Protein AF-0000000085179587 (afdb_homodimer)

InterPro domains:
  IPR004839 Aminotransferase, class I/classII, large domain [PF00155] (25-328)
  IPR015421 Pyridoxal phosphate-dependent transferase, major domain [G3DSA:3.40.640.10] (35-241)
  IPR015422 Pyridoxal phosphate-dependent transferase, small domain [G3DSA:3.90.1150.10] (23-328)
  IPR015424 Pyridoxal phosphate-dependent transferase [SSF53383] (17-332)
  IPR050106 Histidinol-phosphate aminotransferase [PTHR43643] (21-332)

Structure (mmCIF, N/CA/C/O backbone):
data_AF-0000000085179587-model_v1
#
loop_
_entity.id
_entity.type
_entity.pdbx_description
1 polymer 'histidinol-phosphate transaminase'
#
loop_
_atom_site.group_PDB
_atom_site.id
_atom_site.type_symbol
_atom_site.label_atom_id
_atom_site.label_alt_id
_atom_site.label_comp_id
_atom_site.label_asym_id
_atom_site.label_entity_id
_atom_site.label_seq_id
_atom_site.pdbx_PDB_ins_code
_atom_site.Cartn_x
_atom_site.Cartn_y
_atom_site.Cartn_z
_atom_site.occupancy
_atom_site.B_iso_or_equiv
_atom_site.auth_seq_id
_atom_site.auth_comp_id
_atom_site.auth_asym_id
_atom_site.auth_atom_id
_atom_site.pdbx_PDB_model_num
ATOM 1 N N . MET A 1 1 ? -24.844 3.986 -28.547 1 20.31 1 MET A N 1
ATOM 2 C CA . MET A 1 1 ? -24.438 2.592 -28.688 1 20.31 1 MET A CA 1
ATOM 3 C C . MET A 1 1 ? -23.094 2.357 -28.016 1 20.31 1 MET A C 1
ATOM 5 O O . MET A 1 1 ? -22.047 2.453 -28.656 1 20.31 1 MET A O 1
ATOM 9 N N . GLY A 1 2 ? -22.672 3.111 -27 1 25.48 2 GLY A N 1
ATOM 10 C CA 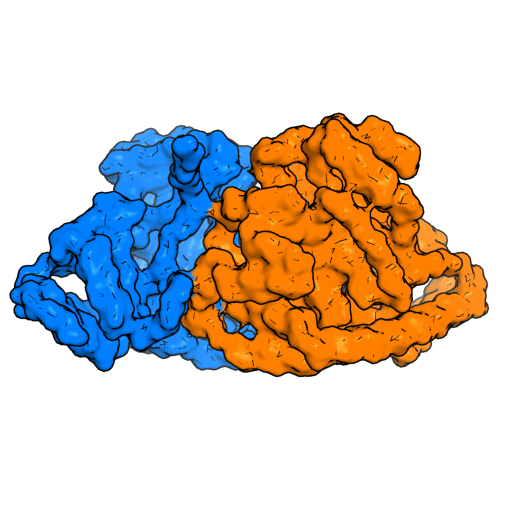. GLY A 1 2 ? -21.438 3.623 -26.391 1 25.48 2 GLY A CA 1
ATOM 11 C C . GLY A 1 2 ? -20.547 2.529 -25.844 1 25.48 2 GLY A C 1
ATOM 12 O O . GLY A 1 2 ? -20.969 1.75 -24.984 1 25.48 2 GLY A O 1
ATOM 13 N N . GLY A 1 3 ? -19.609 1.972 -26.578 1 28.06 3 GLY A N 1
ATOM 14 C CA . GLY A 1 3 ? -18.797 0.761 -26.562 1 28.06 3 GLY A CA 1
ATOM 15 C C . GLY A 1 3 ? -18.062 0.571 -25.25 1 28.06 3 GLY A C 1
ATOM 16 O O . GLY A 1 3 ? -17.609 1.544 -24.641 1 28.06 3 GLY A O 1
ATOM 17 N N . VAL A 1 4 ? -18.453 -0.295 -24.359 1 29.67 4 VAL A N 1
ATOM 18 C CA . VAL A 1 4 ? -17.797 -0.724 -23.125 1 29.67 4 VAL A CA 1
ATOM 19 C C . VAL A 1 4 ? -16.297 -0.863 -23.375 1 29.67 4 VAL A C 1
ATOM 21 O O . VAL A 1 4 ? -15.852 -1.727 -24.125 1 29.67 4 VAL A O 1
ATOM 24 N N . ILE A 1 5 ? -15.586 0.185 -23.547 1 33.19 5 ILE A N 1
ATOM 25 C CA . ILE A 1 5 ? -14.141 0.068 -23.672 1 33.19 5 ILE A CA 1
ATOM 26 C C . ILE A 1 5 ? -13.609 -0.96 -22.688 1 33.19 5 ILE A C 1
ATOM 28 O O . ILE A 1 5 ? -13.836 -0.837 -21.469 1 33.19 5 ILE A O 1
ATOM 32 N N . ASP A 1 6 ? -13.453 -2.27 -22.938 1 39.38 6 ASP A N 1
ATOM 33 C CA . ASP A 1 6 ? -12.797 -3.35 -22.219 1 39.38 6 ASP A CA 1
ATOM 34 C C . ASP A 1 6 ? -11.578 -2.838 -21.453 1 39.38 6 ASP A C 1
ATOM 36 O O . ASP A 1 6 ? -10.617 -2.352 -22.062 1 39.38 6 ASP A O 1
ATOM 40 N N . ASP A 1 7 ? -11.672 -2.322 -20.312 1 51.69 7 ASP A N 1
ATOM 41 C CA . ASP A 1 7 ? -10.586 -1.781 -19.484 1 51.69 7 ASP A CA 1
ATOM 42 C C . ASP A 1 7 ? -9.469 -2.807 -19.312 1 51.69 7 ASP A C 1
ATOM 44 O O . ASP A 1 7 ? -9.609 -3.748 -18.516 1 51.69 7 ASP A O 1
ATOM 48 N N . VAL A 1 8 ? -8.43 -2.75 -20.141 1 52.66 8 VAL A N 1
ATOM 49 C CA . VAL A 1 8 ? -7.27 -3.631 -20.219 1 52.66 8 VAL A CA 1
ATOM 50 C C . VAL A 1 8 ? -6.555 -3.672 -18.875 1 52.66 8 VAL A C 1
ATOM 52 O O . VAL A 1 8 ? -5.766 -4.582 -18.609 1 52.66 8 VAL A O 1
ATOM 55 N N . LEU A 1 9 ? -7.051 -2.828 -17.984 1 63.12 9 LEU A N 1
ATOM 56 C CA . LEU A 1 9 ? -6.34 -2.77 -16.703 1 63.12 9 LEU A CA 1
ATOM 57 C C . LEU A 1 9 ? -7.168 -3.402 -15.594 1 63.12 9 LEU A C 1
ATOM 59 O O . LEU A 1 9 ? -6.699 -3.518 -14.461 1 63.12 9 LEU A O 1
ATOM 63 N N . LYS A 1 10 ? -8.375 -3.889 -15.984 1 66.06 10 LYS A N 1
ATOM 64 C CA . LYS A 1 10 ? -9.156 -4.559 -14.953 1 66.06 10 LYS A CA 1
ATOM 65 C C . LYS A 1 10 ? -8.438 -5.793 -14.422 1 66.06 10 LYS A C 1
ATOM 67 O O . LYS A 1 10 ? -8.062 -6.68 -15.195 1 66.06 10 LYS A O 1
ATOM 72 N N . PRO A 1 11 ? -8.219 -5.789 -13.117 1 61.53 11 PRO A N 1
ATOM 73 C CA . PRO A 1 11 ? -7.547 -6.977 -12.586 1 61.53 11 PRO A CA 1
ATOM 74 C C . PRO A 1 11 ? -8.398 -8.242 -12.711 1 61.53 11 PRO A C 1
ATOM 76 O O . PRO A 1 11 ? -9.617 -8.188 -12.547 1 61.53 11 PRO A O 1
ATOM 79 N N . ILE A 1 12 ? -7.82 -9.273 -13.289 1 56.62 12 ILE A N 1
ATOM 80 C CA . ILE A 1 12 ? -8.43 -10.602 -13.32 1 56.62 12 ILE A CA 1
ATOM 81 C C . ILE A 1 12 ? -7.672 -11.539 -12.383 1 56.62 12 ILE A C 1
ATOM 83 O O . ILE A 1 12 ? -6.504 -11.852 -12.625 1 56.62 12 ILE A O 1
ATOM 87 N N . HIS A 1 13 ? -8.211 -11.75 -11.195 1 67.81 13 HIS A N 1
ATOM 88 C CA . HIS A 1 13 ? -7.527 -12.562 -10.195 1 67.81 13 HIS A CA 1
ATOM 89 C C . HIS A 1 13 ? -8.438 -13.664 -9.672 1 67.81 13 HIS A C 1
ATOM 91 O O . HIS A 1 13 ? -9.633 -13.68 -9.969 1 67.81 13 HIS A O 1
ATOM 97 N N . GLY A 1 14 ? -7.781 -14.648 -9.211 1 57.94 14 GLY A N 1
ATOM 98 C CA . GLY A 1 14 ? -8.523 -15.492 -8.289 1 57.94 14 GLY A CA 1
ATOM 99 C C . GLY A 1 14 ? -8.883 -14.789 -6.992 1 57.94 14 GLY A C 1
ATOM 100 O O . GLY A 1 14 ? -8.609 -13.594 -6.836 1 57.94 14 GLY A O 1
ATOM 101 N N . GLY A 1 15 ? -9.641 -15.344 -6.176 1 54 15 GLY A N 1
ATOM 102 C CA . GLY A 1 15 ? -9.992 -14.773 -4.887 1 54 15 GLY A CA 1
ATOM 103 C C . GLY A 1 15 ? -11.453 -14.383 -4.785 1 54 15 GLY A C 1
ATOM 104 O O . GLY A 1 15 ? -12.328 -15.078 -5.305 1 54 15 GLY A O 1
ATOM 105 N N . THR A 1 16 ? -11.68 -13.273 -4.051 1 53.78 16 THR A N 1
ATOM 106 C CA . THR A 1 16 ? -13.039 -12.867 -3.697 1 53.78 16 THR A CA 1
ATOM 107 C C . THR A 1 16 ? -13.703 -12.141 -4.859 1 53.78 16 THR A C 1
ATOM 109 O O . THR A 1 16 ? -13.023 -11.531 -5.691 1 53.78 16 THR A O 1
ATOM 112 N N . ASP A 1 17 ? -14.844 -12.57 -5.117 1 60.44 17 ASP A N 1
ATOM 113 C CA . ASP A 1 17 ? -15.68 -11.875 -6.094 1 60.44 17 ASP A CA 1
ATOM 114 C C . ASP A 1 17 ? -16.938 -11.305 -5.441 1 60.44 17 ASP A C 1
ATOM 116 O O . ASP A 1 17 ? -17 -11.164 -4.219 1 60.44 17 ASP A O 1
ATOM 120 N N . ASP A 1 18 ? -17.781 -10.836 -6.242 1 62.25 18 ASP A N 1
ATOM 121 C CA . ASP A 1 18 ? -18.969 -10.164 -5.734 1 62.25 18 ASP A CA 1
ATOM 122 C C . ASP A 1 18 ? -20 -11.164 -5.227 1 62.25 18 ASP A C 1
ATOM 124 O O . ASP A 1 18 ? -21.078 -10.781 -4.75 1 62.25 18 ASP A O 1
ATOM 128 N N . GLY A 1 19 ? -19.594 -12.398 -5.27 1 68.31 19 GLY A N 1
ATOM 129 C CA . GLY A 1 19 ? -20.531 -13.398 -4.793 1 68.31 19 GLY A CA 1
ATOM 130 C C . GLY A 1 19 ? -20.297 -13.797 -3.346 1 68.31 19 GLY A C 1
ATOM 131 O O . GLY A 1 19 ? -19.484 -13.172 -2.648 1 68.31 19 GLY A O 1
ATOM 132 N N . PRO A 1 20 ? -21.109 -14.664 -2.865 1 75.44 20 PRO A N 1
ATOM 133 C CA . PRO A 1 20 ? -20.922 -15.148 -1.498 1 75.44 20 PRO A CA 1
ATOM 134 C C . PRO A 1 20 ? -19.562 -15.805 -1.291 1 75.44 20 PRO A C 1
ATOM 136 O O . PRO A 1 20 ? -18.906 -16.203 -2.26 1 75.44 20 PRO A O 1
ATOM 139 N N . GLU A 1 21 ? -19.141 -15.789 -0.129 1 81.44 21 GLU A N 1
ATOM 140 C CA . GLU A 1 21 ? -17.891 -16.453 0.205 1 81.44 21 GLU A CA 1
ATOM 141 C C . GLU A 1 21 ? -17.922 -17.922 -0.225 1 81.44 21 GLU A C 1
ATOM 143 O O . GLU A 1 21 ? -18.891 -18.641 0.048 1 81.44 21 GLU A O 1
ATOM 148 N N . PRO A 1 22 ? -16.938 -18.344 -0.92 1 87 22 PRO A N 1
ATOM 149 C CA . PRO A 1 22 ? -16.906 -19.75 -1.326 1 87 22 PRO A CA 1
ATOM 150 C C . PRO A 1 22 ? -16.688 -20.703 -0.149 1 87 22 PRO A C 1
ATOM 152 O O . PRO A 1 22 ? -16.047 -20.328 0.836 1 87 22 PRO A O 1
ATOM 155 N N . LEU A 1 23 ? -17.25 -21.859 -0.286 1 90.06 23 LEU A N 1
ATOM 156 C CA . LEU A 1 23 ? -17 -22.922 0.694 1 90.06 23 LEU A CA 1
ATOM 157 C C . LEU A 1 23 ? -15.539 -23.359 0.642 1 90.06 23 LEU A C 1
ATOM 159 O O . LEU A 1 23 ? -14.914 -23.578 1.683 1 90.06 23 LEU A O 1
ATOM 163 N N . TYR A 1 24 ? -15.047 -23.562 -0.605 1 94.38 24 TYR A N 1
ATOM 164 C CA . TYR A 1 24 ? -13.664 -23.938 -0.861 1 94.38 24 TYR A CA 1
ATOM 165 C C . TYR A 1 24 ? -13.055 -23.094 -1.97 1 94.38 24 TYR A C 1
ATOM 167 O O . TYR A 1 24 ? -13.727 -22.781 -2.959 1 94.38 24 TYR A O 1
ATOM 175 N N . ASP A 1 25 ? -11.797 -22.672 -1.764 1 94.38 25 ASP A N 1
ATOM 176 C CA . ASP A 1 25 ? -11.133 -21.812 -2.74 1 94.38 25 ASP A CA 1
ATOM 177 C C . ASP A 1 25 ? -9.82 -22.438 -3.221 1 94.38 25 ASP A C 1
ATOM 179 O O . ASP A 1 25 ? -8.812 -22.406 -2.514 1 94.38 25 ASP A O 1
ATOM 183 N N . PHE A 1 26 ? -9.852 -22.938 -4.453 1 96.75 26 PHE A N 1
ATOM 184 C CA . PHE A 1 26 ? -8.688 -23.547 -5.078 1 96.75 26 PHE A CA 1
ATOM 185 C C . PHE A 1 26 ? -7.941 -22.531 -5.938 1 96.75 26 PHE A C 1
ATOM 187 O O . PHE A 1 26 ? -6.965 -22.875 -6.605 1 96.75 26 PHE A O 1
ATOM 194 N N . SER A 1 27 ? -8.328 -21.219 -5.883 1 93.94 27 SER A N 1
ATOM 195 C CA . SER A 1 27 ? -7.914 -20.297 -6.926 1 93.94 27 SER A CA 1
ATOM 196 C C . SER A 1 27 ? -6.676 -19.5 -6.508 1 93.94 27 SER A C 1
ATOM 198 O O . SER A 1 27 ? -6.016 -18.875 -7.344 1 93.94 27 SER A O 1
ATOM 200 N N . THR A 1 28 ? -6.125 -19.281 -5.262 1 89.5 28 THR A N 1
ATOM 201 C CA . THR A 1 28 ? -5.09 -18.359 -4.809 1 89.5 28 THR A CA 1
ATOM 202 C C . THR A 1 28 ? -3.736 -19.062 -4.742 1 89.5 28 THR A C 1
ATOM 204 O O . THR A 1 28 ? -2.691 -18.406 -4.762 1 89.5 28 THR A O 1
ATOM 207 N N . ASN A 1 29 ? -3.541 -20.234 -4.828 1 94.19 29 ASN A N 1
ATOM 208 C CA . ASN A 1 29 ? -2.334 -21.047 -4.707 1 94.19 29 ASN A CA 1
ATOM 209 C C . ASN A 1 29 ? -1.651 -20.828 -3.357 1 94.19 29 ASN A C 1
ATOM 211 O O . ASN A 1 29 ? -0.546 -21.328 -3.133 1 94.19 29 ASN A O 1
ATOM 215 N N . ALA A 1 30 ? -2.207 -20.047 -2.451 1 95.69 30 ALA A N 1
ATOM 216 C CA . ALA A 1 30 ? -1.634 -19.812 -1.127 1 95.69 30 ALA A CA 1
ATOM 217 C C . ALA A 1 30 ? -1.691 -21.078 -0.276 1 95.69 30 ALA A C 1
ATOM 219 O O . ALA A 1 30 ? -2.4 -22.031 -0.615 1 95.69 30 ALA A O 1
ATOM 220 N N . ASN A 1 31 ? -0.899 -21.109 0.731 1 97.88 31 ASN A N 1
ATOM 221 C CA . ASN A 1 31 ? -0.875 -22.234 1.651 1 97.88 31 ASN A CA 1
ATOM 222 C C . ASN A 1 31 ? -2.232 -22.453 2.312 1 97.88 31 ASN A C 1
ATOM 224 O O . ASN A 1 31 ? -2.615 -21.703 3.215 1 97.88 31 ASN A O 1
ATOM 228 N N . ALA A 1 32 ? -2.91 -23.469 1.922 1 96.25 32 ALA A N 1
ATOM 229 C CA . ALA A 1 32 ? -4.281 -23.719 2.359 1 96.25 32 ALA A CA 1
ATOM 230 C C . ALA A 1 32 ? -4.312 -24.25 3.791 1 96.25 32 ALA A C 1
ATOM 232 O O . ALA A 1 32 ? -5.375 -24.312 4.418 1 96.25 32 ALA A O 1
ATOM 233 N N . LEU A 1 33 ? -3.186 -24.547 4.312 1 97.38 33 LEU A N 1
ATOM 234 C CA . LEU A 1 33 ? -3.107 -25.062 5.676 1 97.38 33 LEU A CA 1
ATOM 235 C C . LEU A 1 33 ? -2.848 -23.938 6.668 1 97.38 33 LEU A C 1
ATOM 237 O O . LEU A 1 33 ? -2.783 -24.156 7.875 1 97.38 33 LEU A O 1
ATOM 241 N N . GLY A 1 34 ? -2.672 -22.781 6.141 1 96.19 34 GLY A N 1
ATOM 242 C CA . GLY A 1 34 ? -2.518 -21.609 6.988 1 96.19 34 GLY A CA 1
ATOM 243 C C . GLY A 1 34 ? -3.812 -21.172 7.648 1 96.19 34 GLY A C 1
ATOM 244 O O . GLY A 1 34 ? -4.848 -21.812 7.484 1 96.19 34 GLY A O 1
ATOM 245 N N . PRO A 1 35 ? -3.754 -20.078 8.391 1 98.06 35 PRO A N 1
ATOM 246 C CA . PRO A 1 35 ? -2.611 -19.172 8.484 1 98.06 35 PRO A CA 1
ATOM 247 C C . PRO A 1 35 ? -1.555 -19.656 9.477 1 98.06 35 PRO A C 1
ATOM 249 O O . PRO A 1 35 ? -1.878 -20.359 10.43 1 98.06 35 PRO A O 1
ATOM 252 N N . ASN A 1 36 ? -0.275 -19.297 9.219 1 98.88 36 ASN A N 1
ATOM 253 C CA . ASN A 1 36 ? 0.835 -19.578 10.117 1 98.88 36 ASN A CA 1
ATOM 254 C C . ASN A 1 36 ? 0.603 -18.984 11.5 1 98.88 36 ASN A C 1
ATOM 256 O O . ASN A 1 36 ? 0.517 -17.766 11.648 1 98.88 36 ASN A O 1
ATOM 260 N N . PRO A 1 37 ? 0.472 -19.797 12.539 1 98.69 37 PRO A N 1
ATOM 261 C CA . PRO A 1 37 ? 0.116 -19.281 13.867 1 98.69 37 PRO A CA 1
ATOM 262 C C . PRO A 1 37 ? 1.208 -18.406 14.469 1 98.69 37 PRO A C 1
ATOM 264 O O . PRO A 1 37 ? 0.913 -17.5 15.258 1 98.69 37 PRO A O 1
ATOM 267 N N . VAL A 1 38 ? 2.477 -18.6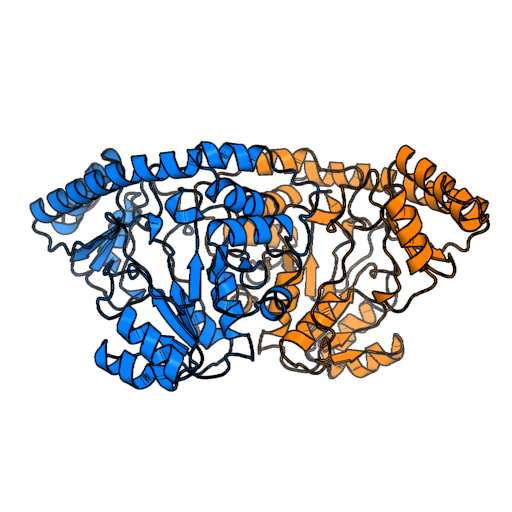25 14.148 1 98.81 38 VAL A N 1
ATOM 268 C CA . VAL A 1 38 ? 3.584 -17.844 14.672 1 98.81 38 VAL A CA 1
ATOM 269 C C . VAL A 1 38 ? 3.477 -16.406 14.148 1 98.81 38 VAL A C 1
ATOM 271 O O . VAL A 1 38 ? 3.629 -15.445 14.914 1 98.81 38 VAL A O 1
ATOM 274 N N . ILE A 1 39 ? 3.168 -16.234 12.922 1 98.88 39 ILE A N 1
ATOM 275 C CA . ILE A 1 39 ? 3.07 -14.914 12.32 1 98.88 39 ILE A CA 1
ATOM 276 C C . ILE A 1 39 ? 1.8 -14.219 12.812 1 98.88 39 ILE A C 1
ATOM 278 O O . ILE A 1 39 ? 1.785 -13 13.008 1 98.88 39 ILE A O 1
ATOM 282 N N . LEU A 1 40 ? 0.731 -15 13.031 1 98.56 40 LEU A N 1
ATOM 283 C CA . LEU A 1 40 ? -0.471 -14.422 13.625 1 98.56 40 LEU A CA 1
ATOM 284 C C . LEU A 1 40 ? -0.152 -13.742 14.953 1 98.56 40 LEU A C 1
ATOM 286 O O . LEU A 1 40 ? -0.705 -12.68 15.258 1 98.56 40 LEU A O 1
ATOM 290 N N . GLU A 1 41 ? 0.682 -14.344 15.734 1 98.44 41 GLU A N 1
ATOM 291 C CA . GLU A 1 41 ? 1.078 -13.742 17 1 98.44 41 GLU A CA 1
ATOM 292 C C . GLU A 1 41 ? 1.842 -12.438 16.781 1 98.44 41 GLU A C 1
ATOM 294 O O . GLU A 1 41 ? 1.655 -11.477 17.531 1 98.44 41 GLU A O 1
ATOM 299 N N . HIS A 1 42 ? 2.73 -12.414 15.75 1 98.56 42 HIS A N 1
ATOM 300 C CA . HIS A 1 42 ? 3.406 -11.172 15.391 1 98.56 42 HIS A CA 1
ATOM 301 C C . HIS A 1 42 ? 2.402 -10.078 15.039 1 98.56 42 HIS A C 1
ATOM 303 O O . HIS A 1 42 ? 2.566 -8.922 15.445 1 98.56 42 HIS A O 1
ATOM 309 N N . LEU A 1 43 ? 1.354 -10.445 14.305 1 98.5 43 LEU A N 1
ATOM 310 C CA . LEU A 1 43 ? 0.327 -9.492 13.891 1 98.5 43 LEU A CA 1
ATOM 311 C C . LEU A 1 43 ? -0.438 -8.961 15.102 1 98.5 43 LEU A C 1
ATOM 313 O O . LEU A 1 43 ? -0.735 -7.766 15.18 1 98.5 43 LEU A O 1
ATOM 317 N N . ARG A 1 44 ? -0.724 -9.797 16.016 1 96.94 44 ARG A N 1
ATOM 318 C CA . ARG A 1 44 ? -1.486 -9.43 17.203 1 96.94 44 ARG A CA 1
ATOM 319 C C . ARG A 1 44 ? -0.704 -8.453 18.078 1 96.94 44 ARG A C 1
ATOM 321 O O . ARG A 1 44 ? -1.293 -7.625 18.766 1 96.94 44 ARG A O 1
ATOM 328 N N . ARG A 1 45 ? 0.58 -8.5 17.984 1 96.62 45 ARG A N 1
ATOM 329 C CA . ARG A 1 45 ? 1.438 -7.672 18.828 1 96.62 45 ARG A CA 1
ATOM 330 C C . ARG A 1 45 ? 1.69 -6.312 18.188 1 96.62 45 ARG A C 1
ATOM 332 O O . ARG A 1 45 ? 2.176 -5.391 18.844 1 96.62 45 ARG A O 1
ATOM 339 N N . ALA A 1 46 ? 1.374 -6.188 16.922 1 97.19 46 ALA A N 1
ATOM 340 C CA . ALA A 1 46 ? 1.598 -4.922 16.234 1 97.19 46 ALA A CA 1
ATOM 341 C C . ALA A 1 46 ? 0.746 -3.807 16.828 1 97.19 46 ALA A C 1
ATOM 343 O O . ALA A 1 46 ? -0.405 -4.031 17.219 1 97.19 46 ALA A O 1
ATOM 344 N N . ASP A 1 47 ? 1.272 -2.582 16.922 1 95.88 47 ASP A N 1
ATOM 345 C CA . ASP A 1 47 ? 0.562 -1.417 17.438 1 95.88 47 ASP A CA 1
ATOM 346 C C . ASP A 1 47 ? 0.024 -0.554 16.297 1 95.88 47 ASP A C 1
ATOM 348 O O . ASP A 1 47 ? 0.772 0.21 15.688 1 95.88 47 ASP A O 1
ATOM 352 N N . PRO A 1 48 ? -1.268 -0.613 16.078 1 97.44 48 PRO A N 1
ATOM 353 C CA . PRO A 1 48 ? -1.818 0.118 14.938 1 97.44 48 PRO A CA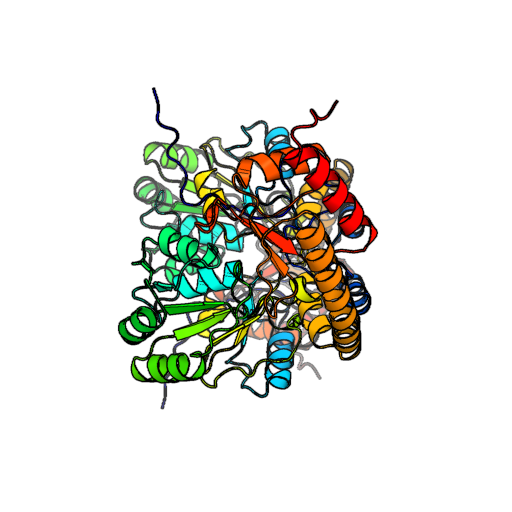 1
ATOM 354 C C . PRO A 1 48 ? -1.915 1.621 15.188 1 97.44 48 PRO A C 1
ATOM 356 O O . PRO A 1 48 ? -2.277 2.379 14.281 1 97.44 48 PRO A O 1
ATOM 359 N N . SER A 1 49 ? -1.562 2.127 16.359 1 94.88 49 SER A N 1
ATOM 360 C CA . SER A 1 49 ? -1.723 3.535 16.703 1 94.88 49 SER A CA 1
ATOM 361 C C . SER A 1 49 ? -0.508 4.352 16.266 1 94.88 49 SER A C 1
ATOM 363 O O . SER A 1 49 ? -0.53 5.582 16.312 1 94.88 49 SER A O 1
ATOM 365 N N . ARG A 1 50 ? 0.497 3.697 15.758 1 91.19 50 ARG A N 1
ATOM 366 C CA . ARG A 1 50 ? 1.725 4.418 15.438 1 91.19 50 ARG A CA 1
ATOM 367 C C . ARG A 1 50 ? 2.219 4.062 14.039 1 91.19 50 ARG A C 1
ATOM 369 O O . ARG A 1 50 ? 2.119 2.908 13.617 1 91.19 50 ARG A O 1
ATOM 376 N N . TYR A 1 51 ? 2.836 5.039 13.438 1 90.81 51 TYR A N 1
ATOM 377 C CA . TYR A 1 51 ? 3.521 4.789 12.18 1 90.81 51 TYR A CA 1
ATOM 378 C C . TYR A 1 51 ? 4.711 3.857 12.375 1 90.81 51 TYR A C 1
ATOM 380 O O . TYR A 1 51 ? 5.41 3.943 13.391 1 90.81 51 TYR A O 1
ATOM 388 N N . PRO A 1 52 ? 4.961 3.029 11.328 1 91.69 52 PRO A N 1
ATOM 389 C CA . PRO A 1 52 ? 6.305 2.441 11.289 1 91.69 52 PRO A CA 1
ATOM 390 C C . PRO A 1 52 ? 7.395 3.477 11.016 1 91.69 52 PRO A C 1
ATOM 392 O O . PRO A 1 52 ? 7.09 4.641 10.734 1 91.69 52 PRO A O 1
ATOM 395 N N . ASP A 1 53 ? 8.648 3.01 11.227 1 89.88 53 ASP A N 1
ATOM 396 C CA . ASP A 1 53 ? 9.742 3.805 10.688 1 89.88 53 ASP A CA 1
ATOM 397 C C . ASP A 1 53 ? 9.539 4.094 9.203 1 89.88 53 ASP A C 1
ATOM 399 O O . ASP A 1 53 ? 9.297 3.178 8.414 1 89.88 53 ASP A O 1
ATOM 403 N N . PRO A 1 54 ? 9.562 5.375 8.812 1 88.06 54 PRO A N 1
ATOM 404 C CA . PRO A 1 54 ? 9.273 5.715 7.418 1 88.06 54 PRO A CA 1
ATOM 405 C C . PRO A 1 54 ? 10.258 5.07 6.441 1 88.06 54 PRO A C 1
ATOM 407 O O . PRO A 1 54 ? 9.93 4.895 5.262 1 88.06 54 PRO A O 1
ATOM 410 N N . LEU A 1 55 ? 11.391 4.723 6.887 1 89.94 55 LEU A N 1
ATOM 411 C CA . LEU A 1 55 ? 12.398 4.121 6.012 1 89.94 55 LEU A CA 1
ATOM 412 C C . LEU A 1 55 ? 12.531 2.629 6.285 1 89.94 55 LEU A C 1
ATOM 414 O O . LEU A 1 55 ? 13.328 1.945 5.641 1 89.94 55 LEU A O 1
ATOM 418 N N . TYR A 1 56 ? 11.844 2.182 7.273 1 95 56 TYR A N 1
ATOM 419 C CA . TYR A 1 56 ? 11.812 0.771 7.641 1 95 56 TYR A CA 1
ATOM 420 C C . TYR A 1 56 ? 13.219 0.24 7.898 1 95 56 TYR A C 1
ATOM 422 O O . TYR A 1 56 ? 13.57 -0.843 7.43 1 95 56 TYR A O 1
ATOM 430 N N . ARG A 1 57 ? 14.039 1.003 8.602 1 93.81 57 ARG A N 1
ATOM 431 C CA . ARG A 1 57 ? 15.469 0.722 8.758 1 93.81 57 ARG A CA 1
ATOM 432 C C . ARG A 1 57 ? 15.688 -0.626 9.43 1 93.81 57 ARG A C 1
ATOM 434 O O . ARG A 1 57 ? 16.469 -1.452 8.945 1 93.81 57 ARG A O 1
ATOM 441 N N . ARG A 1 58 ? 14.992 -0.873 10.547 1 95.25 58 ARG A N 1
ATOM 442 C CA . ARG A 1 58 ? 15.164 -2.119 11.289 1 95.25 58 ARG A CA 1
ATOM 443 C C . ARG A 1 58 ? 14.742 -3.318 10.445 1 95.25 58 ARG A C 1
ATOM 445 O O . ARG A 1 58 ? 15.414 -4.352 10.445 1 95.25 58 ARG A O 1
ATOM 452 N N . LEU A 1 59 ? 13.672 -3.195 9.734 1 97.38 59 LEU A N 1
ATOM 453 C CA . LEU A 1 59 ? 13.164 -4.281 8.898 1 97.38 59 LEU A CA 1
ATOM 454 C C . LEU A 1 59 ? 14.125 -4.582 7.758 1 97.38 59 LEU A C 1
ATOM 456 O O . LEU A 1 59 ? 14.469 -5.742 7.512 1 97.38 59 LEU A O 1
ATOM 460 N N . ARG A 1 60 ? 14.539 -3.516 7.031 1 97.88 60 ARG A N 1
ATOM 461 C CA . ARG A 1 60 ? 15.453 -3.701 5.91 1 97.88 60 ARG A CA 1
ATOM 462 C C . ARG A 1 60 ? 16.766 -4.305 6.375 1 97.88 60 ARG A C 1
ATOM 464 O O . ARG A 1 60 ? 17.359 -5.145 5.684 1 97.88 60 ARG A O 1
ATOM 471 N N . ARG A 1 61 ? 17.219 -3.934 7.559 1 97.62 61 ARG A N 1
ATOM 472 C CA . ARG A 1 61 ? 18.422 -4.52 8.133 1 97.62 61 ARG A CA 1
ATOM 473 C C . ARG A 1 61 ? 18.219 -6.004 8.414 1 97.62 61 ARG A C 1
ATOM 475 O O . ARG A 1 61 ? 19.094 -6.82 8.109 1 97.62 61 ARG A O 1
ATOM 482 N N . ALA A 1 62 ? 17.125 -6.336 9.031 1 98.44 62 ALA A N 1
ATOM 483 C CA . ALA A 1 62 ? 16.844 -7.734 9.359 1 98.44 62 ALA A CA 1
ATOM 484 C C . ALA A 1 62 ? 16.812 -8.586 8.094 1 98.44 62 ALA A C 1
ATOM 486 O O . ALA A 1 62 ? 17.375 -9.68 8.055 1 98.44 62 ALA A O 1
ATOM 487 N N . LEU A 1 63 ? 16.172 -8.102 7.047 1 98.75 63 LEU A N 1
ATOM 488 C CA . LEU A 1 63 ? 16.125 -8.812 5.773 1 98.75 63 LEU A CA 1
ATOM 489 C C . LEU A 1 63 ? 17.516 -8.93 5.152 1 98.75 63 LEU A C 1
ATOM 491 O O . LEU A 1 63 ? 17.891 -10 4.684 1 98.75 63 LEU A O 1
ATOM 495 N N . ALA A 1 64 ? 18.203 -7.828 5.152 1 98.62 64 ALA A N 1
ATOM 496 C CA . ALA A 1 64 ? 19.562 -7.809 4.602 1 98.62 64 ALA A CA 1
ATOM 497 C C . ALA A 1 64 ? 20.453 -8.844 5.289 1 98.62 64 ALA A C 1
ATOM 499 O O . ALA A 1 64 ? 21.172 -9.586 4.625 1 98.62 64 ALA A O 1
ATOM 500 N N . GLU A 1 65 ? 20.391 -8.875 6.594 1 98.56 65 GLU A N 1
ATOM 501 C CA . GLU A 1 65 ? 21.172 -9.836 7.371 1 98.56 65 GLU A CA 1
ATOM 502 C C . GLU A 1 65 ? 20.797 -11.273 7.027 1 98.56 65 GLU A C 1
ATOM 504 O O . GLU A 1 65 ? 21.656 -12.133 6.883 1 98.56 65 GLU A O 1
ATOM 509 N N . HIS A 1 66 ? 19.594 -11.492 6.879 1 98.12 66 HIS A N 1
ATOM 510 C CA . HIS A 1 66 ? 19.094 -12.828 6.559 1 98.12 66 HIS A CA 1
ATOM 511 C C . HIS A 1 66 ? 19.672 -13.336 5.246 1 98.12 66 HIS A C 1
ATOM 513 O O . HIS A 1 66 ? 20 -14.516 5.121 1 98.12 66 HIS A O 1
ATOM 519 N N . TYR A 1 67 ? 19.812 -12.453 4.281 1 97.56 67 TYR A N 1
ATOM 520 C CA . TYR A 1 67 ? 20.234 -12.867 2.949 1 97.56 67 TYR A CA 1
ATOM 521 C C . TYR A 1 67 ? 21.719 -12.602 2.748 1 97.56 67 TYR A C 1
ATOM 523 O O . TYR A 1 67 ? 22.281 -12.938 1.704 1 97.56 67 TYR A O 1
ATOM 531 N N . GLY A 1 68 ? 22.344 -11.992 3.701 1 97.88 68 GLY A N 1
ATOM 532 C CA . GLY A 1 68 ? 23.766 -11.703 3.609 1 97.88 68 GLY A CA 1
ATOM 533 C C . GLY A 1 68 ? 24.094 -10.648 2.57 1 97.88 68 GLY A C 1
ATOM 534 O O . GLY A 1 68 ? 25.047 -10.805 1.802 1 97.88 68 GLY A O 1
ATOM 535 N N . VAL A 1 69 ? 23.281 -9.617 2.455 1 98 69 VAL A N 1
ATOM 536 C CA . VAL A 1 69 ? 23.5 -8.523 1.511 1 98 69 VAL A CA 1
ATOM 537 C C . VAL A 1 69 ? 23.516 -7.191 2.256 1 98 69 VAL A C 1
ATOM 539 O O . VAL A 1 69 ? 23.094 -7.113 3.414 1 98 69 VAL A O 1
ATOM 542 N N . PRO A 1 70 ? 24.031 -6.141 1.621 1 97.94 70 PRO A N 1
ATOM 543 C CA . PRO A 1 70 ? 23.938 -4.816 2.234 1 97.94 70 PRO A CA 1
ATOM 544 C C . PRO A 1 70 ? 22.484 -4.355 2.406 1 97.94 70 PRO A C 1
ATOM 546 O O . PRO A 1 70 ? 21.625 -4.688 1.587 1 97.94 70 PRO A O 1
ATOM 549 N N . GLU A 1 71 ? 22.25 -3.59 3.451 1 97.19 71 GLU A N 1
ATOM 550 C CA . GLU A 1 71 ? 20.906 -3.055 3.721 1 97.19 71 GLU A CA 1
ATOM 551 C C . GLU A 1 71 ? 20.375 -2.285 2.52 1 97.19 71 GLU A C 1
ATOM 553 O O . GLU A 1 71 ? 19.172 -2.314 2.244 1 97.19 71 GLU A O 1
ATOM 558 N N . THR A 1 72 ? 21.234 -1.634 1.789 1 97.56 72 THR A N 1
ATOM 559 C CA . THR A 1 72 ? 20.844 -0.808 0.654 1 97.56 72 THR A CA 1
ATOM 560 C C . THR A 1 72 ? 20.359 -1.675 -0.504 1 97.56 72 THR A C 1
ATOM 562 O O . THR A 1 72 ? 19.797 -1.167 -1.472 1 97.56 72 THR A O 1
ATOM 565 N N . HIS A 1 73 ? 20.531 -2.992 -0.418 1 98.5 73 HIS A N 1
ATOM 566 C CA . HIS A 1 73 ? 20.125 -3.895 -1.489 1 98.5 73 HIS A CA 1
ATOM 567 C C . HIS A 1 73 ? 18.719 -4.434 -1.254 1 98.5 73 HIS A C 1
ATOM 569 O O . HIS A 1 73 ? 18.266 -5.344 -1.955 1 98.5 73 HIS A O 1
ATOM 575 N N . VAL A 1 74 ? 18.031 -3.867 -0.223 1 98.75 74 VAL A N 1
ATOM 576 C CA . VAL A 1 74 ? 16.703 -4.34 0.154 1 98.75 74 VAL A CA 1
ATOM 577 C C . VAL A 1 74 ? 15.703 -3.197 0.035 1 98.75 74 VAL A C 1
ATOM 579 O O . VAL A 1 74 ? 15.945 -2.094 0.53 1 98.75 74 VAL A O 1
ATOM 582 N N . ALA A 1 75 ? 14.648 -3.424 -0.647 1 98.56 75 ALA A N 1
ATOM 583 C CA . ALA A 1 75 ? 13.5 -2.523 -0.662 1 98.56 75 ALA A CA 1
ATOM 584 C C . ALA A 1 75 ? 12.219 -3.258 -0.254 1 98.56 75 ALA A C 1
ATOM 586 O O . ALA A 1 75 ? 12.086 -4.461 -0.496 1 98.56 75 ALA A O 1
ATOM 587 N N . VAL A 1 76 ? 11.305 -2.541 0.408 1 98.56 76 VAL A N 1
ATOM 588 C CA . VAL A 1 76 ? 10.047 -3.127 0.855 1 98.56 76 VAL A CA 1
ATOM 589 C C . VAL A 1 76 ? 8.875 -2.377 0.227 1 98.56 76 VAL A C 1
ATOM 591 O O . VAL A 1 76 ? 9.031 -1.245 -0.237 1 98.56 76 VAL A O 1
ATOM 594 N N . GLY A 1 77 ? 7.73 -3.043 0.12 1 97.94 77 GLY A N 1
ATOM 595 C CA . GLY A 1 77 ? 6.543 -2.445 -0.466 1 97.94 77 GLY A CA 1
ATOM 596 C C . GLY A 1 77 ? 5.258 -3.143 -0.056 1 97.94 77 GLY A C 1
ATOM 597 O O . GLY A 1 77 ? 5.293 -4.16 0.64 1 97.94 77 GLY A O 1
ATOM 598 N N . THR A 1 78 ? 4.105 -2.518 -0.493 1 96.44 78 THR A N 1
ATOM 599 C CA . THR A 1 78 ? 2.77 -3.027 -0.195 1 96.44 78 THR A CA 1
ATOM 600 C C . THR A 1 78 ? 2.455 -4.25 -1.055 1 96.44 78 THR A C 1
ATOM 602 O O . THR A 1 78 ? 1.574 -4.195 -1.917 1 96.44 78 THR A O 1
ATOM 605 N N . GLY A 1 79 ? 3.168 -5.273 -0.907 1 96.12 79 GLY A N 1
ATOM 606 C CA . GLY A 1 79 ? 3.068 -6.461 -1.743 1 96.12 79 GLY A CA 1
ATOM 607 C C . GLY A 1 79 ? 3.936 -6.387 -2.984 1 96.12 79 GLY A C 1
ATOM 608 O O . GLY A 1 79 ? 4.43 -5.316 -3.344 1 96.12 79 GLY A O 1
ATOM 609 N N . THR A 1 80 ? 4.047 -7.504 -3.662 1 97.25 80 THR A N 1
ATOM 610 C CA . THR A 1 80 ? 4.918 -7.547 -4.832 1 97.25 80 THR A CA 1
ATOM 611 C C . THR A 1 80 ? 4.254 -6.875 -6.027 1 97.25 80 THR A C 1
ATOM 613 O O . THR A 1 80 ? 4.938 -6.352 -6.914 1 97.25 80 THR A O 1
ATOM 616 N N . SER A 1 81 ? 2.914 -6.828 -6.047 1 96.56 81 SER A N 1
ATOM 617 C CA . SER A 1 81 ? 2.248 -6.09 -7.117 1 96.56 81 SER A CA 1
ATOM 618 C C . SER A 1 81 ? 2.691 -4.633 -7.141 1 96.56 81 SER A C 1
ATOM 620 O O . SER A 1 81 ? 3.006 -4.09 -8.203 1 96.56 81 SER A O 1
ATOM 622 N N . GLU A 1 82 ? 2.703 -4.02 -5.961 1 97.56 82 GLU A N 1
ATOM 623 C CA . GLU A 1 82 ? 3.164 -2.639 -5.879 1 97.56 82 GLU A CA 1
ATOM 624 C C . GLU A 1 82 ? 4.625 -2.52 -6.301 1 97.56 82 GLU A C 1
ATOM 626 O O . GLU A 1 82 ? 5 -1.575 -7 1 97.56 82 GLU A O 1
ATOM 631 N N . LEU A 1 83 ? 5.461 -3.422 -5.914 1 98.56 83 LEU A N 1
ATOM 632 C CA . LEU A 1 83 ? 6.879 -3.398 -6.262 1 98.56 83 LEU A CA 1
ATOM 633 C C . LEU A 1 83 ? 7.074 -3.562 -7.766 1 98.56 83 LEU A C 1
ATOM 635 O O . LEU A 1 83 ? 7.957 -2.932 -8.352 1 98.56 83 LEU A O 1
ATOM 639 N N . ILE A 1 84 ? 6.277 -4.391 -8.391 1 98.25 84 ILE A N 1
ATOM 640 C CA . ILE A 1 84 ? 6.32 -4.582 -9.836 1 98.25 84 ILE A CA 1
ATOM 641 C C . ILE A 1 84 ? 5.996 -3.268 -10.539 1 98.25 84 ILE A C 1
ATOM 643 O O . ILE A 1 84 ? 6.719 -2.85 -11.445 1 98.25 84 ILE A O 1
ATOM 647 N N . HIS A 1 85 ? 4.965 -2.635 -10.094 1 96.62 85 HIS A N 1
ATOM 648 C CA . HIS A 1 85 ? 4.59 -1.354 -10.68 1 96.62 85 HIS A CA 1
ATOM 649 C C . HIS A 1 85 ? 5.664 -0.3 -10.445 1 96.62 85 HIS A C 1
ATOM 651 O O . HIS A 1 85 ? 5.938 0.523 -11.32 1 96.62 85 HIS A O 1
ATOM 657 N N . ARG A 1 86 ? 6.234 -0.301 -9.242 1 96.69 86 ARG A N 1
ATOM 658 C CA . ARG A 1 86 ? 7.285 0.657 -8.922 1 96.69 86 ARG A CA 1
ATOM 659 C C . ARG A 1 86 ? 8.523 0.418 -9.781 1 96.69 86 ARG A C 1
ATOM 661 O O . ARG A 1 86 ? 9.148 1.369 -10.258 1 96.69 86 ARG A O 1
ATOM 668 N N . LEU A 1 87 ? 8.883 -0.846 -10.016 1 97.75 87 LEU A N 1
ATOM 669 C CA . LEU A 1 87 ? 9.992 -1.182 -10.906 1 97.75 87 LEU A CA 1
ATOM 670 C C . LEU A 1 87 ? 9.75 -0.63 -12.305 1 97.75 87 LEU A C 1
ATOM 672 O O . LEU A 1 87 ? 10.656 -0.065 -12.922 1 97.75 87 LEU A O 1
ATOM 676 N N . ALA A 1 88 ? 8.555 -0.779 -12.766 1 95.31 88 ALA A N 1
ATOM 677 C CA . ALA A 1 88 ? 8.211 -0.309 -14.109 1 95.31 88 ALA A CA 1
ATOM 678 C C . ALA A 1 88 ? 8.375 1.204 -14.219 1 95.31 88 ALA A C 1
ATOM 680 O O . ALA A 1 88 ? 8.711 1.724 -15.281 1 95.31 88 ALA A O 1
ATOM 681 N N . ARG A 1 89 ? 8.164 1.894 -13.156 1 92.44 89 ARG A N 1
ATOM 682 C CA . ARG A 1 89 ? 8.188 3.354 -13.156 1 92.44 89 ARG A CA 1
ATOM 683 C C . ARG A 1 89 ? 9.609 3.881 -12.969 1 92.44 89 ARG A C 1
ATOM 685 O O . ARG A 1 89 ? 9.867 5.066 -13.188 1 92.44 89 ARG A O 1
ATOM 692 N N . TRP A 1 90 ? 10.469 3.062 -12.469 1 94.56 90 TRP A N 1
ATOM 693 C CA . TRP A 1 90 ? 11.828 3.482 -12.156 1 94.56 90 TRP A CA 1
ATOM 694 C C . TRP A 1 90 ? 12.594 3.828 -13.43 1 94.56 90 TRP A C 1
ATOM 696 O O . TRP A 1 90 ? 12.93 2.941 -14.219 1 94.56 90 TRP A O 1
ATOM 706 N N . THR A 1 91 ? 12.922 5.043 -13.664 1 89.94 91 THR A N 1
ATOM 707 C CA . THR A 1 91 ? 13.523 5.539 -14.898 1 89.94 91 THR A CA 1
ATOM 708 C C . THR A 1 91 ? 14.867 4.863 -15.156 1 89.94 91 THR A C 1
ATOM 710 O O . THR A 1 91 ? 15.312 4.777 -16.297 1 89.94 91 THR A O 1
ATOM 713 N N . TYR A 1 92 ? 15.477 4.398 -14.086 1 88.81 92 TYR A N 1
ATOM 714 C CA . TYR A 1 92 ? 16.734 3.676 -14.195 1 88.81 92 TYR A CA 1
ATOM 715 C C . TYR A 1 92 ? 16.594 2.455 -15.094 1 88.81 92 TYR A C 1
ATOM 717 O O . TYR A 1 92 ? 17.547 2.053 -15.766 1 88.81 92 TYR A O 1
ATOM 725 N N . LEU A 1 93 ? 15.406 1.916 -15.148 1 91.81 93 LEU A N 1
ATOM 726 C CA . LEU A 1 93 ? 15.148 0.69 -15.898 1 91.81 93 LEU A CA 1
ATOM 727 C C . LEU A 1 93 ? 14.375 0.988 -17.172 1 91.81 93 LEU A C 1
ATOM 729 O O . LEU A 1 93 ? 13.703 0.109 -17.719 1 91.81 93 LEU A O 1
ATOM 733 N N . ARG A 1 94 ? 14.406 2.141 -17.609 1 86.88 94 ARG A N 1
ATOM 734 C CA . ARG A 1 94 ? 13.617 2.529 -18.781 1 86.88 94 ARG A CA 1
ATOM 735 C C . ARG A 1 94 ? 13.938 1.645 -19.969 1 86.88 94 ARG A C 1
ATOM 737 O O . ARG A 1 94 ? 15.094 1.291 -20.203 1 86.88 94 ARG A O 1
ATOM 744 N N . GLY A 1 95 ? 12.953 1.212 -20.734 1 92.94 95 GLY A N 1
ATOM 745 C CA . GLY A 1 95 ? 13.023 0.292 -21.859 1 92.94 95 GLY A CA 1
ATOM 746 C C . GLY A 1 95 ? 11.867 -0.693 -21.891 1 92.94 95 GLY A C 1
ATOM 747 O O . GLY A 1 95 ? 10.914 -0.57 -21.125 1 92.94 95 GLY A O 1
ATOM 748 N N . PRO A 1 96 ? 12.023 -1.646 -22.859 1 97.12 96 PRO A N 1
ATOM 749 C CA . PRO A 1 96 ? 10.961 -2.646 -22.953 1 97.12 96 PRO A CA 1
ATOM 750 C C . PRO A 1 96 ? 10.906 -3.578 -21.75 1 97.12 96 PRO A C 1
ATOM 752 O O . PRO A 1 96 ? 11.945 -3.889 -21.156 1 97.12 96 PRO A O 1
ATOM 755 N N . ILE A 1 97 ? 9.742 -3.904 -21.391 1 98.44 97 ILE A N 1
ATOM 756 C CA . ILE A 1 97 ? 9.516 -4.965 -20.422 1 98.44 97 ILE A CA 1
ATOM 757 C C . ILE A 1 97 ? 9.328 -6.297 -21.141 1 98.44 97 ILE A C 1
ATOM 759 O O . ILE A 1 97 ? 8.508 -6.402 -22.047 1 98.44 97 ILE A O 1
ATOM 763 N N . LEU A 1 98 ? 10.125 -7.305 -20.734 1 98.81 98 LEU A N 1
ATOM 764 C CA . LEU A 1 98 ? 10.141 -8.594 -21.422 1 98.81 98 LEU A CA 1
ATOM 765 C C . LEU A 1 98 ? 9.484 -9.672 -20.547 1 98.81 98 LEU A C 1
ATOM 767 O O . LEU A 1 98 ? 9.805 -9.805 -19.375 1 98.81 98 LEU A O 1
ATOM 771 N N . LEU A 1 99 ? 8.594 -10.391 -21.172 1 98.69 99 LEU A N 1
ATOM 772 C CA . LEU A 1 99 ? 7.887 -11.477 -20.5 1 98.69 99 LEU A CA 1
ATOM 773 C C . LEU A 1 99 ? 7.977 -12.766 -21.312 1 98.69 99 LEU A C 1
ATOM 775 O O . LEU A 1 99 ? 8.305 -12.734 -22.5 1 98.69 99 LEU A O 1
ATOM 779 N N . LEU A 1 100 ? 7.723 -13.867 -20.656 1 98.62 100 LEU A N 1
ATOM 780 C CA . LEU A 1 100 ? 7.562 -15.18 -21.281 1 98.62 100 LEU A CA 1
ATOM 781 C C . LEU A 1 100 ? 6.195 -15.773 -20.953 1 98.62 100 LEU A C 1
ATOM 783 O O . LEU A 1 100 ? 6.055 -16.516 -19.969 1 98.62 100 LEU A O 1
ATOM 787 N N . PRO A 1 101 ? 5.137 -15.445 -21.734 1 97 101 PRO A N 1
ATOM 788 C CA . PRO A 1 101 ? 3.799 -15.984 -21.469 1 97 101 PRO A CA 1
ATOM 789 C C . PRO A 1 101 ? 3.703 -17.484 -21.734 1 97 101 PRO A C 1
ATOM 791 O O . PRO A 1 101 ? 4.508 -18.031 -22.5 1 97 101 PRO A O 1
ATOM 794 N N . PRO A 1 102 ? 2.676 -18.172 -21.188 1 97.12 102 PRO A N 1
ATOM 795 C CA . PRO A 1 102 ? 1.753 -17.625 -20.188 1 97.12 102 PRO A CA 1
ATOM 796 C C . PRO A 1 102 ? 2.422 -17.375 -18.844 1 97.12 102 PRO A C 1
ATOM 798 O O . PRO A 1 102 ? 3.26 -18.172 -18.406 1 97.12 102 PRO A O 1
ATOM 801 N N . THR A 1 103 ? 2.18 -16.281 -18.234 1 97.38 103 THR A N 1
ATOM 802 C CA . THR A 1 103 ? 2.729 -15.945 -16.938 1 97.38 103 THR A CA 1
ATOM 803 C C . THR A 1 103 ? 1.823 -14.953 -16.203 1 97.38 103 THR A C 1
ATOM 805 O O . THR A 1 103 ? 0.716 -14.664 -16.656 1 97.38 103 THR A O 1
ATOM 808 N N . PHE A 1 104 ? 2.219 -14.594 -15.055 1 95.06 104 PHE A N 1
ATOM 809 C CA . PHE A 1 104 ? 1.441 -13.703 -14.203 1 95.06 104 PHE A CA 1
ATOM 810 C C . PHE A 1 104 ? 1.135 -12.398 -14.93 1 95.06 104 PHE A C 1
ATOM 812 O O . PHE A 1 104 ? 2.037 -11.75 -15.469 1 95.06 104 PHE A O 1
ATOM 819 N N . SER A 1 105 ? -0.047 -11.914 -14.914 1 93.5 105 SER A N 1
ATOM 820 C CA . SER A 1 105 ? -0.554 -10.836 -15.758 1 93.5 105 SER A CA 1
ATOM 821 C C . SER A 1 105 ? -0.137 -9.469 -15.234 1 93.5 105 SER A C 1
ATOM 823 O O . SER A 1 105 ? -0.164 -8.484 -15.969 1 93.5 105 SER A O 1
ATOM 825 N N . GLU A 1 106 ? 0.217 -9.391 -13.953 1 94.69 106 GLU A N 1
ATOM 826 C CA . GLU A 1 106 ? 0.517 -8.109 -13.32 1 94.69 106 GLU A CA 1
ATOM 827 C C . GLU A 1 106 ? 1.694 -7.418 -14.008 1 94.69 106 GLU A C 1
ATOM 829 O O . GLU A 1 106 ? 1.765 -6.188 -14.039 1 94.69 106 GLU A O 1
ATOM 834 N N . TYR A 1 107 ? 2.615 -8.18 -14.602 1 96.88 107 TYR A N 1
ATOM 835 C CA . TYR A 1 107 ? 3.764 -7.605 -15.289 1 96.88 107 TYR A CA 1
ATOM 836 C C . TYR A 1 107 ? 3.32 -6.777 -16.484 1 96.88 107 TYR A C 1
ATOM 838 O O . TYR A 1 107 ? 3.75 -5.633 -16.656 1 96.88 107 TYR A O 1
ATOM 846 N N . ALA A 1 108 ? 2.471 -7.402 -17.266 1 95.38 108 ALA A N 1
ATOM 847 C CA . ALA A 1 108 ? 1.936 -6.715 -18.438 1 95.38 108 ALA A CA 1
ATOM 848 C C . ALA A 1 108 ? 1.095 -5.508 -18.031 1 95.38 108 ALA A C 1
ATOM 850 O O . ALA A 1 108 ? 1.138 -4.465 -18.688 1 95.38 108 ALA A O 1
ATOM 851 N N . ARG A 1 109 ? 0.329 -5.664 -16.984 1 93.94 109 ARG A N 1
ATOM 852 C CA . ARG A 1 109 ? -0.491 -4.562 -16.5 1 93.94 109 ARG A CA 1
ATOM 853 C C . ARG A 1 109 ? 0.373 -3.365 -16.109 1 93.94 109 ARG A C 1
ATOM 855 O O . ARG A 1 109 ? 0.009 -2.219 -16.391 1 93.94 109 ARG A O 1
ATOM 862 N N . ALA A 1 110 ? 1.49 -3.639 -15.453 1 94.56 110 ALA A N 1
ATOM 863 C CA . ALA A 1 110 ? 2.4 -2.568 -15.055 1 94.56 110 ALA A CA 1
ATOM 864 C C . ALA A 1 110 ? 2.945 -1.827 -16.266 1 94.56 110 ALA A C 1
ATOM 866 O O . ALA A 1 110 ? 3.041 -0.598 -16.266 1 94.56 110 ALA A O 1
ATOM 867 N N . ALA A 1 111 ? 3.279 -2.533 -17.297 1 94.31 111 ALA A N 1
ATOM 868 C CA . ALA A 1 111 ? 3.764 -1.925 -18.531 1 94.31 111 ALA A CA 1
ATOM 869 C C . ALA A 1 111 ? 2.684 -1.062 -19.188 1 94.31 111 ALA A C 1
ATOM 871 O O . ALA A 1 111 ? 2.941 0.083 -19.562 1 94.31 111 ALA A O 1
ATOM 872 N N . LYS A 1 112 ? 1.501 -1.594 -19.25 1 92 112 LYS A N 1
ATOM 873 C CA . LYS A 1 112 ? 0.387 -0.924 -19.922 1 92 112 LYS A CA 1
ATOM 874 C C . LYS A 1 112 ? -0.024 0.337 -19.156 1 92 112 LYS A C 1
ATOM 876 O O . LYS A 1 112 ? -0.39 1.342 -19.781 1 92 112 LYS A O 1
ATOM 881 N N . ALA A 1 113 ? 0.048 0.259 -17.875 1 88.94 113 ALA A N 1
ATOM 882 C CA . ALA A 1 113 ? -0.332 1.394 -17.031 1 88.94 113 ALA A CA 1
ATOM 883 C C . ALA A 1 113 ? 0.531 2.615 -17.344 1 88.94 113 ALA A C 1
ATOM 885 O O . ALA A 1 113 ? 0.105 3.752 -17.125 1 88.94 113 ALA A O 1
ATOM 886 N N . LEU A 1 114 ? 1.734 2.412 -17.828 1 88.44 114 LEU A N 1
ATOM 887 C CA . LEU A 1 114 ? 2.676 3.496 -18.078 1 88.44 114 LEU A CA 1
ATOM 888 C C . LEU A 1 114 ? 2.941 3.641 -19.578 1 88.44 114 LEU A C 1
ATOM 890 O O . LEU A 1 114 ? 3.838 4.383 -19.984 1 88.44 114 LEU A O 1
ATOM 894 N N . ASP A 1 115 ? 2.217 2.859 -20.391 1 89.25 115 ASP A N 1
ATOM 895 C CA . ASP A 1 115 ? 2.389 2.848 -21.844 1 89.25 115 ASP A CA 1
ATOM 896 C C . ASP A 1 115 ? 3.83 2.514 -22.219 1 89.25 115 ASP A C 1
ATOM 898 O O . ASP A 1 115 ? 4.414 3.166 -23.094 1 89.25 115 ASP A O 1
ATOM 902 N N . LEU A 1 116 ? 4.418 1.586 -21.516 1 93.12 116 LEU A N 1
ATOM 903 C CA . LEU A 1 116 ? 5.766 1.121 -21.828 1 93.12 116 LEU A CA 1
ATOM 904 C C . LEU A 1 116 ? 5.734 0.022 -22.875 1 93.12 116 LEU A C 1
ATOM 906 O O . LEU A 1 116 ? 4.762 -0.729 -22.969 1 93.12 116 LEU A O 1
ATOM 910 N N . PRO A 1 117 ? 6.824 -0.063 -23.688 1 96.94 117 PRO A N 1
ATOM 911 C CA . PRO A 1 117 ? 6.895 -1.194 -24.625 1 96.94 117 PRO A CA 1
ATOM 912 C C . PRO A 1 117 ? 6.895 -2.543 -23.906 1 96.94 117 PRO A C 1
ATOM 914 O O . PRO A 1 117 ? 7.656 -2.744 -22.953 1 96.94 117 PRO A O 1
ATOM 917 N N . LEU A 1 118 ? 6.055 -3.395 -24.344 1 97.88 118 LEU A N 1
ATOM 918 C CA . LEU A 1 118 ? 5.906 -4.738 -23.797 1 97.88 118 LEU A CA 1
ATOM 919 C C . LEU A 1 118 ? 6.277 -5.793 -24.828 1 97.88 118 LEU A C 1
ATOM 921 O O . LEU A 1 118 ? 5.676 -5.855 -25.906 1 97.88 118 LEU A O 1
ATOM 925 N N . TRP A 1 119 ? 7.312 -6.598 -24.531 1 98.56 119 TRP A N 1
ATOM 926 C CA . TRP A 1 119 ? 7.742 -7.703 -25.391 1 98.56 119 TRP A CA 1
ATOM 927 C C . TRP A 1 119 ? 7.336 -9.047 -24.781 1 98.56 119 TRP A C 1
ATOM 929 O O . TRP A 1 119 ? 7.641 -9.328 -23.625 1 98.56 119 TRP A O 1
ATOM 939 N N . GLU A 1 120 ? 6.688 -9.797 -25.562 1 98.38 120 GLU A N 1
ATOM 940 C CA . GLU A 1 120 ? 6.305 -11.148 -25.156 1 98.38 120 GLU A CA 1
ATOM 941 C C . GLU A 1 120 ? 7.027 -12.195 -26 1 98.38 120 GLU A C 1
ATOM 943 O O . GLU A 1 120 ? 6.777 -12.312 -27.203 1 98.38 120 GLU A O 1
ATOM 948 N N . ALA A 1 121 ? 7.887 -12.914 -25.375 1 98.75 121 ALA A N 1
ATOM 949 C CA . ALA A 1 121 ? 8.656 -13.938 -26.078 1 98.75 121 ALA A CA 1
ATOM 950 C C . ALA A 1 121 ? 7.789 -15.148 -26.422 1 98.75 121 ALA A C 1
ATOM 952 O O . ALA A 1 121 ? 6.91 -15.523 -25.641 1 98.75 121 ALA A O 1
ATOM 953 N N . ARG A 1 122 ? 8.141 -15.797 -27.484 1 97.88 122 ARG A N 1
ATOM 954 C CA . ARG A 1 122 ? 7.371 -16.938 -27.969 1 97.88 122 ARG A CA 1
ATOM 955 C C . ARG A 1 122 ? 7.797 -18.219 -27.266 1 97.88 122 ARG A C 1
ATOM 957 O O . ARG A 1 122 ? 7.004 -19.156 -27.125 1 97.88 122 ARG A O 1
ATOM 964 N N . ASP A 1 123 ? 9.047 -18.266 -26.906 1 97.62 123 ASP A N 1
ATOM 965 C CA . ASP A 1 123 ? 9.648 -19.422 -26.25 1 97.62 123 ASP A CA 1
ATOM 966 C C . ASP A 1 123 ? 10.938 -19.031 -25.531 1 97.62 123 ASP A C 1
ATOM 968 O O . ASP A 1 123 ? 11.344 -17.875 -25.562 1 97.62 123 ASP A O 1
ATOM 972 N N . PRO A 1 124 ? 11.516 -20 -24.797 1 98.19 124 PRO A N 1
ATOM 973 C CA . PRO A 1 124 ? 12.711 -19.688 -24.016 1 98.19 124 PRO A CA 1
ATOM 974 C C . PRO A 1 124 ? 13.859 -19.172 -24.875 1 98.19 124 PRO A C 1
ATOM 976 O O . PRO A 1 124 ? 14.57 -18.25 -24.453 1 98.19 124 PRO A O 1
ATOM 979 N N . GLU A 1 125 ? 14.07 -19.734 -25.984 1 98.25 125 GLU A N 1
ATOM 980 C CA . GLU A 1 125 ? 15.148 -19.281 -26.859 1 98.25 125 GLU A CA 1
ATOM 981 C C . GLU A 1 125 ? 14.93 -17.828 -27.297 1 98.25 125 GLU A C 1
ATOM 983 O O . GLU A 1 125 ? 15.867 -17.031 -27.312 1 98.25 125 GLU A O 1
ATOM 988 N N . HIS A 1 126 ? 13.742 -17.562 -27.688 1 98.69 126 HIS A N 1
ATOM 989 C CA . HIS A 1 126 ? 13.383 -16.203 -28.062 1 98.69 126 HIS A CA 1
ATOM 990 C C . HIS A 1 126 ? 13.555 -15.242 -26.875 1 98.69 126 HIS A C 1
ATOM 992 O O . HIS A 1 126 ? 14.023 -14.109 -27.062 1 98.69 126 HIS A O 1
ATOM 998 N N . PHE A 1 127 ? 13.148 -15.656 -25.703 1 98.75 127 PHE A N 1
ATOM 999 C CA . PHE A 1 127 ? 13.328 -14.859 -24.5 1 98.75 127 PHE A CA 1
ATOM 1000 C C . PHE A 1 127 ? 14.789 -14.492 -24.297 1 98.75 127 PHE A C 1
ATOM 1002 O O . PHE A 1 127 ? 15.117 -13.328 -24.078 1 98.75 127 PHE A O 1
ATOM 1009 N N . LEU A 1 128 ? 15.633 -15.461 -24.406 1 98.62 128 LEU A N 1
ATOM 1010 C CA . LEU A 1 128 ? 17.062 -15.25 -24.188 1 98.62 128 LEU A CA 1
ATOM 1011 C C . LEU A 1 128 ? 17.641 -14.305 -25.234 1 98.62 128 LEU A C 1
ATOM 1013 O O . LEU A 1 128 ? 18.547 -13.516 -24.938 1 98.62 128 LEU A O 1
ATOM 1017 N N . ARG A 1 129 ? 17.141 -14.328 -26.406 1 98.31 129 ARG A N 1
ATOM 1018 C CA . ARG A 1 129 ? 17.625 -13.469 -27.484 1 98.31 129 ARG A CA 1
ATOM 1019 C C . ARG A 1 129 ? 17.234 -12.016 -27.234 1 98.31 129 ARG A C 1
ATOM 1021 O O . ARG A 1 129 ? 18 -11.102 -27.531 1 98.31 129 ARG A O 1
ATOM 1028 N N . LEU A 1 130 ? 16.047 -11.797 -26.688 1 98.38 130 LEU A N 1
ATOM 1029 C CA . LEU A 1 130 ? 15.523 -10.453 -26.484 1 98.38 130 LEU A CA 1
ATOM 1030 C C . LEU A 1 130 ? 16.078 -9.844 -25.188 1 98.38 130 LEU A C 1
ATOM 1032 O O . LEU A 1 130 ? 16.125 -8.617 -25.047 1 98.38 130 LEU A O 1
ATOM 1036 N N . LEU A 1 131 ? 16.5 -10.695 -24.328 1 98.5 131 LEU A N 1
ATOM 1037 C CA . LEU A 1 131 ? 16.781 -10.344 -22.938 1 98.5 131 LEU A CA 1
ATOM 1038 C C . LEU A 1 131 ? 17.828 -9.234 -22.859 1 98.5 131 LEU A C 1
ATOM 1040 O O . LEU A 1 131 ? 17.625 -8.227 -22.188 1 98.5 131 LEU A O 1
ATOM 1044 N N . PRO A 1 132 ? 18.891 -9.219 -23.625 1 96.94 132 PRO A N 1
ATOM 1045 C CA . PRO A 1 132 ? 19.922 -8.18 -23.484 1 96.94 132 PRO A CA 1
ATOM 1046 C C . PRO A 1 132 ? 19.453 -6.812 -23.984 1 96.94 132 PRO A C 1
ATOM 1048 O O . PRO A 1 132 ? 20.109 -5.801 -23.734 1 96.94 132 PRO A O 1
ATOM 1051 N N . ARG A 1 133 ? 18.312 -6.77 -24.609 1 96.31 133 ARG A N 1
ATOM 1052 C CA . ARG A 1 133 ? 17.812 -5.523 -25.188 1 96.31 133 ARG A CA 1
ATOM 1053 C C . ARG A 1 133 ? 16.703 -4.941 -24.328 1 96.31 133 ARG A C 1
ATOM 1055 O O . ARG A 1 133 ? 16.219 -3.836 -24.594 1 96.31 133 ARG A O 1
ATOM 1062 N N . ALA A 1 134 ? 16.281 -5.66 -23.328 1 97.75 134 ALA A N 1
ATOM 1063 C CA . ALA A 1 134 ? 15.188 -5.211 -22.469 1 97.75 134 ALA A CA 1
ATOM 1064 C C . ALA A 1 134 ? 15.727 -4.379 -21.297 1 97.75 134 ALA A C 1
ATOM 1066 O O . ALA A 1 134 ? 16.906 -4.473 -20.953 1 97.75 134 ALA A O 1
ATOM 1067 N N . GLY A 1 135 ? 14.914 -3.461 -20.781 1 97 135 GLY A N 1
ATOM 1068 C CA . GLY A 1 135 ? 15.242 -2.775 -19.547 1 97 135 GLY A CA 1
ATOM 1069 C C . GLY A 1 135 ? 14.938 -3.6 -18.312 1 97 135 GLY A C 1
ATOM 1070 O O . GLY A 1 135 ? 15.742 -3.645 -17.375 1 97 135 GLY A O 1
ATOM 1071 N N . LEU A 1 136 ? 13.805 -4.227 -18.344 1 98.19 136 LEU A N 1
ATOM 1072 C CA . LEU A 1 136 ? 13.242 -5.023 -17.25 1 98.19 136 LEU A CA 1
ATOM 1073 C C . LEU A 1 136 ? 12.656 -6.328 -17.781 1 98.19 136 LEU A C 1
ATOM 1075 O O . LEU A 1 136 ? 11.992 -6.34 -18.828 1 98.19 136 LEU A O 1
ATOM 1079 N N . ALA A 1 137 ? 12.953 -7.422 -17.156 1 98.81 137 ALA A N 1
ATOM 1080 C CA . ALA A 1 137 ? 12.406 -8.727 -17.516 1 98.81 137 ALA A CA 1
ATOM 1081 C C . ALA A 1 137 ? 11.938 -9.477 -16.266 1 98.81 137 ALA A C 1
ATOM 1083 O O . ALA A 1 137 ? 12.578 -9.398 -15.211 1 98.81 137 ALA A O 1
ATOM 1084 N N . PHE A 1 138 ? 10.836 -10.219 -16.422 1 98.81 138 PHE A N 1
ATOM 1085 C CA . PHE A 1 138 ? 10.312 -10.992 -15.305 1 98.81 138 PHE A CA 1
ATOM 1086 C C . PHE A 1 138 ? 10.266 -12.477 -15.648 1 98.81 138 PHE A C 1
ATOM 1088 O O . PHE A 1 138 ? 9.898 -12.852 -16.766 1 98.81 138 PHE A O 1
ATOM 1095 N N . LEU A 1 139 ? 10.664 -13.305 -14.734 1 98.75 139 LEU A N 1
ATOM 1096 C CA . LEU A 1 139 ? 10.406 -14.742 -14.703 1 98.75 139 LEU A CA 1
ATOM 1097 C C . LEU A 1 139 ? 9.828 -15.156 -13.359 1 98.75 139 LEU A C 1
ATOM 1099 O O . LEU A 1 139 ? 10.391 -14.844 -12.312 1 98.75 139 LEU A O 1
ATOM 1103 N N . CYS A 1 140 ? 8.742 -15.742 -13.422 1 98 140 CYS A N 1
ATOM 1104 C CA . CYS A 1 140 ? 8.117 -16.281 -12.219 1 98 140 CYS A CA 1
ATOM 1105 C C . CYS A 1 140 ? 8.648 -17.688 -11.906 1 98 140 CYS A C 1
ATOM 1107 O O . CYS A 1 140 ? 8.656 -18.547 -12.773 1 98 140 CYS A O 1
ATOM 1109 N N . VAL A 1 141 ? 9.078 -17.938 -10.602 1 97.94 141 VAL A N 1
ATOM 1110 C CA . VAL A 1 141 ? 9.727 -19.188 -10.242 1 97.94 141 VAL A CA 1
ATOM 1111 C C . VAL A 1 141 ? 9.125 -19.734 -8.953 1 97.94 141 VAL A C 1
ATOM 1113 O O . VAL A 1 141 ? 9.453 -19.281 -7.859 1 97.94 141 VAL A O 1
ATOM 1116 N N . PRO A 1 142 ? 8.328 -20.875 -8.984 1 97.69 142 PRO A N 1
ATOM 1117 C CA . PRO A 1 142 ? 7.801 -21.484 -10.203 1 97.69 142 PRO A CA 1
ATOM 1118 C C . PRO A 1 142 ? 6.816 -20.578 -10.945 1 97.69 142 PRO A C 1
ATOM 1120 O O . PRO A 1 142 ? 6.285 -19.641 -10.359 1 97.69 142 PRO A O 1
ATOM 1123 N N . ASN A 1 143 ? 6.668 -20.906 -12.211 1 98.06 143 ASN A N 1
ATOM 1124 C CA . ASN A 1 143 ? 5.832 -20.031 -13.047 1 98.06 143 ASN A CA 1
ATOM 1125 C C . ASN A 1 143 ? 4.355 -20.172 -12.688 1 98.06 143 ASN A C 1
ATOM 1127 O O . ASN A 1 143 ? 3.869 -21.281 -12.453 1 98.06 143 ASN A O 1
ATOM 1131 N N . ASN A 1 144 ? 3.709 -19.141 -12.477 1 96.75 144 ASN A N 1
ATOM 1132 C CA . ASN A 1 144 ? 2.252 -19.047 -12.445 1 96.75 144 ASN A CA 1
ATOM 1133 C C . ASN A 1 144 ? 1.688 -18.672 -13.812 1 96.75 144 ASN A C 1
ATOM 1135 O O . ASN A 1 144 ? 1.982 -17.609 -14.344 1 96.75 144 ASN A O 1
ATOM 1139 N N . PRO A 1 145 ? 1.002 -19.547 -14.469 1 96.69 145 PRO A N 1
ATOM 1140 C CA . PRO A 1 145 ? 0.142 -20.562 -13.852 1 96.69 145 PRO A CA 1
ATOM 1141 C C . PRO A 1 145 ? 0.675 -21.984 -14.039 1 96.69 145 PRO A C 1
ATOM 1143 O O . PRO A 1 145 ? 0.11 -22.938 -13.5 1 96.69 145 PRO A O 1
ATOM 1146 N N . THR A 1 146 ? 1.751 -22.156 -14.727 1 97 146 THR A N 1
ATOM 1147 C CA . THR A 1 146 ? 2.092 -23.484 -15.234 1 97 146 THR A CA 1
ATOM 1148 C C . THR A 1 146 ? 2.812 -24.297 -14.172 1 97 146 THR A C 1
ATOM 1150 O O . THR A 1 146 ? 2.918 -25.531 -14.289 1 97 146 THR A O 1
ATOM 1153 N N . GLY A 1 147 ? 3.391 -23.641 -13.234 1 97.12 147 GLY A N 1
ATOM 1154 C CA . GLY A 1 147 ? 4.02 -24.312 -12.109 1 97.12 147 GLY A CA 1
ATOM 1155 C C . GLY A 1 147 ? 5.438 -24.766 -12.406 1 97.12 147 GLY A C 1
ATOM 1156 O O . GLY A 1 147 ? 6.148 -25.219 -11.508 1 97.12 147 GLY A O 1
ATOM 1157 N N . GLU A 1 148 ? 5.926 -24.625 -13.602 1 95.38 148 GLU A N 1
ATOM 1158 C CA . GLU A 1 148 ? 7.234 -25.141 -13.977 1 95.38 148 GLU A CA 1
ATOM 1159 C C . GLU A 1 148 ? 8.359 -24.25 -13.445 1 95.38 148 GLU A C 1
ATOM 1161 O O . GLU A 1 148 ? 8.156 -23.062 -13.219 1 95.38 148 GLU A O 1
ATOM 1166 N N . VAL A 1 149 ? 9.492 -24.844 -13.234 1 97.31 149 VAL A N 1
ATOM 1167 C CA . VAL A 1 149 ? 10.75 -24.141 -13 1 97.31 149 VAL A CA 1
ATOM 1168 C C . VAL A 1 149 ? 11.562 -24.109 -14.289 1 97.31 149 VAL A C 1
ATOM 1170 O O . VAL A 1 149 ? 11.852 -25.156 -14.883 1 97.31 149 VAL A O 1
ATOM 1173 N N . TYR A 1 150 ? 11.898 -22.906 -14.719 1 97.06 150 TYR A N 1
ATOM 1174 C CA . TYR A 1 150 ? 12.617 -22.766 -15.977 1 97.06 150 TYR A CA 1
ATOM 1175 C C . TYR A 1 150 ? 14.031 -23.328 -15.867 1 97.06 150 TYR A C 1
ATOM 1177 O O . TYR A 1 150 ? 14.805 -22.906 -15 1 97.06 150 TYR A O 1
ATOM 1185 N N . PRO A 1 151 ? 14.406 -24.25 -16.719 1 96.19 151 PRO A N 1
ATOM 1186 C CA . PRO A 1 151 ? 15.75 -24.828 -16.641 1 96.19 151 PRO A CA 1
ATOM 1187 C C . PRO A 1 151 ? 16.844 -23.844 -17.078 1 96.19 151 PRO A C 1
ATOM 1189 O O . PRO A 1 151 ? 18.016 -24.094 -16.844 1 96.19 151 PRO A O 1
ATOM 1192 N N . PHE A 1 152 ? 16.516 -22.719 -17.672 1 97.69 152 PHE A N 1
ATOM 1193 C CA . PHE A 1 152 ? 17.484 -21.812 -18.25 1 97.69 152 PHE A CA 1
ATOM 1194 C C . PHE A 1 152 ? 17.703 -20.609 -17.344 1 97.69 152 PHE A C 1
ATOM 1196 O O . PHE A 1 152 ? 18.156 -19.547 -17.812 1 97.69 152 PHE A O 1
ATOM 1203 N N . LEU A 1 153 ? 17.375 -20.656 -16.125 1 98.12 153 LEU A N 1
ATOM 1204 C CA . LEU A 1 153 ? 17.469 -19.531 -15.203 1 98.12 153 LEU A CA 1
ATOM 1205 C C . LEU A 1 153 ? 18.906 -19 -15.125 1 98.12 153 LEU A C 1
ATOM 1207 O O . LEU A 1 153 ? 19.125 -17.797 -15.156 1 98.12 153 LEU A O 1
ATOM 1211 N N . GLU A 1 154 ? 19.859 -19.922 -14.969 1 97.75 154 GLU A N 1
ATOM 1212 C CA . GLU A 1 154 ? 21.266 -19.516 -14.883 1 97.75 154 GLU A CA 1
ATOM 1213 C C . GLU A 1 154 ? 21.703 -18.797 -16.156 1 97.75 154 GLU A C 1
ATOM 1215 O O . GLU A 1 154 ? 22.375 -17.766 -16.078 1 97.75 154 GLU A O 1
ATOM 1220 N N . GLU A 1 155 ? 21.375 -19.375 -17.266 1 97.94 155 GLU A N 1
ATOM 1221 C CA . GLU A 1 155 ? 21.703 -18.75 -18.547 1 97.94 155 GLU A CA 1
ATOM 1222 C C . GLU A 1 155 ? 21.047 -17.391 -18.688 1 97.94 155 GLU A C 1
ATOM 1224 O O . GLU A 1 155 ? 21.641 -16.453 -19.188 1 97.94 155 GLU A O 1
ATOM 1229 N N . ALA A 1 156 ? 19.812 -17.297 -18.266 1 98.56 156 ALA A N 1
ATOM 1230 C CA . ALA A 1 156 ? 19.078 -16.031 -18.312 1 98.56 156 ALA A CA 1
ATOM 1231 C C . ALA A 1 156 ? 19.766 -14.969 -17.469 1 98.56 156 ALA A C 1
ATOM 1233 O O . ALA A 1 156 ? 19.922 -13.828 -17.906 1 98.56 156 ALA A O 1
ATOM 1234 N N . ALA A 1 157 ? 20.172 -15.352 -16.281 1 98.06 157 ALA A N 1
ATOM 1235 C CA . ALA A 1 157 ? 20.844 -14.406 -15.391 1 98.06 157 ALA A CA 1
ATOM 1236 C C . ALA A 1 157 ? 22.156 -13.906 -16.016 1 98.06 157 ALA A C 1
ATOM 1238 O O . ALA A 1 157 ? 22.438 -12.703 -15.969 1 98.06 157 ALA A O 1
ATOM 1239 N N . ARG A 1 158 ? 22.922 -14.773 -16.562 1 97.25 158 ARG A N 1
ATOM 1240 C CA . ARG A 1 158 ? 24.172 -14.398 -17.203 1 97.25 158 ARG A CA 1
ATOM 1241 C C . ARG A 1 158 ? 23.922 -13.477 -18.391 1 97.25 158 ARG A C 1
ATOM 1243 O O . ARG A 1 158 ? 24.641 -12.492 -18.578 1 97.25 158 ARG A O 1
ATOM 1250 N N . THR A 1 159 ? 22.953 -13.836 -19.156 1 97.69 159 THR A N 1
ATOM 1251 C CA . THR A 1 159 ? 22.594 -13.047 -20.344 1 97.69 159 THR A CA 1
ATOM 1252 C C . THR A 1 159 ? 22.141 -11.648 -19.938 1 97.69 159 THR A C 1
ATOM 1254 O O . THR A 1 159 ? 22.5 -10.664 -20.578 1 97.69 159 THR A O 1
ATOM 1257 N N . ALA A 1 160 ? 21.328 -11.57 -18.891 1 97.56 160 ALA A N 1
ATOM 1258 C CA . ALA A 1 160 ? 20.844 -10.289 -18.391 1 97.56 160 ALA A CA 1
ATOM 1259 C C . ALA A 1 160 ? 22 -9.406 -17.938 1 97.56 160 ALA A C 1
ATOM 1261 O O . ALA A 1 160 ? 21.984 -8.195 -18.188 1 97.56 160 ALA A O 1
ATOM 1262 N N . GLN A 1 161 ? 22.922 -9.977 -17.266 1 94.88 161 GLN A N 1
ATOM 1263 C CA . GLN A 1 161 ? 24.094 -9.242 -16.781 1 94.88 161 GLN A CA 1
ATOM 1264 C C . GLN A 1 161 ? 24.891 -8.641 -17.938 1 94.88 161 GLN A C 1
ATOM 1266 O O . GLN A 1 161 ? 25.344 -7.5 -17.859 1 94.88 161 GLN A O 1
ATOM 1271 N N . ARG A 1 162 ? 25 -9.383 -18.938 1 92.62 162 ARG A N 1
ATOM 1272 C CA . ARG A 1 162 ? 25.734 -8.914 -20.109 1 92.62 162 ARG A CA 1
ATOM 1273 C C . ARG A 1 162 ? 25.031 -7.727 -20.766 1 92.62 162 ARG A C 1
ATOM 1275 O O . ARG A 1 162 ? 25.688 -6.809 -21.266 1 92.62 162 ARG A O 1
ATOM 1282 N N . GLY A 1 163 ? 23.766 -7.699 -20.797 1 92.25 163 GLY A N 1
ATOM 1283 C CA . GLY A 1 163 ? 22.984 -6.645 -21.422 1 92.25 163 GLY A CA 1
ATOM 1284 C C . GLY A 1 163 ? 22.594 -5.539 -20.453 1 92.25 163 GLY A C 1
ATOM 1285 O O . GLY A 1 163 ? 21.859 -4.613 -20.812 1 92.25 163 GLY A O 1
ATOM 1286 N N . HIS A 1 164 ? 22.938 -5.691 -19.203 1 92.38 164 HIS A N 1
ATOM 1287 C CA . HIS A 1 164 ? 22.578 -4.742 -18.156 1 92.38 164 HIS A CA 1
ATOM 1288 C C . HIS A 1 164 ? 21.062 -4.664 -17.984 1 92.38 164 HIS A C 1
ATOM 1290 O O . HIS A 1 164 ? 20.5 -3.576 -17.828 1 92.38 164 HIS A O 1
ATOM 1296 N N . THR A 1 165 ? 20.375 -5.75 -18.234 1 96.31 165 THR A N 1
ATOM 1297 C CA . THR A 1 165 ? 18.938 -5.898 -18.016 1 96.31 165 THR A CA 1
ATOM 1298 C C . THR A 1 165 ? 18.656 -6.32 -16.578 1 96.31 165 THR A C 1
ATOM 1300 O O . THR A 1 165 ? 19.359 -7.16 -16.016 1 96.31 165 THR A O 1
ATOM 1303 N N . ALA A 1 166 ? 17.703 -5.691 -15.938 1 98.12 166 ALA A N 1
ATOM 1304 C CA . ALA A 1 166 ? 17.234 -6.176 -14.641 1 98.12 166 ALA A CA 1
ATOM 1305 C C . ALA A 1 166 ? 16.328 -7.398 -14.805 1 98.12 166 ALA A C 1
ATOM 1307 O O . ALA A 1 166 ? 15.164 -7.277 -15.172 1 98.12 166 ALA A O 1
ATOM 1308 N N . LEU A 1 167 ? 16.891 -8.57 -14.648 1 98.69 167 LEU A N 1
ATOM 1309 C CA . LEU A 1 167 ? 16.094 -9.797 -14.609 1 98.69 167 LEU A CA 1
ATOM 1310 C C . LEU A 1 167 ? 15.523 -10.031 -13.211 1 98.69 167 LEU A C 1
ATOM 1312 O O . LEU A 1 167 ? 16.281 -10.305 -12.273 1 98.69 167 LEU A O 1
ATOM 1316 N N . VAL A 1 168 ? 14.227 -9.914 -13.07 1 98.88 168 VAL A N 1
ATOM 1317 C CA . VAL A 1 168 ? 13.547 -10.094 -11.789 1 98.88 168 VAL A CA 1
ATOM 1318 C C . VAL A 1 168 ? 12.93 -11.492 -11.719 1 98.88 168 VAL A C 1
ATOM 1320 O O . VAL A 1 168 ? 12.109 -11.859 -12.57 1 98.88 168 VAL A O 1
ATOM 1323 N N . LEU A 1 169 ? 13.352 -12.242 -10.781 1 98.81 169 LEU A N 1
ATOM 1324 C CA . LEU A 1 169 ? 12.688 -13.508 -10.453 1 98.81 169 LEU A CA 1
ATOM 1325 C C . LEU A 1 169 ? 11.578 -13.281 -9.43 1 98.81 169 LEU A C 1
ATOM 1327 O O . LEU A 1 169 ? 11.844 -12.875 -8.297 1 98.81 169 LEU A O 1
ATOM 1331 N N . ASP A 1 170 ? 10.383 -13.461 -9.867 1 98.62 170 ASP A N 1
ATOM 1332 C CA . ASP A 1 170 ? 9.234 -13.43 -8.969 1 98.62 170 ASP A CA 1
ATOM 1333 C C . ASP A 1 170 ? 9.102 -14.75 -8.203 1 98.62 170 ASP A C 1
ATOM 1335 O O . ASP A 1 170 ? 8.758 -15.781 -8.789 1 98.62 170 ASP A O 1
ATOM 1339 N N . LEU A 1 171 ? 9.219 -14.688 -6.902 1 98.44 171 LEU A N 1
ATOM 1340 C CA . LEU A 1 171 ? 9.367 -15.891 -6.09 1 98.44 171 LEU A CA 1
ATOM 1341 C C . LEU A 1 171 ? 8.141 -16.094 -5.199 1 98.44 171 LEU A C 1
ATOM 1343 O O . LEU A 1 171 ? 8.25 -16.625 -4.09 1 98.44 171 LEU A O 1
ATOM 1347 N N . ALA A 1 172 ? 6.988 -15.68 -5.691 1 97.06 172 ALA A N 1
ATOM 1348 C CA . ALA A 1 172 ? 5.738 -15.695 -4.934 1 97.06 172 ALA A CA 1
ATOM 1349 C C . ALA A 1 172 ? 5.457 -17.094 -4.375 1 97.06 172 ALA A C 1
ATOM 1351 O O . ALA A 1 172 ? 4.918 -17.219 -3.273 1 97.06 172 ALA A O 1
ATOM 1352 N N . TYR A 1 173 ? 5.852 -18.156 -5.113 1 97.25 173 TYR A N 1
ATOM 1353 C CA . TYR A 1 173 ? 5.508 -19.5 -4.684 1 97.25 173 TYR A CA 1
ATOM 1354 C C . TYR A 1 173 ? 6.762 -20.344 -4.477 1 97.25 173 TYR A C 1
ATOM 1356 O O . TYR A 1 173 ? 6.684 -21.562 -4.348 1 97.25 173 TYR A O 1
ATOM 1364 N N . HIS A 1 174 ? 7.883 -19.672 -4.465 1 97.62 174 HIS A N 1
ATOM 1365 C CA . HIS A 1 174 ? 9.156 -20.391 -4.371 1 97.62 174 HIS A CA 1
ATOM 1366 C C . HIS A 1 174 ? 9.242 -21.188 -3.076 1 97.62 174 HIS A C 1
ATOM 1368 O O . HIS A 1 174 ? 9.703 -22.328 -3.082 1 97.62 174 HIS A O 1
ATOM 1374 N N . ASP A 1 175 ? 8.797 -20.625 -2.006 1 97 175 ASP A N 1
ATOM 1375 C CA . ASP A 1 175 ? 8.875 -21.266 -0.692 1 97 175 ASP A CA 1
ATOM 1376 C C . ASP A 1 175 ? 7.965 -22.484 -0.619 1 97 175 ASP A C 1
ATOM 1378 O O . ASP A 1 175 ? 8.078 -23.297 0.3 1 97 175 ASP A O 1
ATOM 1382 N N . LEU A 1 176 ? 7.105 -22.625 -1.539 1 97.5 176 LEU A N 1
ATOM 1383 C CA . LEU A 1 176 ? 6.137 -23.719 -1.507 1 97.5 176 LEU A CA 1
ATOM 1384 C C . LEU A 1 176 ? 6.531 -24.812 -2.482 1 97.5 176 LEU A C 1
ATOM 1386 O O . LEU A 1 176 ? 5.805 -25.797 -2.639 1 97.5 176 LEU A O 1
ATOM 1390 N N . LEU A 1 177 ? 7.633 -24.656 -3.137 1 97.19 177 LEU A N 1
ATOM 1391 C CA . LEU A 1 177 ? 8.148 -25.719 -3.998 1 97.19 177 LEU A CA 1
ATOM 1392 C C . LEU A 1 177 ? 8.438 -26.984 -3.193 1 97.19 177 LEU A C 1
ATOM 1394 O O . LEU A 1 177 ? 8.867 -26.906 -2.041 1 97.19 177 LEU A O 1
ATOM 1398 N N . GLU A 1 178 ? 8.242 -28.047 -3.812 1 93.44 178 GLU A N 1
ATOM 1399 C CA . GLU A 1 178 ? 8.477 -29.328 -3.156 1 93.44 178 GLU A CA 1
ATOM 1400 C C . GLU A 1 178 ? 9.938 -29.469 -2.719 1 93.44 178 GLU A C 1
ATOM 1402 O O . GLU A 1 178 ? 10.211 -29.891 -1.599 1 93.44 178 GLU A O 1
ATOM 1407 N N . ALA A 1 179 ? 10.828 -29.125 -3.594 1 92.12 179 ALA A N 1
ATOM 1408 C CA . ALA A 1 179 ? 12.266 -29.078 -3.312 1 92.12 179 ALA A CA 1
ATOM 1409 C C . ALA A 1 179 ? 12.836 -27.703 -3.617 1 92.12 179 ALA A C 1
ATOM 1411 O O . ALA A 1 179 ? 12.391 -27.031 -4.547 1 92.12 179 ALA A O 1
ATOM 1412 N N . PRO A 1 180 ? 13.766 -27.344 -2.805 1 88.06 180 PRO A N 1
ATOM 1413 C CA . PRO A 1 180 ? 14.375 -26.031 -3.051 1 88.06 180 PRO A CA 1
ATOM 1414 C C . PRO A 1 180 ? 15.031 -25.938 -4.426 1 88.06 180 PRO A C 1
ATOM 1416 O O . PRO A 1 180 ? 15.625 -26.922 -4.898 1 88.06 180 PRO A O 1
ATOM 1419 N N . VAL A 1 181 ? 14.836 -24.891 -5.094 1 93.06 181 VAL A N 1
ATOM 1420 C CA . VAL A 1 181 ? 15.484 -24.594 -6.371 1 93.06 181 VAL A CA 1
ATOM 1421 C C . VAL A 1 181 ? 16.484 -23.469 -6.191 1 93.06 181 VAL A C 1
ATOM 1423 O O . VAL A 1 181 ? 16.156 -22.391 -5.672 1 93.06 181 VAL A O 1
ATOM 1426 N N . PRO A 1 182 ? 17.719 -23.75 -6.566 1 93.88 182 PRO A N 1
ATOM 1427 C CA . PRO A 1 182 ? 18.703 -22.672 -6.465 1 93.88 182 PRO A CA 1
ATOM 1428 C C . PRO A 1 182 ? 18.391 -21.5 -7.387 1 93.88 182 PRO A C 1
ATOM 1430 O O . PRO A 1 182 ? 17.906 -21.688 -8.5 1 93.88 182 PRO A O 1
ATOM 1433 N N . LEU A 1 183 ? 18.672 -20.375 -6.898 1 96.44 183 LEU A N 1
ATOM 1434 C CA . LEU A 1 183 ? 18.469 -19.156 -7.676 1 96.44 183 LEU A CA 1
ATOM 1435 C C . LEU A 1 183 ? 19.812 -18.594 -8.148 1 96.44 183 LEU A C 1
ATOM 1437 O O . LEU A 1 183 ? 20.781 -18.594 -7.402 1 96.44 183 LEU A O 1
ATOM 1441 N N . PRO A 1 184 ? 19.859 -18.156 -9.375 1 97 184 PRO A N 1
ATOM 1442 C CA . PRO A 1 184 ? 21.109 -17.625 -9.906 1 97 184 PRO A CA 1
ATOM 1443 C C . PRO A 1 184 ? 21.547 -16.328 -9.219 1 97 184 PRO A C 1
ATOM 1445 O O . PRO A 1 184 ? 20.703 -15.523 -8.836 1 97 184 PRO A O 1
ATOM 1448 N N . GLU A 1 185 ? 22.844 -16.172 -9.156 1 92.94 185 GLU A N 1
ATOM 1449 C CA . GLU A 1 185 ? 23.391 -14.922 -8.648 1 92.94 185 GLU A CA 1
ATOM 1450 C C . GLU A 1 185 ? 23.141 -13.773 -9.617 1 92.94 185 GLU A C 1
ATOM 1452 O O . GLU A 1 185 ? 23 -13.992 -10.828 1 92.94 185 GLU A O 1
ATOM 1457 N N . GLY A 1 186 ? 22.938 -12.672 -9.156 1 92.75 186 GLY A N 1
ATOM 1458 C CA . GLY A 1 186 ? 22.828 -11.484 -9.992 1 92.75 186 GLY A CA 1
ATOM 1459 C C . GLY A 1 186 ? 21.391 -11.141 -10.352 1 92.75 186 GLY A C 1
ATOM 1460 O O . GLY A 1 186 ? 21.094 -10.008 -10.742 1 92.75 186 GLY A O 1
ATOM 1461 N N . ALA A 1 187 ? 20.516 -12.164 -10.312 1 97.19 187 ALA A N 1
ATOM 1462 C CA . ALA A 1 187 ? 19.109 -11.883 -10.586 1 97.19 187 ALA A CA 1
ATOM 1463 C C . ALA A 1 187 ? 18.469 -11.133 -9.43 1 97.19 187 ALA A C 1
ATOM 1465 O O . ALA A 1 187 ? 18.859 -11.305 -8.273 1 97.19 187 ALA A O 1
ATOM 1466 N N . TRP A 1 188 ? 17.609 -10.211 -9.742 1 98.62 188 TRP A N 1
ATOM 1467 C CA . TRP A 1 188 ? 16.781 -9.594 -8.719 1 98.62 188 TRP A CA 1
ATOM 1468 C C . TRP A 1 188 ? 15.742 -10.57 -8.195 1 98.62 188 TRP A C 1
ATOM 1470 O O . TRP A 1 188 ? 15.328 -11.484 -8.914 1 98.62 188 TRP A O 1
ATOM 1480 N N . ARG A 1 189 ? 15.383 -10.43 -6.941 1 98.75 189 ARG A N 1
ATOM 1481 C CA . ARG A 1 189 ? 14.477 -11.391 -6.328 1 98.75 189 ARG A CA 1
ATOM 1482 C C . ARG A 1 189 ? 13.297 -10.688 -5.66 1 98.75 189 ARG A C 1
ATOM 1484 O O . ARG A 1 189 ? 13.492 -9.789 -4.836 1 98.75 189 ARG A O 1
ATOM 1491 N N . LEU A 1 190 ? 12.148 -11.016 -6.059 1 98.75 190 LEU A N 1
ATOM 1492 C CA . LEU A 1 190 ? 10.906 -10.484 -5.508 1 98.75 190 LEU A CA 1
ATOM 1493 C C . LEU A 1 190 ? 10.219 -11.516 -4.617 1 98.75 190 LEU A C 1
ATOM 1495 O O . LEU A 1 190 ? 9.922 -12.625 -5.062 1 98.75 190 LEU A O 1
ATOM 1499 N N . PHE A 1 191 ? 9.922 -11.148 -3.357 1 98.62 191 PHE A N 1
ATOM 1500 C CA . PHE A 1 191 ? 9.383 -12.086 -2.383 1 98.62 191 PHE A CA 1
ATOM 1501 C C . PHE A 1 191 ? 8.008 -11.633 -1.894 1 98.62 191 PHE A C 1
ATOM 1503 O O . PHE A 1 191 ? 7.816 -10.453 -1.586 1 98.62 191 PHE A O 1
ATOM 1510 N N . SER A 1 192 ? 7.074 -12.508 -1.853 1 97.44 192 SER A N 1
ATOM 1511 C CA . SER A 1 192 ? 5.738 -12.328 -1.292 1 97.44 192 SER A CA 1
ATOM 1512 C C . SER A 1 192 ? 5.426 -13.398 -0.251 1 97.44 192 SER A C 1
ATOM 1514 O O . SER A 1 192 ? 4.656 -14.328 -0.515 1 97.44 192 SER A O 1
ATOM 1516 N N . PRO A 1 193 ? 5.828 -13.242 0.922 1 98 193 PRO A N 1
ATOM 1517 C CA . PRO A 1 193 ? 5.727 -14.312 1.92 1 98 193 PRO A CA 1
ATOM 1518 C C . PRO A 1 193 ? 4.289 -14.594 2.338 1 98 193 PRO A C 1
ATOM 1520 O O . PRO A 1 193 ? 4.004 -15.656 2.906 1 98 193 PRO A O 1
ATOM 1523 N N . ASN A 1 194 ? 3.373 -13.656 2.137 1 98.06 194 ASN A N 1
ATOM 1524 C CA . ASN A 1 194 ? 2.002 -13.836 2.605 1 98.06 194 ASN A CA 1
ATOM 1525 C C . ASN A 1 194 ? 1.364 -15.086 2.014 1 98.06 194 ASN A C 1
ATOM 1527 O O . ASN A 1 194 ? 0.559 -15.75 2.672 1 98.06 194 ASN A O 1
ATOM 1531 N N . LYS A 1 195 ? 1.76 -15.516 0.782 1 97.31 195 LYS A N 1
ATOM 1532 C CA . LYS A 1 195 ? 1.215 -16.703 0.134 1 97.31 195 LYS A CA 1
ATOM 1533 C C . LYS A 1 195 ? 1.67 -17.984 0.846 1 97.31 195 LYS A C 1
ATOM 1535 O O . LYS A 1 195 ? 0.85 -18.844 1.181 1 97.31 195 LYS A O 1
ATOM 1540 N N . ALA A 1 196 ? 2.938 -18.047 1.087 1 98 196 ALA A N 1
ATOM 1541 C CA . ALA A 1 196 ? 3.51 -19.25 1.697 1 98 196 ALA A CA 1
ATOM 1542 C C . ALA A 1 196 ? 2.965 -19.453 3.107 1 98 196 ALA A C 1
ATOM 1544 O O . ALA A 1 196 ? 2.857 -20.594 3.574 1 98 196 ALA A O 1
ATOM 1545 N N . HIS A 1 197 ? 2.564 -18.406 3.736 1 98.69 197 HIS A N 1
ATOM 1546 C CA . HIS A 1 197 ? 2.178 -18.484 5.141 1 98.69 197 HIS A CA 1
ATOM 1547 C C . HIS A 1 197 ? 0.661 -18.438 5.297 1 98.69 197 HIS A C 1
ATOM 1549 O O . HIS A 1 197 ? 0.149 -18.422 6.418 1 98.69 197 HIS A O 1
ATOM 1555 N N . GLY A 1 198 ? -0.076 -18.406 4.23 1 97.88 198 GLY A N 1
ATOM 1556 C CA . GLY A 1 198 ? -1.528 -18.391 4.289 1 97.88 198 GLY A CA 1
ATOM 1557 C C . GLY A 1 198 ? -2.078 -17.109 4.898 1 97.88 198 GLY A C 1
ATOM 1558 O O . GLY A 1 198 ? -3.035 -17.141 5.676 1 97.88 198 GLY A O 1
ATOM 1559 N N . LEU A 1 199 ? -1.484 -16.031 4.625 1 98.25 199 LEU A N 1
ATOM 1560 C CA . LEU A 1 199 ? -1.85 -14.727 5.188 1 98.25 199 LEU A CA 1
ATOM 1561 C C . LEU A 1 199 ? -2.066 -13.703 4.082 1 98.25 199 LEU A C 1
ATOM 1563 O O . LEU A 1 199 ? -1.547 -12.586 4.156 1 98.25 199 LEU A O 1
ATOM 1567 N N . THR A 1 200 ? -2.852 -14.055 3.08 1 96.06 200 THR A N 1
ATOM 1568 C CA . THR A 1 200 ? -2.984 -13.258 1.864 1 96.06 200 THR A CA 1
ATOM 1569 C C . THR A 1 200 ? -3.688 -11.938 2.156 1 96.06 200 THR A C 1
ATOM 1571 O O . THR A 1 200 ? -3.596 -10.992 1.369 1 96.06 200 THR A O 1
ATOM 1574 N N . GLY A 1 201 ? -4.352 -11.773 3.268 1 97.19 201 GLY A N 1
ATOM 1575 C CA . GLY A 1 201 ? -5.012 -10.531 3.633 1 97.19 201 GLY A CA 1
ATOM 1576 C C . GLY A 1 201 ? -4.051 -9.461 4.113 1 97.19 201 GLY A C 1
ATOM 1577 O O . GLY A 1 201 ? -4.426 -8.297 4.246 1 97.19 201 GLY A O 1
ATOM 1578 N N . VAL A 1 202 ? -2.834 -9.852 4.457 1 98.38 202 VAL A N 1
ATOM 1579 C CA . VAL A 1 202 ? -1.787 -8.914 4.859 1 98.38 202 VAL A CA 1
ATOM 1580 C C . VAL A 1 202 ? -0.925 -8.547 3.654 1 98.38 202 VAL A C 1
ATOM 1582 O O . VAL A 1 202 ? -0.493 -9.43 2.904 1 98.38 202 VAL A O 1
ATOM 1585 N N . ARG A 1 203 ? -0.738 -7.277 3.408 1 97.69 203 ARG A N 1
ATOM 1586 C CA . ARG A 1 203 ? -0.04 -6.836 2.205 1 97.69 203 ARG A CA 1
ATOM 1587 C C . ARG A 1 203 ? 1.387 -6.406 2.527 1 97.69 203 ARG A C 1
ATOM 1589 O O . ARG A 1 203 ? 1.599 -5.406 3.217 1 97.69 203 ARG A O 1
ATOM 1596 N N . ALA A 1 204 ? 2.318 -7.168 2.053 1 98.44 204 ALA A N 1
ATOM 1597 C CA . ALA A 1 204 ? 3.736 -6.848 2.201 1 98.44 204 ALA A CA 1
ATOM 1598 C C . ALA A 1 204 ? 4.59 -7.707 1.275 1 98.44 204 ALA A C 1
ATOM 1600 O O . ALA A 1 204 ? 4.285 -8.883 1.044 1 98.44 204 ALA A O 1
ATOM 1601 N N . GLY A 1 205 ? 5.598 -7.176 0.711 1 98.56 205 GLY A N 1
ATOM 1602 C CA . GLY A 1 205 ? 6.625 -7.84 -0.073 1 98.56 205 GLY A CA 1
ATOM 1603 C C . GLY A 1 205 ? 7.957 -7.113 -0.048 1 98.56 205 GLY A C 1
ATOM 1604 O O . GLY A 1 205 ? 8.062 -6.02 0.512 1 98.56 205 GLY A O 1
ATOM 1605 N N . TYR A 1 206 ? 8.945 -7.719 -0.57 1 98.88 206 TYR A N 1
ATOM 1606 C CA . TYR A 1 206 ? 10.242 -7.055 -0.61 1 98.88 206 TYR A CA 1
ATOM 1607 C C . TYR A 1 206 ? 11.039 -7.488 -1.835 1 98.88 206 TYR A C 1
ATOM 1609 O O . TYR A 1 206 ? 10.727 -8.508 -2.457 1 98.88 206 TYR A O 1
ATOM 1617 N N . LEU A 1 207 ? 11.969 -6.645 -2.24 1 98.88 207 LEU A N 1
ATOM 1618 C CA . LEU A 1 207 ? 12.836 -6.809 -3.396 1 98.88 207 LEU A CA 1
ATOM 1619 C C . LEU A 1 207 ? 14.305 -6.836 -2.975 1 98.88 207 LEU A C 1
ATOM 1621 O O . LEU A 1 207 ? 14.734 -6.02 -2.158 1 98.88 207 LEU A O 1
ATOM 1625 N N . LEU A 1 208 ? 15.031 -7.824 -3.396 1 98.75 208 LEU A N 1
ATOM 1626 C CA . LEU A 1 208 ? 16.484 -7.855 -3.332 1 98.75 208 LEU A CA 1
ATOM 1627 C C . LEU A 1 208 ? 17.094 -7.617 -4.711 1 98.75 208 LEU A C 1
ATOM 1629 O O . LEU A 1 208 ? 16.656 -8.195 -5.703 1 98.75 208 LEU A O 1
ATOM 1633 N N . ALA A 1 209 ? 18.016 -6.781 -4.805 1 98.12 209 ALA A N 1
ATOM 1634 C CA . ALA A 1 209 ? 18.734 -6.531 -6.051 1 98.12 209 ALA A CA 1
ATOM 1635 C C . ALA A 1 209 ? 20.234 -6.379 -5.797 1 98.12 209 ALA A C 1
ATOM 1637 O O . ALA A 1 209 ? 20.656 -6.02 -4.691 1 98.12 209 ALA A O 1
ATOM 1638 N N . PRO A 1 210 ? 21.078 -6.691 -6.809 1 96.25 210 PRO A N 1
ATOM 1639 C CA . PRO A 1 210 ? 22.547 -6.602 -6.66 1 96.25 210 PRO A CA 1
ATOM 1640 C C . PRO A 1 210 ? 23.062 -5.184 -6.855 1 96.25 210 PRO A C 1
ATOM 1642 O O . PRO A 1 210 ? 24.094 -4.984 -7.523 1 96.25 210 PRO A O 1
ATOM 1645 N N . LEU A 1 211 ? 22.328 -4.211 -6.406 1 96.38 211 LEU A N 1
ATOM 1646 C CA . LEU A 1 211 ? 22.734 -2.807 -6.453 1 96.38 211 LEU A CA 1
ATOM 1647 C C . LEU A 1 211 ? 22.031 -2.008 -5.355 1 96.38 211 LEU A C 1
ATOM 1649 O O . LEU A 1 211 ? 21.188 -2.541 -4.637 1 96.38 211 LEU A O 1
ATOM 1653 N N . ASP A 1 212 ? 22.438 -0.767 -5.184 1 97.19 212 ASP A N 1
ATOM 1654 C CA . ASP A 1 212 ? 21.859 0.124 -4.184 1 97.19 212 ASP A CA 1
ATOM 1655 C C . ASP A 1 212 ? 20.422 0.514 -4.562 1 97.19 212 ASP A C 1
ATOM 1657 O O . ASP A 1 212 ? 20.203 1.158 -5.59 1 97.19 212 ASP A O 1
ATOM 1661 N N . LEU A 1 213 ? 19.438 0.12 -3.705 1 97.38 213 LEU A N 1
ATOM 1662 C CA . LEU A 1 213 ? 18.031 0.35 -3.961 1 97.38 213 LEU A CA 1
ATOM 1663 C C . LEU A 1 213 ? 17.516 1.556 -3.176 1 97.38 213 LEU A C 1
ATOM 1665 O O . LEU A 1 213 ? 16.312 1.747 -3.037 1 97.38 213 LEU A O 1
ATOM 1669 N N . THR A 1 214 ? 18.359 2.361 -2.633 1 94.56 214 THR A N 1
ATOM 1670 C CA . THR A 1 214 ? 17.953 3.484 -1.798 1 94.56 214 THR A CA 1
ATOM 1671 C C . THR A 1 214 ? 17.016 4.414 -2.564 1 94.56 214 THR A C 1
ATOM 1673 O O . THR A 1 214 ? 15.93 4.758 -2.074 1 94.56 214 THR A O 1
ATOM 1676 N N . HIS A 1 215 ? 17.438 4.785 -3.773 1 93.5 215 HIS A N 1
ATOM 1677 C CA . HIS A 1 215 ? 16.609 5.66 -4.59 1 93.5 215 HIS A CA 1
ATOM 1678 C C . HIS A 1 215 ? 15.281 4.992 -4.938 1 93.5 215 HIS A C 1
ATOM 1680 O O . HIS A 1 215 ? 14.227 5.637 -4.918 1 93.5 215 HIS A O 1
ATOM 1686 N N . PHE A 1 216 ? 15.352 3.734 -5.25 1 96.12 216 PHE A N 1
ATOM 1687 C CA . PHE A 1 216 ? 14.148 2.969 -5.555 1 96.12 216 PHE A CA 1
ATOM 1688 C C . PHE A 1 216 ? 13.195 2.973 -4.367 1 96.12 216 PHE A C 1
ATOM 1690 O O . PHE A 1 216 ? 11.984 3.133 -4.539 1 96.12 216 PHE A O 1
ATOM 1697 N N . GLN A 1 217 ? 13.719 2.789 -3.15 1 96 217 GLN A N 1
ATOM 1698 C CA . GLN A 1 217 ? 12.906 2.824 -1.943 1 96 217 GLN A CA 1
ATOM 1699 C C . GLN A 1 217 ? 12.227 4.184 -1.776 1 96 217 GLN A C 1
ATOM 1701 O O . GLN A 1 217 ? 11.055 4.262 -1.399 1 96 217 GLN A O 1
ATOM 1706 N N . HIS A 1 218 ? 12.961 5.223 -2.146 1 92.94 218 HIS A N 1
ATOM 1707 C CA . HIS A 1 218 ? 12.445 6.578 -1.986 1 92.94 218 HIS A CA 1
ATOM 1708 C C . HIS A 1 218 ? 11.367 6.887 -3.014 1 92.94 218 HIS A C 1
ATOM 1710 O O . HIS A 1 218 ? 10.594 7.832 -2.844 1 92.94 218 HIS A O 1
ATOM 1716 N N . LEU A 1 219 ? 11.25 6.105 -4.074 1 94.31 219 LEU A N 1
ATOM 1717 C CA . LEU A 1 219 ? 10.234 6.285 -5.105 1 94.31 219 LEU A CA 1
ATOM 1718 C C . LEU A 1 219 ? 8.859 5.883 -4.59 1 94.31 219 LEU A C 1
ATOM 1720 O O . LEU A 1 219 ? 7.84 6.238 -5.184 1 94.31 219 LEU A O 1
ATOM 1724 N N . ALA A 1 220 ? 8.859 5.117 -3.5 1 94.5 220 ALA A N 1
ATOM 1725 C CA . ALA A 1 220 ? 7.586 4.656 -2.941 1 94.5 220 ALA A CA 1
ATOM 1726 C C . ALA A 1 220 ? 6.785 5.82 -2.365 1 94.5 220 ALA A C 1
ATOM 1728 O O . ALA A 1 220 ? 7.363 6.785 -1.859 1 94.5 220 ALA A O 1
ATOM 1729 N N . PRO A 1 221 ? 5.426 5.699 -2.49 1 93.81 221 PRO A N 1
ATOM 1730 C CA . PRO A 1 221 ? 4.648 6.598 -1.633 1 93.81 221 PRO A CA 1
ATOM 1731 C C . PRO A 1 221 ? 5.008 6.461 -0.155 1 93.81 221 PRO A C 1
ATOM 1733 O O . PRO A 1 221 ? 5.52 5.422 0.265 1 93.81 221 PRO A O 1
ATOM 1736 N N . SER A 1 222 ? 4.773 7.484 0.576 1 92.94 222 SER A N 1
ATOM 1737 C CA . SER A 1 222 ? 5.121 7.469 1.993 1 92.94 222 SER A CA 1
ATOM 1738 C C . SER A 1 222 ? 4.41 6.336 2.727 1 92.94 222 SER A C 1
ATOM 1740 O O . SER A 1 222 ? 3.209 6.133 2.541 1 92.94 222 SER A O 1
ATOM 1742 N N . TRP A 1 223 ? 5.18 5.535 3.479 1 94 223 TRP A N 1
ATOM 1743 C CA . TRP A 1 223 ? 4.734 4.445 4.34 1 94 223 TRP A CA 1
ATOM 1744 C C . TRP A 1 223 ? 3.992 3.381 3.537 1 94 223 TRP A C 1
ATOM 1746 O O . TRP A 1 223 ? 2.818 3.105 3.797 1 94 223 TRP A O 1
ATOM 1756 N N . PRO A 1 224 ? 4.703 2.768 2.688 1 95 224 PRO A N 1
ATOM 1757 C CA . PRO A 1 224 ? 4.059 1.722 1.889 1 95 224 PRO A CA 1
ATOM 1758 C C . PRO A 1 224 ? 3.631 0.519 2.727 1 95 224 PRO A C 1
ATOM 1760 O O . PRO A 1 224 ? 2.699 -0.198 2.354 1 95 224 PRO A O 1
ATOM 1763 N N . LEU A 1 225 ? 4.242 0.326 3.855 1 96.88 225 LEU A N 1
ATOM 1764 C CA . LEU A 1 225 ? 3.854 -0.786 4.715 1 96.88 225 LEU A CA 1
ATOM 1765 C C . LEU A 1 225 ? 3.098 -0.285 5.941 1 96.88 225 LEU A C 1
ATOM 1767 O O . LEU A 1 225 ? 3.484 0.717 6.551 1 96.88 225 LEU A O 1
ATOM 1771 N N . SER A 1 226 ? 2.061 -0.966 6.254 1 98 226 SER A N 1
ATOM 1772 C CA . SER A 1 226 ? 1.435 -0.818 7.566 1 98 226 SER A CA 1
ATOM 1773 C C . SER A 1 226 ? 2.236 -1.537 8.648 1 98 226 SER A C 1
ATOM 1775 O O . SER A 1 226 ? 3.195 -2.252 8.344 1 98 226 SER A O 1
ATOM 1777 N N . VAL A 1 227 ? 1.797 -1.341 9.859 1 97.81 227 VAL A N 1
ATOM 1778 C CA . VAL A 1 227 ? 2.436 -2.057 10.961 1 97.81 227 VAL A CA 1
ATOM 1779 C C . VAL A 1 227 ? 2.195 -3.557 10.805 1 97.81 227 VAL A C 1
ATOM 1781 O O . VAL A 1 227 ? 3.021 -4.371 11.227 1 97.81 227 VAL A O 1
ATOM 1784 N N . TYR A 1 228 ? 1.105 -3.953 10.227 1 98.69 228 TYR A N 1
ATOM 1785 C CA . TYR A 1 228 ? 0.801 -5.363 10.023 1 98.69 228 TYR A CA 1
ATOM 1786 C C . TYR A 1 228 ? 1.672 -5.953 8.914 1 98.69 228 TYR A C 1
ATOM 1788 O O . TYR A 1 228 ? 2.113 -7.102 9.016 1 98.69 228 TYR A O 1
ATOM 1796 N N . GLY A 1 229 ? 1.851 -5.152 7.82 1 98.62 229 GLY A N 1
ATOM 1797 C CA . GLY A 1 229 ? 2.795 -5.586 6.805 1 98.62 229 GLY A CA 1
ATOM 1798 C C . GLY A 1 229 ? 4.199 -5.781 7.336 1 98.62 229 GLY A C 1
ATOM 1799 O O . GLY A 1 229 ? 4.863 -6.766 7.008 1 98.62 229 GLY A O 1
ATOM 1800 N N . GLU A 1 230 ? 4.633 -4.832 8.133 1 98.38 230 GLU A N 1
ATOM 1801 C CA . GLU A 1 230 ? 5.941 -4.953 8.766 1 98.38 230 GLU A CA 1
ATOM 1802 C C . GLU A 1 230 ? 6.02 -6.195 9.648 1 98.38 230 GLU A C 1
ATOM 1804 O O . GLU A 1 230 ? 6.996 -6.941 9.594 1 98.38 230 GLU A O 1
ATOM 1809 N N . ALA A 1 231 ? 4.984 -6.426 10.461 1 98.62 231 ALA A N 1
ATOM 1810 C CA . ALA A 1 231 ? 4.918 -7.578 11.359 1 98.62 231 ALA A CA 1
ATOM 1811 C C . ALA A 1 231 ? 4.992 -8.883 10.57 1 98.62 231 ALA A C 1
ATOM 1813 O O . ALA A 1 231 ? 5.645 -9.836 11 1 98.62 231 ALA A O 1
ATOM 1814 N N . LEU A 1 232 ? 4.336 -8.922 9.445 1 98.88 232 LEU A N 1
ATOM 1815 C CA . LEU A 1 232 ? 4.383 -10.102 8.594 1 98.88 232 LEU A CA 1
ATOM 1816 C C . LEU A 1 232 ? 5.816 -10.406 8.172 1 98.88 232 LEU A C 1
ATOM 1818 O O . LEU A 1 232 ? 6.254 -11.562 8.242 1 98.88 232 LEU A O 1
ATOM 1822 N N . LEU A 1 233 ? 6.562 -9.383 7.734 1 98.88 233 LEU A N 1
ATOM 1823 C CA . LEU A 1 233 ? 7.906 -9.602 7.211 1 98.88 233 LEU A CA 1
ATOM 1824 C C . LEU A 1 233 ? 8.875 -9.977 8.336 1 98.88 233 LEU A C 1
ATOM 1826 O O . LEU A 1 233 ? 9.758 -10.82 8.141 1 98.88 233 LEU A O 1
ATOM 1830 N N . PHE A 1 234 ? 8.711 -9.367 9.539 1 98.69 234 PHE A N 1
ATOM 1831 C CA . PHE A 1 234 ? 9.484 -9.82 10.688 1 98.69 234 PHE A CA 1
ATOM 1832 C C . PHE A 1 234 ? 9.141 -11.266 11.031 1 98.69 234 PHE A C 1
ATOM 1834 O O . PHE A 1 234 ? 10.039 -12.07 11.297 1 98.69 234 PHE A O 1
ATOM 1841 N N . GLY A 1 235 ? 7.859 -11.57 11.039 1 98.81 235 GLY A N 1
ATOM 1842 C CA . GLY A 1 235 ? 7.414 -12.922 11.312 1 98.81 235 GLY A CA 1
ATOM 1843 C C . GLY A 1 235 ? 7.969 -13.945 10.336 1 98.81 235 GLY A C 1
ATOM 1844 O O . GLY A 1 235 ? 8.297 -15.07 10.727 1 98.81 235 GLY A O 1
ATOM 1845 N N . HIS A 1 236 ? 8.047 -13.57 9.078 1 98.69 236 HIS A N 1
ATOM 1846 C CA . HIS A 1 236 ? 8.586 -14.43 8.031 1 98.69 236 HIS A CA 1
ATOM 1847 C C . HIS A 1 236 ? 10.008 -14.867 8.344 1 98.69 236 HIS A C 1
ATOM 1849 O O . HIS A 1 236 ? 10.438 -15.953 7.949 1 98.69 236 HIS A O 1
ATOM 1855 N N . LEU A 1 237 ? 10.766 -14.047 9.062 1 98.62 237 LEU A N 1
ATOM 1856 C CA . LEU A 1 237 ? 12.164 -14.328 9.391 1 98.62 237 LEU A CA 1
ATOM 1857 C C . LEU A 1 237 ? 12.266 -15.188 10.648 1 98.62 237 LEU A C 1
ATOM 1859 O O . LEU A 1 237 ? 13.344 -15.688 10.977 1 98.62 237 LEU A O 1
ATOM 1863 N N . ASP A 1 238 ? 11.156 -15.375 11.359 1 98.69 238 ASP A N 1
ATOM 1864 C CA . ASP A 1 238 ? 11.125 -16.156 12.594 1 98.69 238 ASP A CA 1
ATOM 1865 C C . ASP A 1 238 ? 11.375 -17.625 12.32 1 98.69 238 ASP A C 1
ATOM 1867 O O . ASP A 1 238 ? 10.68 -18.25 11.516 1 98.69 238 ASP A O 1
ATOM 1871 N N . PRO A 1 239 ? 12.344 -18.188 13.016 1 98.44 239 PRO A N 1
ATOM 1872 C CA . PRO A 1 239 ? 12.656 -19.609 12.789 1 98.44 239 PRO A CA 1
ATOM 1873 C C . PRO A 1 239 ? 11.469 -20.531 13.047 1 98.44 239 PRO A C 1
ATOM 1875 O O . PRO A 1 239 ? 11.32 -21.547 12.383 1 98.44 239 PRO A O 1
ATOM 1878 N N . GLU A 1 240 ? 10.664 -20.219 14.008 1 98.69 240 GLU A N 1
ATOM 1879 C CA . GLU A 1 240 ? 9.492 -21.031 14.281 1 98.69 240 GLU A CA 1
ATOM 1880 C C . GLU A 1 240 ? 8.477 -20.938 13.148 1 98.69 240 GLU A C 1
ATOM 1882 O O . GLU A 1 240 ? 7.809 -21.922 12.828 1 98.69 240 GLU A O 1
ATOM 1887 N N . ALA A 1 241 ? 8.328 -19.781 12.57 1 98.81 241 ALA A N 1
ATOM 1888 C CA . ALA A 1 241 ? 7.465 -19.625 11.398 1 98.81 241 ALA A CA 1
ATOM 1889 C C . ALA A 1 241 ? 7.988 -20.453 10.227 1 98.81 241 ALA A C 1
ATOM 1891 O O . ALA A 1 241 ? 7.207 -21.078 9.508 1 98.81 241 ALA A O 1
ATOM 1892 N N . GLN A 1 242 ? 9.281 -20.422 10.062 1 98.12 242 GLN A N 1
ATOM 1893 C CA . GLN A 1 242 ? 9.906 -21.188 8.992 1 98.12 242 GLN A CA 1
ATOM 1894 C C . GLN A 1 242 ? 9.734 -22.688 9.219 1 98.12 242 GLN A C 1
ATOM 1896 O O . GLN A 1 242 ? 9.562 -23.453 8.266 1 98.12 242 GLN A O 1
ATOM 1901 N N . ALA A 1 243 ? 9.82 -23.094 10.438 1 98.38 243 ALA A N 1
ATOM 1902 C CA . ALA A 1 243 ? 9.594 -24.5 10.766 1 98.38 243 ALA A CA 1
ATOM 1903 C C . ALA A 1 243 ? 8.172 -24.922 10.43 1 98.38 243 ALA A C 1
ATOM 1905 O O . ALA A 1 243 ? 7.949 -26 9.867 1 98.38 243 ALA A O 1
ATOM 1906 N N . TRP A 1 244 ? 7.219 -24.094 10.789 1 98.56 244 TRP A N 1
ATOM 1907 C CA . TRP A 1 244 ? 5.828 -24.344 10.445 1 98.56 244 TRP A CA 1
ATOM 1908 C C . TRP A 1 244 ? 5.656 -24.484 8.93 1 98.56 244 TRP A C 1
ATOM 1910 O O . TRP A 1 244 ? 4.953 -25.375 8.461 1 98.56 244 TRP A O 1
ATOM 1920 N N . LEU A 1 245 ? 6.277 -23.656 8.172 1 98.12 245 LEU A N 1
ATOM 1921 C CA . LEU A 1 245 ? 6.199 -23.672 6.719 1 98.12 245 LEU A CA 1
ATOM 1922 C C . LEU A 1 245 ? 6.75 -24.984 6.16 1 98.12 245 LEU A C 1
ATOM 1924 O O . LEU A 1 245 ? 6.141 -25.594 5.27 1 98.12 245 LEU A O 1
ATOM 1928 N N . LYS A 1 246 ? 7.855 -25.391 6.648 1 96.81 246 LYS A N 1
ATOM 1929 C CA . LYS A 1 246 ? 8.469 -26.625 6.203 1 96.81 246 LYS A CA 1
ATOM 1930 C C . LYS A 1 246 ? 7.527 -27.812 6.434 1 96.81 246 LYS A C 1
ATOM 1932 O O . LYS A 1 246 ? 7.355 -28.656 5.551 1 96.81 246 LYS A O 1
ATOM 1937 N N . GLU A 1 247 ? 6.93 -27.828 7.566 1 97 247 GLU A N 1
ATOM 1938 C CA . GLU A 1 247 ? 6.027 -28.922 7.918 1 97 247 GLU A CA 1
ATOM 1939 C C . GLU A 1 247 ? 4.777 -28.906 7.043 1 97 247 GLU A C 1
ATOM 1941 O O . GLU A 1 247 ? 4.355 -29.953 6.543 1 97 247 GLU A O 1
ATOM 1946 N N . THR A 1 248 ? 4.23 -27.812 6.879 1 97.56 248 THR A N 1
ATOM 1947 C CA . THR A 1 248 ? 2.979 -27.734 6.137 1 97.56 248 THR A CA 1
ATOM 1948 C C . THR A 1 248 ? 3.213 -27.969 4.648 1 97.56 248 THR A C 1
ATOM 1950 O O . THR A 1 248 ? 2.34 -28.484 3.949 1 97.56 248 THR A O 1
ATOM 1953 N N . LYS A 1 249 ? 4.34 -27.594 4.18 1 96.62 249 LYS A N 1
ATOM 1954 C CA . LYS A 1 249 ? 4.684 -27.797 2.777 1 96.62 249 LYS A CA 1
ATOM 1955 C C . LYS A 1 249 ? 4.641 -29.281 2.418 1 96.62 249 LYS A C 1
ATOM 1957 O O . LYS A 1 249 ? 4.133 -29.656 1.356 1 96.62 249 LYS A O 1
ATOM 1962 N N . GLU A 1 250 ? 5.152 -30.078 3.256 1 96 250 GLU A N 1
ATOM 1963 C CA . GLU A 1 250 ? 5.129 -31.516 3.025 1 96 250 GLU A CA 1
ATOM 1964 C C . GLU A 1 250 ? 3.697 -32.031 2.9 1 96 250 GLU A C 1
ATOM 1966 O O . GLU A 1 250 ? 3.387 -32.812 1.987 1 96 250 GLU A O 1
ATOM 1971 N N . GLU A 1 251 ? 2.914 -31.594 3.818 1 97.56 251 GLU A N 1
ATOM 1972 C CA . GLU A 1 251 ? 1.509 -31.984 3.791 1 97.56 251 GLU A CA 1
ATOM 1973 C C . GLU A 1 251 ? 0.807 -31.438 2.551 1 97.56 251 GLU A C 1
ATOM 1975 O O . GLU A 1 251 ? -0.021 -32.125 1.947 1 97.56 251 GLU A O 1
ATOM 1980 N N . LEU A 1 252 ? 1.096 -30.281 2.168 1 97.81 252 LEU A N 1
ATOM 1981 C CA . LEU A 1 252 ? 0.5 -29.672 0.987 1 97.81 252 LEU A CA 1
ATOM 1982 C C . LEU A 1 252 ? 0.786 -30.5 -0.261 1 97.81 252 LEU A C 1
ATOM 1984 O O . LEU A 1 252 ? -0.092 -30.672 -1.108 1 97.81 252 LEU A O 1
ATOM 1988 N N . HIS A 1 253 ? 1.964 -30.969 -0.366 1 97.81 253 HIS A N 1
ATOM 1989 C CA . HIS A 1 253 ? 2.334 -31.734 -1.549 1 97.81 253 HIS A CA 1
ATOM 1990 C C . HIS A 1 253 ? 1.686 -33.125 -1.535 1 97.81 253 HIS A C 1
ATOM 1992 O O . HIS A 1 253 ? 1.36 -33.656 -2.592 1 97.81 253 HIS A O 1
ATOM 1998 N N . ARG A 1 254 ? 1.511 -33.625 -0.34 1 97.88 254 ARG A N 1
ATOM 1999 C CA . ARG A 1 254 ? 0.711 -34.844 -0.244 1 97.88 254 ARG A CA 1
ATOM 2000 C C . ARG A 1 254 ? -0.708 -34.625 -0.752 1 97.88 254 ARG A C 1
ATOM 2002 O O . ARG A 1 254 ? -1.232 -35.406 -1.535 1 97.88 254 ARG A O 1
ATOM 2009 N N . LEU A 1 255 ? -1.273 -33.562 -0.293 1 98.44 255 LEU A N 1
ATOM 2010 C CA . LEU A 1 255 ? -2.631 -33.188 -0.69 1 98.44 255 LEU A CA 1
ATOM 2011 C C . LEU A 1 255 ? -2.703 -32.906 -2.188 1 98.44 255 LEU A C 1
ATOM 2013 O O . LEU A 1 255 ? -3.686 -33.281 -2.844 1 98.44 255 LEU A O 1
ATOM 2017 N N . ARG A 1 256 ? -1.721 -32.281 -2.768 1 98.38 256 ARG A N 1
ATOM 2018 C CA . ARG A 1 256 ? -1.663 -32.031 -4.203 1 98.38 256 ARG A CA 1
ATOM 2019 C C . ARG A 1 256 ? -1.661 -33.312 -4.992 1 98.38 256 ARG A C 1
ATOM 2021 O O . ARG A 1 256 ? -2.326 -33.438 -6.023 1 98.38 256 ARG A O 1
ATOM 2028 N N . ARG A 1 257 ? -0.902 -34.281 -4.531 1 98.25 257 ARG A N 1
ATOM 2029 C CA . ARG A 1 257 ? -0.852 -35.594 -5.184 1 98.25 257 ARG A CA 1
ATOM 2030 C C . ARG A 1 257 ? -2.211 -36.281 -5.125 1 98.25 257 ARG A C 1
ATOM 2032 O O . ARG A 1 257 ? -2.639 -36.906 -6.102 1 98.25 257 ARG A O 1
ATOM 2039 N N . ARG A 1 258 ? -2.83 -36.156 -3.98 1 98.5 258 ARG A N 1
ATOM 2040 C CA . ARG A 1 258 ? -4.168 -36.719 -3.842 1 98.5 258 ARG A CA 1
ATOM 2041 C C . ARG A 1 258 ? -5.141 -36.094 -4.824 1 98.5 258 ARG A C 1
ATOM 2043 O O . ARG A 1 258 ? -5.949 -36.781 -5.453 1 98.5 258 ARG A O 1
ATOM 2050 N N . LEU A 1 259 ? -5.062 -34.812 -4.914 1 98.75 259 LEU A N 1
ATOM 2051 C CA . LEU A 1 259 ? -5.887 -34.062 -5.863 1 98.75 259 LEU A CA 1
ATOM 2052 C C . LEU A 1 259 ? -5.637 -34.531 -7.289 1 98.75 259 LEU A C 1
ATOM 2054 O O . LEU A 1 259 ? -6.582 -34.812 -8.031 1 98.75 259 LEU A O 1
ATOM 2058 N N . ALA A 1 260 ? -4.395 -34.656 -7.684 1 98.75 260 ALA A N 1
ATOM 2059 C CA . ALA A 1 260 ? -4.016 -35.125 -9.023 1 98.75 260 ALA A CA 1
ATOM 2060 C C . ALA A 1 260 ? -4.562 -36.5 -9.305 1 98.75 260 ALA A C 1
ATOM 2062 O O . ALA A 1 260 ? -5.105 -36.75 -10.383 1 98.75 260 ALA A O 1
ATOM 2063 N N . GLU A 1 261 ? -4.402 -37.344 -8.359 1 98.69 261 GLU A N 1
ATOM 2064 C CA . GLU A 1 261 ? -4.879 -38.719 -8.5 1 98.69 261 GLU A CA 1
ATOM 2065 C C . GLU A 1 261 ? -6.395 -38.75 -8.695 1 98.69 261 GLU A C 1
ATOM 2067 O O . GLU A 1 261 ? -6.895 -39.5 -9.555 1 98.69 261 GLU A O 1
ATOM 2072 N N . GLY A 1 262 ? -7.082 -38 -7.875 1 98.69 262 GLY A N 1
ATOM 2073 C CA . GLY A 1 262 ? -8.531 -37.938 -8.008 1 98.69 262 GLY A CA 1
ATOM 2074 C C . GLY A 1 262 ? -8.977 -37.406 -9.359 1 98.69 262 GLY A C 1
ATOM 2075 O O . GLY A 1 262 ? -9.93 -37.938 -9.945 1 98.69 262 GLY A O 1
ATOM 2076 N N . LEU A 1 263 ? -8.336 -36.438 -9.836 1 98.75 263 LEU A N 1
ATOM 2077 C CA . LEU A 1 263 ? -8.664 -35.844 -11.133 1 98.75 263 LEU A CA 1
ATOM 2078 C C . LEU A 1 263 ? -8.406 -36.844 -12.258 1 98.75 263 LEU A C 1
ATOM 2080 O O . LEU A 1 263 ? -9.219 -36.938 -13.18 1 98.75 263 LEU A O 1
ATOM 2084 N N . ARG A 1 264 ? -7.285 -37.562 -12.227 1 98.5 264 ARG A N 1
ATOM 2085 C CA . ARG A 1 264 ? -6.969 -38.562 -13.227 1 98.5 264 ARG A CA 1
ATOM 2086 C C . ARG A 1 264 ? -7.988 -39.688 -13.203 1 98.5 264 ARG A C 1
ATOM 2088 O O . ARG A 1 264 ? -8.344 -40.25 -14.25 1 98.5 264 ARG A O 1
ATOM 2095 N N . ALA A 1 265 ? -8.43 -40 -12.023 1 98 265 ALA A N 1
ATOM 2096 C CA . ALA A 1 265 ? -9.43 -41.062 -11.883 1 98 265 ALA A CA 1
ATOM 2097 C C . ALA A 1 265 ? -10.734 -40.656 -12.562 1 98 265 ALA A C 1
ATOM 2099 O O . ALA A 1 265 ? -11.5 -41.531 -12.992 1 98 265 ALA A O 1
ATOM 2100 N N . LEU A 1 266 ? -11 -39.406 -12.656 1 97.19 266 LEU A N 1
ATOM 2101 C CA . LEU A 1 266 ? -12.18 -38.906 -13.359 1 97.19 266 LEU A CA 1
ATOM 2102 C C . LEU A 1 266 ? -11.953 -38.906 -14.867 1 97.19 266 LEU A C 1
ATOM 2104 O O . LEU A 1 266 ? -12.828 -38.5 -15.633 1 97.19 266 LEU A O 1
ATOM 2108 N N . GLY A 1 267 ? -10.711 -39.281 -15.312 1 96.88 267 GLY A N 1
ATOM 2109 C CA . GLY A 1 267 ? -10.391 -39.312 -16.734 1 96.88 267 GLY A CA 1
ATOM 2110 C C . GLY A 1 267 ? -9.836 -38.031 -17.266 1 96.88 267 GLY A C 1
ATOM 2111 O O . GLY A 1 267 ? -9.75 -37.844 -18.484 1 96.88 267 GLY A O 1
ATOM 2112 N N . LEU A 1 268 ? -9.438 -37.156 -16.406 1 98.06 268 LEU A N 1
ATOM 2113 C CA . LEU A 1 268 ? -8.984 -35.844 -16.859 1 98.06 268 LEU A CA 1
ATOM 2114 C C . LEU A 1 268 ? -7.469 -35.844 -17.047 1 98.06 268 LEU A C 1
ATOM 2116 O O . LEU A 1 268 ? -6.746 -36.562 -16.344 1 98.06 268 LEU A O 1
ATOM 2120 N N . SER A 1 269 ? -6.965 -35.031 -18.016 1 98.31 269 SER A N 1
ATOM 2121 C CA . SER A 1 269 ? -5.539 -34.781 -18.188 1 98.31 269 SER A CA 1
ATOM 2122 C C . SER A 1 269 ? -5.023 -33.781 -17.156 1 98.31 269 SER A C 1
ATOM 2124 O O . SER A 1 269 ? -5.539 -32.688 -17.047 1 98.31 269 SER A O 1
ATOM 2126 N N . VAL A 1 270 ? -4.051 -34.219 -16.422 1 98.5 270 VAL A N 1
ATOM 2127 C CA . VAL A 1 270 ? -3.506 -33.406 -15.336 1 98.5 270 VAL A CA 1
ATOM 2128 C C . VAL A 1 270 ? -2.035 -33.094 -15.609 1 98.5 270 VAL A C 1
ATOM 2130 O O . VAL A 1 270 ? -1.259 -34 -15.945 1 98.5 270 VAL A O 1
ATOM 2133 N N . ARG A 1 271 ? -1.664 -31.859 -15.594 1 98.06 271 ARG A N 1
ATOM 2134 C CA . ARG A 1 271 ? -0.27 -31.422 -15.648 1 98.06 271 ARG A CA 1
ATOM 2135 C C . ARG A 1 271 ? 0.24 -31.031 -14.266 1 98.06 271 ARG A C 1
ATOM 2137 O O . ARG A 1 271 ? -0.167 -30.016 -13.711 1 98.06 271 ARG A O 1
ATOM 2144 N N . GLU A 1 272 ? 1.055 -31.859 -13.758 1 97.06 272 GLU A N 1
ATOM 2145 C CA . GLU A 1 272 ? 1.689 -31.578 -12.477 1 97.06 272 GLU A CA 1
ATOM 2146 C C . GLU A 1 272 ? 3.031 -30.875 -12.664 1 97.06 272 GLU A C 1
ATOM 2148 O O . GLU A 1 272 ? 3.574 -30.844 -13.773 1 97.06 272 GLU A O 1
ATOM 2153 N N . SER A 1 273 ? 3.432 -30.219 -11.695 1 93.75 273 SER A N 1
ATOM 2154 C CA . SER A 1 273 ? 4.711 -29.516 -11.617 1 93.75 273 SER A CA 1
ATOM 2155 C C . SER A 1 273 ? 5.254 -29.5 -10.195 1 93.75 273 SER A C 1
ATOM 2157 O O . SER A 1 273 ? 4.645 -30.078 -9.289 1 93.75 273 SER A O 1
ATOM 2159 N N . PRO A 1 274 ? 6.449 -28.906 -10 1 95.38 274 PRO A N 1
ATOM 2160 C CA . PRO A 1 274 ? 6.988 -28.844 -8.641 1 95.38 274 PRO A CA 1
ATOM 2161 C C . PRO A 1 274 ? 6.246 -27.844 -7.758 1 95.38 274 PRO A C 1
ATOM 2163 O O . PRO A 1 274 ? 6.531 -27.75 -6.562 1 95.38 274 PRO A O 1
ATOM 2166 N N . ALA A 1 275 ? 5.34 -27.156 -8.266 1 96 275 ALA A N 1
ATOM 2167 C CA . ALA A 1 275 ? 4.578 -26.156 -7.512 1 96 275 ALA A CA 1
ATOM 2168 C C . ALA A 1 275 ? 3.486 -26.828 -6.68 1 96 275 ALA A C 1
ATOM 2170 O O . ALA A 1 275 ? 3.164 -28 -6.883 1 96 275 ALA A O 1
ATOM 2171 N N . ASN A 1 276 ? 2.924 -26.141 -5.727 1 96.19 276 ASN A N 1
ATOM 2172 C CA . ASN A 1 276 ? 1.862 -26.641 -4.863 1 96.19 276 ASN A CA 1
ATOM 2173 C C . ASN A 1 276 ? 0.5 -26.562 -5.547 1 96.19 276 ASN A C 1
ATOM 2175 O O . ASN A 1 276 ? -0.536 -26.609 -4.879 1 96.19 276 ASN A O 1
ATOM 2179 N N . PHE A 1 277 ? 0.483 -26.359 -6.812 1 98.19 277 PHE A N 1
ATOM 2180 C CA . PHE A 1 277 ? -0.725 -26.312 -7.629 1 98.19 277 PHE A CA 1
ATOM 2181 C C . PHE A 1 277 ? -0.53 -27.094 -8.93 1 98.19 277 PHE A C 1
ATOM 2183 O O . PHE A 1 277 ? 0.58 -27.531 -9.234 1 98.19 277 PHE A O 1
ATOM 2190 N N . LEU A 1 278 ? -1.597 -27.344 -9.641 1 98.5 278 LEU A N 1
ATOM 2191 C CA . LEU A 1 278 ? -1.535 -28.094 -10.891 1 98.5 278 LEU A CA 1
ATOM 2192 C C . LEU A 1 278 ? -2.543 -27.562 -11.898 1 98.5 278 LEU A C 1
ATOM 2194 O O . LEU A 1 278 ? -3.375 -26.719 -11.57 1 98.5 278 LEU A O 1
ATOM 2198 N N . LEU A 1 279 ? -2.352 -27.922 -13.148 1 98.56 279 LEU A N 1
ATOM 2199 C CA . LEU A 1 279 ? -3.311 -27.641 -14.203 1 98.56 279 LEU A CA 1
ATOM 2200 C C . LEU A 1 279 ? -4.109 -28.875 -14.578 1 98.56 279 LEU A C 1
ATOM 2202 O O . LEU A 1 279 ? -3.559 -29.984 -14.633 1 98.56 279 LEU A O 1
ATOM 2206 N N . VAL A 1 280 ? -5.406 -28.688 -14.805 1 98.75 280 VAL A N 1
ATOM 2207 C CA . VAL A 1 280 ? -6.25 -29.797 -15.258 1 98.75 280 VAL A CA 1
ATOM 2208 C C . VAL A 1 280 ? -7.059 -29.359 -16.469 1 98.75 280 VAL A C 1
ATOM 2210 O O . VAL A 1 280 ? -7.566 -28.234 -16.516 1 98.75 280 VAL A O 1
ATOM 2213 N N . ARG A 1 281 ? -7.074 -30.156 -17.484 1 98.38 281 ARG A N 1
ATOM 2214 C CA . ARG A 1 281 ? -7.801 -29.859 -18.703 1 98.38 281 ARG A CA 1
ATOM 2215 C C . ARG A 1 281 ? -9.266 -30.266 -18.594 1 98.38 281 ARG A C 1
ATOM 2217 O O . ARG A 1 281 ? -9.57 -31.453 -18.422 1 98.38 281 ARG A O 1
ATOM 2224 N N . VAL A 1 282 ? -10.156 -29.297 -18.703 1 97.25 282 VAL A N 1
ATOM 2225 C CA . VAL A 1 282 ? -11.57 -29.594 -18.547 1 97.25 282 VAL A CA 1
ATOM 2226 C C . VAL A 1 282 ? -12.328 -29.219 -19.812 1 97.25 282 VAL A C 1
ATOM 2228 O O . VAL A 1 282 ? -13.555 -29.359 -19.875 1 97.25 282 VAL A O 1
ATOM 2231 N N . GLY A 1 283 ? -11.609 -28.734 -20.875 1 94.12 283 GLY A N 1
ATOM 2232 C CA . GLY A 1 283 ? -12.234 -28.328 -22.125 1 94.12 283 GLY A CA 1
ATOM 2233 C C . GLY A 1 283 ? -12.75 -26.906 -22.094 1 94.12 283 GLY A C 1
ATOM 2234 O O . GLY A 1 283 ? -12.031 -25.969 -22.453 1 94.12 283 GLY A O 1
ATOM 2235 N N . ARG A 1 284 ? -13.961 -26.688 -21.562 1 93.69 284 ARG A N 1
ATOM 2236 C CA . ARG A 1 284 ? -14.539 -25.344 -21.438 1 93.69 284 ARG A CA 1
ATOM 2237 C C . ARG A 1 284 ? -14.328 -24.797 -20.031 1 93.69 284 ARG A C 1
ATOM 2239 O O . ARG A 1 284 ? -15.266 -24.734 -19.234 1 93.69 284 ARG A O 1
ATOM 2246 N N . ALA A 1 285 ? -13.156 -24.281 -19.797 1 96.38 285 ALA A N 1
ATOM 2247 C CA . ALA A 1 285 ? -12.711 -23.922 -18.453 1 96.38 285 ALA A CA 1
ATOM 2248 C C . ALA A 1 285 ? -13.648 -22.891 -17.828 1 96.38 285 ALA A C 1
ATOM 2250 O O . ALA A 1 285 ? -14.039 -23.016 -16.656 1 96.38 285 ALA A O 1
ATOM 2251 N N . THR A 1 286 ? -14.023 -21.859 -18.594 1 95.62 286 THR A N 1
ATOM 2252 C CA . THR A 1 286 ? -14.867 -20.797 -18.078 1 95.62 286 THR A CA 1
ATOM 2253 C C . THR A 1 286 ? -16.203 -21.344 -17.609 1 95.62 286 THR A C 1
ATOM 2255 O O . THR A 1 286 ? -16.672 -21.016 -16.516 1 95.62 286 THR A O 1
ATOM 2258 N N . GLU A 1 287 ? -16.844 -22.156 -18.375 1 94.81 287 GLU A N 1
ATOM 2259 C CA . GLU A 1 287 ? -18.141 -22.734 -18.047 1 94.81 287 GLU A CA 1
ATOM 2260 C C . GLU A 1 287 ? -18.047 -23.641 -16.812 1 94.81 287 GLU A C 1
ATOM 2262 O O . GLU A 1 287 ? -18.906 -23.594 -15.938 1 94.81 287 GLU A O 1
ATOM 2267 N N . VAL A 1 288 ? -17.031 -24.469 -16.859 1 96.69 288 VAL A N 1
ATOM 2268 C CA . VAL A 1 288 ? -16.844 -25.391 -15.742 1 96.69 288 VAL A CA 1
ATOM 2269 C C . VAL A 1 288 ? -16.594 -24.609 -14.453 1 96.69 288 VAL A C 1
ATOM 2271 O O . VAL A 1 288 ? -17.156 -24.922 -13.406 1 96.69 288 VAL A O 1
ATOM 2274 N N . ALA A 1 289 ? -15.727 -23.609 -14.539 1 96.25 289 ALA A N 1
ATOM 2275 C CA . ALA A 1 289 ? -15.445 -22.766 -13.375 1 96.25 289 ALA A CA 1
ATOM 2276 C C . ALA A 1 289 ? -16.719 -22.125 -12.844 1 96.25 289 ALA A C 1
ATOM 2278 O O . ALA A 1 289 ? -16.922 -22.047 -11.633 1 96.25 289 ALA A O 1
ATOM 2279 N N . ARG A 1 290 ? -17.531 -21.625 -13.719 1 94.31 290 ARG A N 1
ATOM 2280 C CA . ARG A 1 290 ? -18.797 -21 -13.328 1 94.31 290 ARG A CA 1
ATOM 2281 C C . ARG A 1 290 ? -19.703 -22 -12.625 1 94.31 290 ARG A C 1
ATOM 2283 O O . ARG A 1 290 ? -20.359 -21.672 -11.633 1 94.31 290 ARG A O 1
ATOM 2290 N N . ALA A 1 291 ? -19.812 -23.172 -13.148 1 95.44 291 ALA A N 1
ATOM 2291 C CA . ALA A 1 291 ? -20.641 -24.219 -12.555 1 95.44 291 ALA A CA 1
ATOM 2292 C C . ALA A 1 291 ? -20.141 -24.594 -11.164 1 95.44 291 ALA A C 1
ATOM 2294 O O . ALA A 1 291 ? -20.922 -24.828 -10.25 1 95.44 291 ALA A O 1
ATOM 2295 N N . LEU A 1 292 ? -18.828 -24.734 -11.031 1 96.81 292 LEU A N 1
ATOM 2296 C CA . LEU A 1 292 ? -18.234 -25.031 -9.734 1 96.81 292 LEU A CA 1
ATOM 2297 C C . LEU A 1 292 ? -18.531 -23.906 -8.734 1 96.81 292 LEU A C 1
ATOM 2299 O O . LEU A 1 292 ? -18.859 -24.188 -7.578 1 96.81 292 LEU A O 1
ATOM 2303 N N . ARG A 1 293 ? -18.406 -22.672 -9.219 1 94.88 293 ARG A N 1
ATOM 2304 C CA . ARG A 1 293 ? -18.672 -21.531 -8.352 1 94.88 293 ARG A CA 1
ATOM 2305 C C . ARG A 1 293 ? -20.094 -21.547 -7.828 1 94.88 293 ARG A C 1
ATOM 2307 O O . ARG A 1 293 ? -20.344 -21.219 -6.668 1 94.88 293 ARG A O 1
ATOM 2314 N N . ALA A 1 294 ? -21.031 -21.875 -8.648 1 92.75 294 ALA A N 1
ATOM 2315 C CA . ALA A 1 294 ? -22.438 -21.984 -8.266 1 92.75 294 ALA A CA 1
ATOM 2316 C C . ALA A 1 294 ? -22.625 -23 -7.148 1 92.75 294 ALA A C 1
ATOM 2318 O O . ALA A 1 294 ? -23.609 -22.938 -6.406 1 92.75 294 ALA A O 1
ATOM 2319 N N . ARG A 1 295 ? -21.672 -23.891 -7.035 1 94.06 295 ARG A N 1
ATOM 2320 C CA . ARG A 1 295 ? -21.734 -24.922 -6.008 1 94.06 295 ARG A CA 1
ATOM 2321 C C . ARG A 1 295 ? -20.859 -24.562 -4.812 1 94.06 295 ARG A C 1
ATOM 2323 O O . ARG A 1 295 ? -20.578 -25.406 -3.957 1 94.06 295 ARG A O 1
ATOM 2330 N N . GLY A 1 296 ? -20.25 -23.375 -4.828 1 94.31 296 GLY A N 1
ATOM 2331 C CA . GLY A 1 296 ? -19.469 -22.891 -3.705 1 94.31 296 GLY A CA 1
ATOM 2332 C C . GLY A 1 296 ? -18 -23.234 -3.807 1 94.31 296 GLY A C 1
ATOM 2333 O O . GLY A 1 296 ? -17.266 -23.141 -2.818 1 94.31 296 GLY A O 1
ATOM 2334 N N . ILE A 1 297 ? -17.578 -23.656 -4.973 1 96.62 297 ILE A N 1
ATOM 2335 C CA . ILE A 1 297 ? -16.172 -24.016 -5.164 1 96.62 297 ILE A CA 1
ATOM 2336 C C . ILE A 1 297 ? -15.516 -23.062 -6.152 1 96.62 297 ILE A C 1
ATOM 2338 O O . ILE A 1 297 ? -15.898 -23 -7.324 1 96.62 297 ILE A O 1
ATOM 2342 N N . ARG A 1 298 ? -14.531 -22.391 -5.676 1 95.19 298 ARG A N 1
ATOM 2343 C CA . ARG A 1 298 ? -13.82 -21.438 -6.527 1 95.19 298 ARG A CA 1
ATOM 2344 C C . ARG A 1 298 ? -12.539 -22.047 -7.086 1 95.19 298 ARG A C 1
ATOM 2346 O O . ARG A 1 298 ? -11.781 -22.688 -6.352 1 95.19 298 ARG A O 1
ATOM 2353 N N . VAL A 1 299 ? -12.359 -21.906 -8.352 1 96.56 299 VAL A N 1
ATOM 2354 C CA . VAL A 1 299 ? -11.164 -22.375 -9.047 1 96.56 299 VAL A CA 1
ATOM 2355 C C . VAL A 1 299 ? -10.609 -21.266 -9.938 1 96.56 299 VAL A C 1
ATOM 2357 O O . VAL A 1 299 ? -11.25 -20.234 -10.109 1 96.56 299 VAL A O 1
ATOM 2360 N N . ARG A 1 300 ? -9.414 -21.438 -10.406 1 96.25 300 ARG A N 1
ATOM 2361 C CA . ARG A 1 300 ? -8.844 -20.422 -11.289 1 96.25 300 ARG A CA 1
ATOM 2362 C C . ARG A 1 300 ? -9 -20.828 -12.75 1 96.25 300 ARG A C 1
ATOM 2364 O O . ARG A 1 300 ? -8.344 -21.766 -13.219 1 96.25 300 ARG A O 1
ATOM 2371 N N . ASP A 1 301 ? -9.906 -20.094 -13.406 1 95 301 ASP A N 1
ATOM 2372 C CA . ASP A 1 301 ? -10.031 -20.203 -14.852 1 95 301 ASP A CA 1
ATOM 2373 C C . ASP A 1 301 ? -8.789 -19.672 -15.555 1 95 301 ASP A C 1
ATOM 2375 O O . ASP A 1 301 ? -8.508 -18.469 -15.492 1 95 301 ASP A O 1
ATOM 2379 N N . ALA A 1 302 ? -8.07 -20.5 -16.297 1 95.62 302 ALA A N 1
ATOM 2380 C CA . ALA A 1 302 ? -6.781 -20.094 -16.859 1 95.62 302 ALA A CA 1
ATOM 2381 C C . ALA A 1 302 ? -6.953 -19.438 -18.219 1 95.62 302 ALA A C 1
ATOM 2383 O O . ALA A 1 302 ? -5.973 -19.219 -18.938 1 95.62 302 ALA A O 1
ATOM 2384 N N . THR A 1 303 ? -8.195 -19.109 -18.578 1 92.88 303 THR A N 1
ATOM 2385 C CA . THR A 1 303 ? -8.477 -18.469 -19.859 1 92.88 303 THR A CA 1
ATOM 2386 C C . THR A 1 303 ? -7.707 -17.156 -20 1 92.88 303 THR A C 1
ATOM 2388 O O . THR A 1 303 ? -7.152 -16.875 -21.062 1 92.88 303 THR A O 1
ATOM 2391 N N . SER A 1 304 ? -7.617 -16.438 -18.859 1 89.69 304 SER A N 1
ATOM 2392 C CA . SER A 1 304 ? -6.969 -15.133 -18.922 1 89.69 304 SER A CA 1
ATOM 2393 C C . SER A 1 304 ? -5.465 -15.273 -19.109 1 89.69 304 SER A C 1
ATOM 2395 O O . SER A 1 304 ? -4.789 -14.305 -19.469 1 89.69 304 SER A O 1
ATOM 2397 N N . PHE A 1 305 ? -4.938 -16.469 -18.922 1 92.12 305 PHE A N 1
ATOM 2398 C CA . PHE A 1 305 ? -3.521 -16.734 -19.156 1 92.12 305 PHE A CA 1
ATOM 2399 C C . PHE A 1 305 ? -3.287 -17.219 -20.578 1 92.12 305 PHE A C 1
ATOM 2401 O O . PHE A 1 305 ? -2.15 -17.5 -20.953 1 92.12 305 PHE A O 1
ATOM 2408 N N . GLY A 1 306 ? -4.391 -17.406 -21.312 1 92.12 306 GLY A N 1
ATOM 2409 C CA . GLY A 1 306 ? -4.301 -17.953 -22.656 1 92.12 306 GLY A CA 1
ATOM 2410 C C . GLY A 1 306 ? -4.484 -19.469 -22.703 1 92.12 306 GLY A C 1
ATOM 2411 O O . GLY A 1 306 ? -4.086 -20.125 -23.656 1 92.12 306 GLY A O 1
ATOM 2412 N N . LEU A 1 307 ? -4.98 -20.031 -21.625 1 95.75 307 LEU A N 1
ATOM 2413 C CA . LEU A 1 307 ? -5.203 -21.469 -21.5 1 95.75 307 LEU A CA 1
ATOM 2414 C C . LEU A 1 307 ? -6.676 -21.766 -21.25 1 95.75 307 LEU A C 1
ATOM 2416 O O . LEU A 1 307 ? -7.035 -22.281 -20.188 1 95.75 307 LEU A O 1
ATOM 2420 N N . PRO A 1 308 ? -7.547 -21.594 -22.234 1 95.94 308 PRO A N 1
ATOM 2421 C CA . PRO A 1 308 ? -9 -21.625 -22.031 1 95.94 308 PRO A CA 1
ATOM 2422 C C . PRO A 1 308 ? -9.531 -23.016 -21.734 1 95.94 308 PRO A C 1
ATOM 2424 O O . PRO A 1 308 ? -10.695 -23.172 -21.359 1 95.94 308 PRO A O 1
ATOM 2427 N N . GLN A 1 309 ? -8.711 -24.078 -21.906 1 97.69 309 GLN A N 1
ATOM 2428 C CA . GLN A 1 309 ? -9.172 -25.438 -21.656 1 97.69 309 GLN A CA 1
ATOM 2429 C C . GLN A 1 309 ? -8.766 -25.906 -20.25 1 97.69 309 GLN A C 1
ATOM 2431 O O . GLN A 1 309 ? -9.102 -27.016 -19.844 1 97.69 309 GLN A O 1
ATOM 2436 N N . TRP A 1 310 ? -8.047 -25.016 -19.531 1 97.94 310 TRP A N 1
ATOM 2437 C CA . TRP A 1 310 ? -7.398 -25.484 -18.312 1 97.94 310 TRP A CA 1
ATOM 2438 C C . TRP A 1 310 ? -7.91 -24.703 -17.094 1 97.94 310 TRP A C 1
ATOM 2440 O O . TRP A 1 310 ? -8.195 -23.516 -17.188 1 97.94 310 TRP A O 1
ATOM 2450 N N . LEU A 1 311 ? -8.055 -25.406 -15.984 1 98.06 311 LEU A N 1
ATOM 2451 C CA . LEU A 1 311 ? -8.156 -24.828 -14.648 1 98.06 311 LEU A CA 1
ATOM 2452 C C . LEU A 1 311 ? -6.844 -24.984 -13.891 1 98.06 311 LEU A C 1
ATOM 2454 O O . LEU A 1 311 ? -6.156 -26 -14.031 1 98.06 311 LEU A O 1
ATOM 2458 N N . ARG A 1 312 ? -6.469 -23.984 -13.219 1 98.25 312 ARG A N 1
ATOM 2459 C CA . ARG A 1 312 ? -5.402 -24.125 -12.234 1 98.25 312 ARG A CA 1
ATOM 2460 C C . ARG A 1 312 ? -5.969 -24.375 -10.844 1 98.25 312 ARG A C 1
ATOM 2462 O O . ARG A 1 312 ? -6.832 -23.625 -10.375 1 98.25 312 ARG A O 1
ATOM 2469 N N . LEU A 1 313 ? -5.496 -25.375 -10.172 1 98.38 313 LEU A N 1
ATOM 2470 C CA . LEU A 1 313 ? -6.008 -25.797 -8.875 1 98.38 313 LEU A CA 1
ATOM 2471 C C . LEU A 1 313 ? -4.879 -25.906 -7.855 1 98.38 313 LEU A C 1
ATOM 2473 O O . LEU A 1 313 ? -3.896 -26.609 -8.078 1 98.38 313 LEU A O 1
ATOM 2477 N N . SER A 1 314 ? -5.094 -25.234 -6.773 1 97.62 314 SER A N 1
ATOM 2478 C CA . SER A 1 314 ? -4.117 -25.328 -5.695 1 97.62 314 SER A CA 1
ATOM 2479 C C . SER A 1 314 ? -4.379 -26.547 -4.812 1 97.62 314 SER A C 1
ATOM 2481 O O . SER A 1 314 ? -5.484 -27.078 -4.809 1 97.62 314 SER A O 1
ATOM 2483 N N . ALA A 1 315 ? -3.377 -26.969 -4.098 1 97.56 315 ALA A N 1
ATOM 2484 C CA . ALA A 1 315 ? -3.559 -27.984 -3.059 1 97.56 315 ALA A CA 1
ATOM 2485 C C . ALA A 1 315 ? -4.5 -27.484 -1.965 1 97.56 315 ALA A C 1
ATOM 2487 O O . ALA A 1 315 ? -4.41 -26.328 -1.541 1 97.56 315 ALA A O 1
ATOM 2488 N N . GLN A 1 316 ? -5.453 -28.312 -1.592 1 97.69 316 GLN A N 1
ATOM 2489 C CA . GLN A 1 316 ? -6.426 -28 -0.551 1 97.69 316 GLN A CA 1
ATOM 2490 C C . GLN A 1 316 ? -6.617 -29.172 0.395 1 97.69 316 GLN A C 1
ATOM 2492 O O . GLN A 1 316 ? -6.164 -30.281 0.11 1 97.69 316 GLN A O 1
ATOM 2497 N N . LYS A 1 317 ? -7.27 -28.938 1.474 1 97.38 317 LYS A N 1
ATOM 2498 C CA . LYS A 1 317 ? -7.57 -30 2.439 1 97.38 317 LYS A CA 1
ATOM 2499 C C . LYS A 1 317 ? -8.438 -31.094 1.812 1 97.38 317 LYS A C 1
ATOM 2501 O O . LYS A 1 317 ? -9.109 -30.844 0.805 1 97.38 317 LYS A O 1
ATOM 2506 N N . GLU A 1 318 ? -8.469 -32.219 2.436 1 98 318 GLU A N 1
ATOM 2507 C CA . GLU A 1 318 ? -9.094 -33.406 1.877 1 98 318 GLU A CA 1
ATOM 2508 C C . GLU A 1 318 ? -10.578 -33.188 1.629 1 98 318 GLU A C 1
ATOM 2510 O O . GLU A 1 318 ? -11.117 -33.625 0.604 1 98 318 GLU A O 1
ATOM 2515 N N . GLU A 1 319 ? -11.227 -32.5 2.561 1 98.06 319 GLU A N 1
ATOM 2516 C CA . GLU A 1 319 ? -12.656 -32.25 2.406 1 98.06 319 GLU A CA 1
ATOM 2517 C C . GLU A 1 319 ? -12.938 -31.406 1.164 1 98.06 319 GLU A C 1
ATOM 2519 O O . GLU A 1 319 ? -13.922 -31.641 0.46 1 98.06 319 GLU A O 1
ATOM 2524 N N . ALA A 1 320 ? -12.109 -30.484 0.918 1 98.25 320 ALA A N 1
ATOM 2525 C CA . ALA A 1 320 ? -12.242 -29.641 -0.266 1 98.25 320 ALA A CA 1
ATOM 2526 C C . ALA A 1 320 ? -12 -30.438 -1.541 1 98.25 320 ALA A C 1
ATOM 2528 O O . ALA A 1 320 ? -12.711 -30.266 -2.535 1 98.25 320 ALA A O 1
ATOM 2529 N N . ILE A 1 321 ? -11.008 -31.312 -1.52 1 98.62 321 ILE A N 1
ATOM 2530 C CA . ILE A 1 321 ? -10.672 -32.156 -2.668 1 98.62 321 ILE A CA 1
ATOM 2531 C C . ILE A 1 321 ? -11.852 -33.062 -3.012 1 98.62 321 ILE A C 1
ATOM 2533 O O . ILE A 1 321 ? -12.25 -33.156 -4.176 1 98.62 321 ILE A O 1
ATOM 2537 N N . GLU A 1 322 ? -12.438 -33.625 -2.018 1 98.44 322 GLU A N 1
ATOM 2538 C CA . GLU A 1 322 ? -13.586 -34.5 -2.225 1 98.44 322 GLU A CA 1
ATOM 2539 C C . GLU A 1 322 ? -14.758 -33.75 -2.834 1 98.44 322 GLU A C 1
ATOM 2541 O O . GLU A 1 322 ? -15.391 -34.219 -3.775 1 98.44 322 GLU A O 1
ATOM 2546 N N . ALA A 1 323 ? -15.008 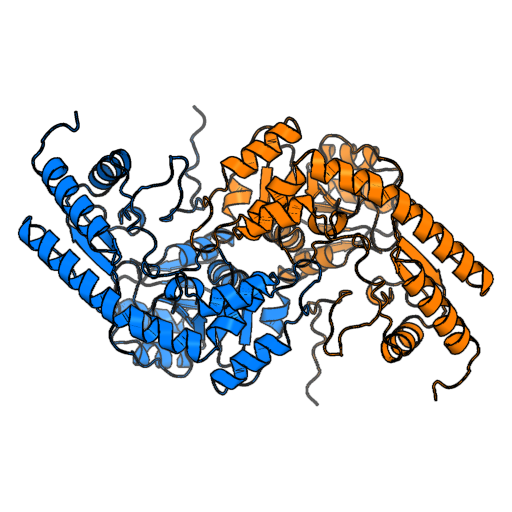-32.594 -2.271 1 98.38 323 ALA A N 1
ATOM 2547 C CA . ALA A 1 323 ? -16.109 -31.766 -2.779 1 98.38 323 ALA A CA 1
ATOM 2548 C C . ALA A 1 323 ? -15.867 -31.391 -4.238 1 98.38 323 ALA A C 1
ATOM 2550 O O . ALA A 1 323 ? -16.797 -31.406 -5.047 1 98.38 323 ALA A O 1
ATOM 2551 N N . LEU A 1 324 ? -14.664 -31.062 -4.547 1 98.69 324 LEU A N 1
ATOM 2552 C CA . LEU A 1 324 ? -14.32 -30.672 -5.91 1 98.69 324 LEU A CA 1
ATOM 2553 C C . LEU A 1 324 ? -14.508 -31.844 -6.875 1 98.69 324 LEU A C 1
ATOM 2555 O O . LEU A 1 324 ? -15.094 -31.672 -7.949 1 98.69 324 LEU A O 1
ATOM 2559 N N . LEU A 1 325 ? -14.008 -33 -6.504 1 98.44 325 LEU A N 1
ATOM 2560 C CA . LEU A 1 325 ? -14.07 -34.156 -7.375 1 98.44 325 LEU A CA 1
ATOM 2561 C C . LEU A 1 325 ? -15.516 -34.594 -7.621 1 98.44 325 LEU A C 1
ATOM 2563 O O . LEU A 1 325 ? -15.883 -34.906 -8.75 1 98.44 325 LEU A O 1
ATOM 2567 N N . GLU A 1 326 ? -16.312 -34.531 -6.598 1 98 326 GLU A N 1
ATOM 2568 C CA . GLU A 1 326 ? -17.719 -34.844 -6.738 1 98 326 GLU A CA 1
ATOM 2569 C C . GLU A 1 326 ? -18.422 -33.875 -7.68 1 98 326 GLU A C 1
ATOM 2571 O O . GLU A 1 326 ? -19.172 -34.281 -8.562 1 98 326 GLU A O 1
ATOM 2576 N N . ALA A 1 327 ? -18.156 -32.625 -7.438 1 97.94 327 ALA A N 1
ATOM 2577 C CA . ALA A 1 327 ? -18.766 -31.594 -8.258 1 97.94 327 ALA A CA 1
ATOM 2578 C C . ALA A 1 327 ? -18.328 -31.719 -9.719 1 97.94 327 ALA A C 1
ATOM 2580 O O . ALA A 1 327 ? -19.156 -31.562 -10.633 1 97.94 327 ALA A O 1
ATOM 2581 N N . LEU A 1 328 ? -17.062 -31.984 -9.984 1 97.94 328 LEU A N 1
ATOM 2582 C CA . LEU A 1 328 ? -16.547 -32.125 -11.336 1 97.94 328 LEU A CA 1
ATOM 2583 C C . LEU A 1 328 ? -17.188 -33.344 -12.039 1 97.94 328 LEU A C 1
ATOM 2585 O O . LEU A 1 328 ? -17.516 -33.25 -13.227 1 97.94 328 LEU A O 1
ATOM 2589 N N . GLU A 1 329 ? -17.281 -34.406 -11.312 1 96.75 329 GLU A N 1
ATOM 2590 C CA . GLU A 1 329 ? -17.922 -35.562 -11.883 1 96.75 329 GLU A CA 1
ATOM 2591 C C . GLU A 1 329 ? -19.328 -35.25 -12.367 1 96.75 329 GLU A C 1
ATOM 2593 O O . GLU A 1 329 ? -19.719 -35.656 -13.469 1 96.75 329 GLU A O 1
ATOM 2598 N N . GLU A 1 330 ? -20.062 -34.531 -11.547 1 95.69 330 GLU A N 1
ATOM 2599 C CA . GLU A 1 330 ? -21.438 -34.156 -11.891 1 95.69 330 GLU A CA 1
ATOM 2600 C C . GLU A 1 330 ? -21.469 -33.219 -13.086 1 95.69 330 GLU A C 1
ATOM 2602 O O . GLU A 1 330 ? -22.297 -33.375 -13.984 1 95.69 330 GLU A O 1
ATOM 2607 N N . ILE A 1 331 ? -20.641 -32.25 -13.062 1 95.88 331 ILE A N 1
ATOM 2608 C CA . ILE A 1 331 ? -20.625 -31.203 -14.086 1 95.88 331 ILE A CA 1
ATOM 2609 C C . ILE A 1 331 ? -20.219 -31.797 -15.43 1 95.88 331 ILE A C 1
ATOM 2611 O O . ILE A 1 331 ? -20.812 -31.469 -16.469 1 95.88 331 ILE A O 1
ATOM 2615 N N . LEU A 1 332 ? -19.234 -32.625 -15.445 1 93 332 LEU A N 1
ATOM 2616 C CA . LEU A 1 332 ? -18.672 -33.156 -16.688 1 93 332 LEU A CA 1
ATOM 2617 C C . LEU A 1 332 ? -19.531 -34.281 -17.234 1 93 332 LEU A C 1
ATOM 2619 O O . LEU A 1 332 ? -19.484 -34.562 -18.438 1 93 332 LEU A O 1
ATOM 2623 N N . SER A 1 333 ? -20.281 -35 -16.391 1 87.94 333 SER A N 1
ATOM 2624 C CA . SER A 1 333 ? -21.188 -36.062 -16.828 1 87.94 333 SER A CA 1
ATOM 2625 C C . SER A 1 333 ? -22.5 -35.469 -17.344 1 87.94 333 SER A C 1
ATOM 2627 O O . SER A 1 333 ? -23.328 -36.188 -17.906 1 87.94 333 SER A O 1
ATOM 2629 N N . GLY A 1 334 ? -22.75 -34.125 -17.484 1 76.56 334 GLY A N 1
ATOM 2630 C CA . GLY A 1 334 ? -23.969 -33.5 -17.969 1 76.56 334 GLY A CA 1
ATOM 2631 C C . GLY A 1 334 ? -25.094 -33.562 -16.953 1 76.56 334 GLY A C 1
ATOM 2632 O O . GLY A 1 334 ? -26.281 -33.438 -17.312 1 76.56 334 GLY A O 1
ATOM 2633 N N . VAL A 1 335 ? -25 -34.062 -15.719 1 51.34 335 VAL A N 1
ATOM 2634 C CA . VAL A 1 335 ? -26.062 -34.125 -14.727 1 51.34 335 VAL A CA 1
ATOM 2635 C C . VAL A 1 335 ? -26.453 -32.719 -14.281 1 51.34 335 VAL A C 1
ATOM 2637 O O . VAL A 1 335 ? -25.609 -31.953 -13.805 1 51.34 335 VAL A O 1
ATOM 2640 N N . PRO A 1 336 ? -27.656 -32.156 -14.703 1 43.78 336 PRO A N 1
ATOM 2641 C CA . PRO A 1 336 ? -28.141 -30.828 -14.344 1 43.78 336 PRO A CA 1
ATOM 2642 C C . PRO A 1 336 ? -28.109 -30.578 -12.836 1 43.78 336 PRO A C 1
ATOM 2644 O O . PRO A 1 336 ? -28.281 -31.516 -12.047 1 43.78 336 PRO A O 1
ATOM 2647 N N . VAL A 1 337 ? -27.297 -29.641 -12.305 1 44.75 337 VAL A N 1
ATOM 2648 C CA . VAL A 1 337 ? -27.453 -29.203 -10.922 1 44.75 337 VAL A CA 1
ATOM 2649 C C . VAL A 1 337 ? -28.922 -28.906 -10.633 1 44.75 337 VAL A C 1
ATOM 2651 O O . VAL A 1 337 ? -29.578 -28.188 -11.383 1 44.75 337 VAL A O 1
ATOM 2654 N N . ASP A 1 338 ? -29.672 -29.75 -9.883 1 36.28 338 ASP A N 1
ATOM 2655 C CA . ASP A 1 338 ? -30.984 -29.359 -9.391 1 36.28 338 ASP A CA 1
ATOM 2656 C C . ASP A 1 338 ? -30.922 -28.062 -8.586 1 36.28 338 ASP A C 1
ATOM 2658 O O . ASP A 1 338 ? -29.984 -27.859 -7.805 1 36.28 338 ASP A O 1
ATOM 2662 N N . MET B 1 1 ? 35.625 11.633 -4.688 1 20.75 1 MET B N 1
ATOM 2663 C CA . MET B 1 1 ? 35.031 12.75 -3.963 1 20.75 1 MET B CA 1
ATOM 2664 C C . MET B 1 1 ? 33.531 12.758 -4.145 1 20.75 1 MET B C 1
ATOM 2666 O O . MET B 1 1 ? 33 13.398 -5.055 1 20.75 1 MET B O 1
ATOM 2670 N N . GLY B 1 2 ? 32.844 11.648 -4.363 1 24.72 2 GLY B N 1
ATOM 2671 C CA . GLY B 1 2 ? 31.656 11.141 -5.035 1 24.72 2 GLY B CA 1
ATOM 2672 C C . GLY B 1 2 ? 30.359 11.672 -4.445 1 24.72 2 GLY B C 1
ATOM 2673 O O . GLY B 1 2 ? 30.109 11.5 -3.254 1 24.72 2 GLY B O 1
ATOM 2674 N N . GLY B 1 3 ? 29.828 12.773 -4.922 1 27.8 3 GLY B N 1
ATOM 2675 C CA . GLY B 1 3 ? 28.828 13.734 -4.465 1 27.8 3 GLY B CA 1
ATOM 2676 C C . GLY B 1 3 ? 27.531 13.094 -4.039 1 27.8 3 GLY B C 1
ATOM 2677 O O . GLY B 1 3 ? 27.062 12.141 -4.676 1 27.8 3 GLY B O 1
ATOM 2678 N N . VAL B 1 4 ? 27.234 12.922 -2.785 1 29.59 4 VAL B N 1
ATOM 2679 C CA . VAL B 1 4 ? 25.984 12.477 -2.189 1 29.59 4 VAL B CA 1
ATOM 2680 C C . VAL B 1 4 ? 24.812 13.078 -2.945 1 29.59 4 VAL B C 1
ATOM 2682 O O . VAL B 1 4 ? 24.594 14.297 -2.916 1 29.59 4 VAL B O 1
ATOM 2685 N N . ILE B 1 5 ? 24.578 12.688 -4.125 1 33.72 5 ILE B N 1
ATOM 2686 C CA . ILE B 1 5 ? 23.391 13.195 -4.809 1 33.72 5 ILE B CA 1
ATOM 2687 C C . ILE B 1 5 ? 22.219 13.273 -3.826 1 33.72 5 ILE B C 1
ATOM 2689 O O . ILE B 1 5 ? 21.844 12.266 -3.217 1 33.72 5 ILE B O 1
ATOM 2693 N N . ASP B 1 6 ? 21.938 14.352 -3.07 1 39.12 6 ASP B N 1
ATOM 2694 C CA . ASP B 1 6 ? 20.781 14.672 -2.242 1 39.12 6 ASP B CA 1
ATOM 2695 C C . ASP B 1 6 ? 19.5 14.078 -2.826 1 39.12 6 ASP B C 1
ATOM 2697 O O . ASP B 1 6 ? 19.109 14.422 -3.945 1 39.12 6 ASP B O 1
ATOM 2701 N N . ASP B 1 7 ? 19.156 12.891 -2.58 1 51.88 7 ASP B N 1
ATOM 2702 C CA . ASP B 1 7 ? 17.969 12.211 -3.094 1 51.88 7 ASP B CA 1
ATOM 2703 C C . ASP B 1 7 ? 16.703 13.008 -2.807 1 51.88 7 ASP B C 1
ATOM 2705 O O . ASP B 1 7 ? 16.203 13.016 -1.675 1 51.88 7 ASP B O 1
ATOM 2709 N N . VAL B 1 8 ? 16.25 13.828 -3.756 1 53.03 8 VAL B N 1
ATOM 2710 C CA . VAL B 1 8 ? 15.117 14.742 -3.723 1 53.03 8 VAL B CA 1
ATOM 2711 C C . VAL B 1 8 ? 13.836 13.969 -3.396 1 53.03 8 VAL B C 1
ATOM 2713 O O . VAL B 1 8 ? 12.828 14.562 -3 1 53.03 8 VAL B O 1
ATOM 2716 N N . LEU B 1 9 ? 14.016 12.656 -3.328 1 64.38 9 LEU B N 1
ATOM 2717 C CA . LEU B 1 9 ? 12.805 11.875 -3.107 1 64.38 9 LEU B CA 1
ATOM 2718 C C . LEU B 1 9 ? 12.797 11.266 -1.707 1 64.38 9 LEU B C 1
ATOM 2720 O O . LEU B 1 9 ? 11.82 10.633 -1.307 1 64.38 9 LEU B O 1
ATOM 2724 N N . LYS B 1 10 ? 13.883 11.578 -0.952 1 67.31 10 LYS B N 1
ATOM 2725 C CA . LYS B 1 10 ? 13.867 11.055 0.413 1 67.31 10 LYS B CA 1
ATOM 2726 C C . LYS B 1 10 ? 12.703 11.633 1.21 1 67.31 10 LYS B C 1
ATOM 2728 O O . LYS B 1 10 ? 12.555 12.859 1.304 1 67.31 10 LYS B O 1
ATOM 2733 N N . PRO B 1 11 ? 11.898 10.727 1.73 1 63.28 11 PRO B N 1
ATOM 2734 C CA . PRO B 1 11 ? 10.781 11.266 2.518 1 63.28 11 PRO B CA 1
ATOM 2735 C C . PRO B 1 11 ? 11.25 11.969 3.793 1 63.28 11 PRO B C 1
ATOM 2737 O O . PRO B 1 11 ? 12.203 11.523 4.43 1 63.28 11 PRO B O 1
ATOM 2740 N N . ILE B 1 12 ? 10.781 13.18 4 1 57.19 12 ILE B N 1
ATOM 2741 C CA . ILE B 1 12 ? 10.984 13.906 5.246 1 57.19 12 ILE B CA 1
ATOM 2742 C C . ILE B 1 12 ? 9.664 14.016 6.004 1 57.19 12 ILE B C 1
ATOM 2744 O O . ILE B 1 12 ? 8.734 14.68 5.547 1 57.19 12 ILE B O 1
ATOM 2748 N N . HIS B 1 13 ? 9.477 13.148 6.992 1 68.31 13 HIS B N 1
ATOM 2749 C CA . HIS B 1 13 ? 8.219 13.109 7.73 1 68.31 13 HIS B CA 1
ATOM 2750 C C . HIS B 1 13 ? 8.461 13.195 9.234 1 68.31 13 HIS B C 1
ATOM 2752 O O . HIS B 1 13 ? 9.602 13.133 9.688 1 68.31 13 HIS B O 1
ATOM 2758 N N . GLY B 1 14 ? 7.453 13.641 9.859 1 58.56 14 GLY B N 1
ATOM 2759 C CA . GLY B 1 14 ? 7.422 13.32 11.273 1 58.56 14 GLY B CA 1
ATOM 2760 C C . GLY B 1 14 ? 7.262 11.836 11.547 1 58.56 14 GLY B C 1
ATOM 2761 O O . GLY B 1 14 ? 7.246 11.031 10.617 1 58.56 14 GLY B O 1
ATOM 2762 N N . GLY B 1 15 ? 7.375 11.414 12.695 1 54.56 15 GLY B N 1
ATOM 2763 C CA . GLY B 1 15 ? 7.176 10.023 13.07 1 54.56 15 GLY B CA 1
ATOM 2764 C C . GLY B 1 15 ? 8.445 9.344 13.547 1 54.56 15 GLY B C 1
ATOM 2765 O O . GLY B 1 15 ? 9.258 9.961 14.242 1 54.56 15 GLY B O 1
ATOM 2766 N N . THR B 1 16 ? 8.539 8.047 13.211 1 55.19 16 THR B N 1
ATOM 2767 C CA . THR B 1 16 ? 9.594 7.203 13.75 1 55.19 16 THR B CA 1
ATOM 2768 C C . THR B 1 16 ? 10.898 7.422 13 1 55.19 16 THR B C 1
ATOM 2770 O O . THR B 1 16 ? 10.891 7.789 11.82 1 55.19 16 THR B O 1
ATOM 2773 N N . ASP B 1 17 ? 11.875 7.613 13.742 1 61.19 17 ASP B N 1
ATOM 2774 C CA . ASP B 1 17 ? 13.219 7.684 13.188 1 61.19 17 ASP B CA 1
ATOM 2775 C C . ASP B 1 17 ? 14.094 6.539 13.703 1 61.19 17 ASP B C 1
ATOM 2777 O O . ASP B 1 17 ? 13.578 5.547 14.219 1 61.19 17 ASP B O 1
ATOM 2781 N N . ASP B 1 18 ? 15.312 6.613 13.414 1 62.66 18 ASP B N 1
ATOM 2782 C CA . ASP B 1 18 ? 16.219 5.523 13.75 1 62.66 18 ASP B CA 1
ATOM 2783 C C . ASP B 1 18 ? 16.594 5.559 15.234 1 62.66 18 ASP B C 1
ATOM 2785 O O . ASP B 1 18 ? 17.359 4.715 15.711 1 62.66 18 ASP B O 1
ATOM 2789 N N . GLY B 1 19 ? 15.969 6.473 15.898 1 68.5 19 GLY B N 1
ATOM 2790 C CA . GLY B 1 19 ? 16.266 6.547 17.328 1 68.5 19 GLY B CA 1
ATOM 2791 C C . GLY B 1 19 ? 15.273 5.805 18.188 1 68.5 19 GLY B C 1
ATOM 2792 O O . GLY B 1 19 ? 14.406 5.09 17.672 1 68.5 19 GLY B O 1
ATOM 2793 N N . PRO B 1 20 ? 15.508 5.824 19.438 1 75.38 20 PRO B N 1
ATOM 2794 C CA . PRO B 1 20 ? 14.555 5.188 20.359 1 75.38 20 PRO B CA 1
ATOM 2795 C C . PRO B 1 20 ? 13.148 5.789 20.266 1 75.38 20 PRO B C 1
ATOM 2797 O O . PRO B 1 20 ? 12.984 6.906 19.781 1 75.38 20 PRO B O 1
ATOM 2800 N N . GLU B 1 21 ? 12.25 5.016 20.594 1 81.44 21 GLU B N 1
ATOM 2801 C CA . GLU B 1 21 ? 10.875 5.504 20.625 1 81.44 21 GLU B CA 1
ATOM 2802 C C . GLU B 1 21 ? 10.75 6.75 21.5 1 81.44 21 GLU B C 1
ATOM 2804 O O . GLU B 1 21 ? 11.258 6.777 22.625 1 81.44 21 GLU B O 1
ATOM 2809 N N . PRO B 1 22 ? 10.172 7.773 21 1 87.19 22 PRO B N 1
ATOM 2810 C CA . PRO B 1 22 ? 9.992 8.977 21.812 1 87.19 22 PRO B CA 1
ATOM 2811 C C . PRO B 1 22 ? 9.008 8.781 22.953 1 87.19 22 PRO B C 1
ATOM 2813 O O . PRO B 1 22 ? 8.07 7.984 22.828 1 87.19 22 PRO B O 1
ATOM 2816 N N . LEU B 1 23 ? 9.25 9.492 24 1 90.12 23 LEU B N 1
ATOM 2817 C CA . LEU B 1 23 ? 8.297 9.508 25.109 1 90.12 23 LEU B CA 1
ATOM 2818 C C . LEU B 1 23 ? 7 10.188 24.688 1 90.12 23 LEU B C 1
ATOM 2820 O O . LEU B 1 23 ? 5.91 9.727 25.031 1 90.12 23 LEU B O 1
ATOM 2824 N N . TYR B 1 24 ? 7.164 11.352 24.016 1 94.5 24 TYR B N 1
ATOM 2825 C CA . TYR B 1 24 ? 6.039 12.117 23.484 1 94.5 24 TYR B CA 1
ATOM 2826 C C . TYR B 1 24 ? 6.289 12.531 22.031 1 94.5 24 TYR B C 1
ATOM 2828 O O . TYR B 1 24 ? 7.41 12.891 21.672 1 94.5 24 TYR B O 1
ATOM 2836 N N . ASP B 1 25 ? 5.227 12.422 21.219 1 94.5 25 ASP B N 1
ATOM 2837 C CA . ASP B 1 25 ? 5.359 12.742 19.797 1 94.5 25 ASP B CA 1
ATOM 2838 C C . ASP B 1 25 ? 4.352 13.812 19.375 1 94.5 25 ASP B C 1
ATOM 2840 O O . ASP B 1 25 ? 3.168 13.516 19.203 1 94.5 25 ASP B O 1
ATOM 2844 N N . PHE B 1 26 ? 4.863 15.016 19.156 1 96.81 26 PHE B N 1
ATOM 2845 C CA . PHE B 1 26 ? 4.051 16.141 18.734 1 96.81 26 PHE B CA 1
ATOM 2846 C C . PHE B 1 26 ? 4.094 16.297 17.219 1 96.81 26 PHE B C 1
ATOM 2848 O O . PHE B 1 26 ? 3.521 17.25 16.672 1 96.81 26 PHE B O 1
ATOM 2855 N N . SER B 1 27 ? 4.707 15.328 16.484 1 94.06 27 SER B N 1
ATOM 2856 C CA . SER B 1 27 ? 5.098 15.594 15.094 1 94.06 27 SER B CA 1
ATOM 2857 C C . SER B 1 27 ? 4.043 15.086 14.117 1 94.06 27 SER B C 1
ATOM 2859 O O . SER B 1 27 ? 4.059 15.445 12.938 1 94.06 27 SER B O 1
ATOM 2861 N N . THR B 1 28 ? 3.021 14.172 14.281 1 89.62 28 THR B N 1
ATOM 2862 C CA . THR B 1 28 ? 2.154 13.5 13.32 1 89.62 28 THR B CA 1
ATOM 2863 C C . THR B 1 28 ? 0.815 14.227 13.203 1 89.62 28 THR B C 1
ATOM 2865 O O . THR B 1 28 ? 0.106 14.07 12.203 1 89.62 28 THR B O 1
ATOM 2868 N N . ASN B 1 29 ? 0.416 15.094 13.906 1 94.31 29 ASN B N 1
ATOM 2869 C CA . ASN B 1 29 ? -0.848 15.812 13.969 1 94.31 29 ASN B CA 1
ATOM 2870 C C . ASN B 1 29 ? -2.031 14.867 14.125 1 94.31 29 ASN B C 1
ATOM 2872 O O . ASN B 1 29 ? -3.188 15.289 14.055 1 94.31 29 ASN B O 1
ATOM 2876 N N . ALA B 1 30 ? -1.814 13.555 14.258 1 95.69 30 ALA B N 1
ATOM 2877 C CA . ALA B 1 30 ? -2.889 12.586 14.438 1 95.69 30 ALA B CA 1
ATOM 2878 C C . ALA B 1 30 ? -3.564 12.758 15.797 1 95.69 30 ALA B C 1
ATOM 2880 O O . ALA B 1 30 ? -3.035 13.445 16.672 1 95.69 30 ALA B O 1
ATOM 2881 N N . ASN B 1 31 ? -4.734 12.242 15.906 1 97.94 31 ASN B N 1
ATOM 2882 C CA . ASN B 1 31 ? -5.48 12.305 17.156 1 97.94 31 ASN B CA 1
ATOM 2883 C C . ASN B 1 31 ? -4.723 11.633 18.297 1 97.94 31 ASN B C 1
ATOM 2885 O O . ASN B 1 31 ? -4.668 10.398 18.375 1 97.94 31 ASN B O 1
ATOM 2889 N N . ALA B 1 32 ? -4.219 12.398 19.188 1 96.31 32 ALA B N 1
ATOM 2890 C CA . ALA B 1 32 ? -3.348 11.906 20.25 1 96.31 32 ALA B CA 1
ATOM 2891 C C . ALA B 1 32 ? -4.156 11.195 21.344 1 96.31 32 ALA B C 1
ATOM 2893 O O . ALA B 1 32 ? -3.59 10.516 22.203 1 96.31 32 ALA B O 1
ATOM 2894 N N . LEU B 1 33 ? -5.426 11.281 21.25 1 97.44 33 LEU B N 1
ATOM 2895 C CA . LEU B 1 33 ? -6.285 10.633 22.234 1 97.44 33 LEU B CA 1
ATOM 2896 C C . LEU B 1 33 ? -6.715 9.25 21.75 1 97.44 33 LEU B C 1
ATOM 2898 O O . LEU B 1 33 ? -7.418 8.531 22.469 1 97.44 33 LEU B O 1
ATOM 2902 N N . GLY B 1 34 ? -6.316 8.93 20.578 1 96.19 34 GLY B N 1
ATOM 2903 C CA . GLY B 1 34 ? -6.578 7.602 20.047 1 96.19 34 GLY B CA 1
ATOM 2904 C C . GLY B 1 34 ? -5.707 6.531 20.688 1 96.19 34 GLY B C 1
ATOM 2905 O O . GLY B 1 34 ? -4.918 6.816 21.594 1 96.19 34 GLY B O 1
ATOM 2906 N N . PRO B 1 35 ? -5.867 5.309 20.219 1 98.12 35 PRO B N 1
ATOM 2907 C CA . PRO B 1 35 ? -6.648 4.93 19.031 1 98.12 35 PRO B CA 1
ATOM 2908 C C . PRO B 1 35 ? -8.133 4.77 19.328 1 98.12 35 PRO B C 1
ATOM 2910 O O . PRO B 1 35 ? -8.508 4.453 20.469 1 98.12 35 PRO B O 1
ATOM 2913 N N . ASN B 1 36 ? -8.992 5.039 18.312 1 98.88 36 ASN B N 1
ATOM 2914 C CA . ASN B 1 36 ? -10.43 4.836 18.406 1 98.88 36 ASN B CA 1
ATOM 2915 C C . ASN B 1 36 ? -10.773 3.389 18.75 1 98.88 36 ASN B C 1
ATOM 2917 O O . ASN B 1 36 ? -10.477 2.477 17.984 1 98.88 36 ASN B O 1
ATOM 2921 N N . PRO B 1 37 ? -11.375 3.131 19.922 1 98.69 37 PRO B N 1
ATOM 2922 C CA . PRO B 1 37 ? -11.609 1.752 20.344 1 98.69 37 PRO B CA 1
ATOM 2923 C C . PRO B 1 37 ? -12.609 1.013 19.453 1 98.69 37 PRO B C 1
ATOM 2925 O O . PRO B 1 37 ? -12.531 -0.211 19.328 1 98.69 37 PRO B O 1
ATOM 2928 N N . VAL B 1 38 ? -13.562 1.699 18.844 1 98.81 38 VAL B N 1
ATOM 2929 C CA . VAL B 1 38 ? -14.555 1.08 17.969 1 98.81 38 VAL B CA 1
ATOM 2930 C C . VAL B 1 38 ? -13.859 0.511 16.734 1 98.81 38 VAL B C 1
ATOM 2932 O O . VAL B 1 38 ? -14.141 -0.62 16.328 1 98.81 38 VAL B O 1
ATOM 2935 N N . ILE B 1 39 ? -12.953 1.229 16.172 1 98.88 39 ILE B N 1
ATOM 2936 C CA . ILE B 1 39 ? -12.266 0.786 14.969 1 98.88 39 ILE B CA 1
ATOM 2937 C C . ILE B 1 39 ? -11.273 -0.32 15.32 1 98.88 39 ILE B C 1
ATOM 2939 O O . ILE B 1 39 ? -11.062 -1.248 14.539 1 98.88 39 ILE B O 1
ATOM 2943 N N . LEU B 1 40 ? -10.68 -0.24 16.531 1 98.56 40 LEU B N 1
ATOM 2944 C CA . LEU B 1 40 ? -9.828 -1.333 16.984 1 98.56 40 LEU B CA 1
ATOM 2945 C C . LEU B 1 40 ? -10.578 -2.656 16.953 1 98.56 40 LEU B C 1
ATOM 2947 O O . LEU B 1 40 ? -10.016 -3.695 16.609 1 98.56 40 LEU B O 1
ATOM 2951 N N . GLU B 1 41 ? -11.812 -2.635 17.359 1 98.5 41 GLU B N 1
ATOM 2952 C CA . GLU B 1 41 ? -12.625 -3.848 17.328 1 98.5 41 GLU B CA 1
ATOM 2953 C C . GLU B 1 41 ? -12.836 -4.336 15.898 1 98.5 41 GLU B C 1
ATOM 2955 O O . GLU B 1 41 ? -12.812 -5.543 15.641 1 98.5 41 GLU B O 1
ATOM 2960 N N . HIS B 1 42 ? -13.062 -3.389 14.945 1 98.56 42 HIS B N 1
ATOM 2961 C CA . HIS B 1 42 ? -13.148 -3.758 13.539 1 98.56 42 HIS B CA 1
ATOM 2962 C C . HIS B 1 42 ? -11.867 -4.445 13.07 1 98.56 42 HIS B C 1
ATOM 2964 O O . HIS B 1 42 ? -11.922 -5.438 12.344 1 98.56 42 HIS B O 1
ATOM 2970 N N . LEU B 1 43 ? -10.719 -3.932 13.5 1 98.5 43 LEU B N 1
ATOM 2971 C CA . LEU B 1 43 ? -9.43 -4.492 13.117 1 98.5 43 LEU B CA 1
ATOM 2972 C C . LEU B 1 43 ? -9.25 -5.898 13.688 1 98.5 43 LEU B C 1
ATOM 2974 O O . LEU B 1 43 ? -8.75 -6.789 13 1 98.5 43 LEU B O 1
ATOM 2978 N N . ARG B 1 44 ? -9.672 -6.094 14.875 1 96.94 44 ARG B N 1
ATOM 2979 C CA . ARG B 1 44 ? -9.531 -7.379 15.547 1 96.94 44 ARG B CA 1
ATOM 2980 C C . ARG B 1 44 ? -10.375 -8.453 14.859 1 96.94 44 ARG B C 1
ATOM 2982 O O . ARG B 1 44 ? -10.023 -9.633 14.883 1 96.94 44 ARG B O 1
ATOM 2989 N N . ARG B 1 45 ? -11.414 -8.047 14.219 1 96.62 45 ARG B N 1
ATOM 2990 C CA . ARG B 1 45 ? -12.344 -8.984 13.594 1 96.62 45 ARG B CA 1
ATOM 2991 C C . ARG B 1 45 ? -11.906 -9.32 12.172 1 96.62 45 ARG B C 1
ATOM 2993 O O . ARG B 1 45 ? -12.414 -10.273 11.57 1 96.62 45 ARG B O 1
ATOM 3000 N N . ALA B 1 46 ? -10.984 -8.562 11.633 1 97.19 46 ALA B N 1
ATOM 3001 C CA . ALA B 1 46 ? -10.523 -8.812 10.273 1 97.19 46 ALA B CA 1
ATOM 3002 C C . ALA B 1 46 ? -9.836 -10.172 10.164 1 97.19 46 ALA B C 1
ATOM 3004 O O . ALA B 1 46 ? -9.117 -10.578 11.078 1 97.19 46 ALA B O 1
ATOM 3005 N N . ASP B 1 47 ? -10.023 -10.898 9.062 1 95.88 47 ASP B N 1
ATOM 3006 C CA . ASP B 1 47 ? -9.398 -12.195 8.812 1 95.88 47 ASP B CA 1
ATOM 3007 C C . ASP B 1 47 ? -8.18 -12.047 7.902 1 95.88 47 ASP B C 1
ATOM 3009 O O . ASP B 1 47 ? -8.32 -11.914 6.684 1 95.88 47 ASP B O 1
ATOM 3013 N N . PRO B 1 48 ? -7.004 -12.156 8.469 1 97.44 48 PRO B N 1
ATOM 3014 C CA . PRO B 1 48 ? -5.805 -11.93 7.664 1 97.44 48 PRO B CA 1
ATOM 3015 C C . PRO B 1 48 ? -5.484 -13.102 6.738 1 97.44 48 PRO B C 1
ATOM 3017 O O . PRO B 1 48 ? -4.559 -13.016 5.93 1 97.44 48 PRO B O 1
ATOM 3020 N N . SER B 1 49 ? -6.223 -14.188 6.754 1 94.81 49 SER B N 1
ATOM 3021 C CA . SER B 1 49 ? -5.922 -15.383 5.969 1 94.81 49 SER B CA 1
ATOM 3022 C C . SER B 1 49 ? -6.523 -15.289 4.57 1 94.81 49 SER B C 1
ATOM 3024 O O . SER B 1 49 ? -6.23 -16.109 3.705 1 94.81 49 SER B O 1
ATOM 3026 N N . ARG B 1 50 ? -7.277 -14.266 4.316 1 91.06 50 ARG B N 1
ATOM 3027 C CA . ARG B 1 50 ? -7.973 -14.188 3.033 1 91.06 50 ARG B CA 1
ATOM 3028 C C . ARG B 1 50 ? -7.785 -12.82 2.385 1 91.06 50 ARG B C 1
ATOM 3030 O O . ARG B 1 50 ? -7.77 -11.797 3.072 1 91.06 50 ARG B O 1
ATOM 3037 N N . TYR B 1 51 ? -7.77 -12.859 1.076 1 90.75 51 TYR B N 1
ATOM 3038 C CA . TYR B 1 51 ? -7.781 -11.609 0.32 1 90.75 51 TYR B CA 1
ATOM 3039 C C . TYR B 1 51 ? -9.102 -10.875 0.508 1 90.75 51 TYR B C 1
ATOM 3041 O O . TYR B 1 51 ? -10.164 -11.5 0.586 1 90.75 51 TYR B O 1
ATOM 3049 N N . PRO B 1 52 ? -8.992 -9.523 0.489 1 91.69 52 PRO B N 1
ATOM 3050 C CA . PRO B 1 52 ? -10.242 -8.789 0.24 1 91.69 52 PRO B CA 1
ATOM 3051 C C . PRO B 1 52 ? -10.766 -8.992 -1.178 1 91.69 52 PRO B C 1
ATOM 3053 O O . PRO B 1 52 ? -10.094 -9.609 -2.01 1 91.69 52 PRO B O 1
ATOM 3056 N N . ASP B 1 53 ? -12.031 -8.539 -1.354 1 89.81 53 ASP B N 1
ATOM 3057 C CA . ASP B 1 53 ? -12.492 -8.391 -2.73 1 89.81 53 ASP B CA 1
ATOM 3058 C C . ASP B 1 53 ? -11.516 -7.547 -3.547 1 89.81 53 ASP B C 1
ATOM 3060 O O . ASP B 1 53 ? -11.141 -6.449 -3.135 1 89.81 53 ASP B O 1
ATOM 3064 N N . PRO B 1 54 ? -11.039 -8.086 -4.684 1 87.94 54 PRO B N 1
ATOM 3065 C CA . PRO B 1 54 ? -10.031 -7.359 -5.457 1 87.94 54 PRO B CA 1
ATOM 3066 C C . PRO B 1 54 ? -10.516 -5.992 -5.934 1 87.94 54 PRO B C 1
ATOM 3068 O O . PRO B 1 54 ? -9.711 -5.105 -6.211 1 87.94 54 PRO B O 1
ATOM 3071 N N . LEU B 1 55 ? -11.773 -5.809 -6.016 1 89.81 55 LEU B N 1
ATOM 3072 C CA . LEU B 1 55 ? -12.32 -4.543 -6.488 1 89.81 55 LEU B CA 1
ATOM 3073 C C . LEU B 1 55 ? -12.93 -3.75 -5.336 1 89.81 55 LEU B C 1
ATOM 3075 O O . LEU B 1 55 ? -13.445 -2.648 -5.539 1 89.81 55 LEU B O 1
ATOM 3079 N N . TYR B 1 56 ? -12.953 -4.355 -4.203 1 95 56 TYR B N 1
ATOM 3080 C CA . TYR B 1 56 ? -13.453 -3.729 -2.982 1 95 56 TYR B CA 1
ATOM 3081 C C . TYR B 1 56 ? -14.883 -3.236 -3.166 1 95 56 TYR B C 1
ATOM 3083 O O . TYR B 1 56 ? -15.219 -2.113 -2.775 1 95 56 TYR B O 1
ATOM 3091 N N . ARG B 1 57 ? -15.734 -4.031 -3.799 1 93.75 57 ARG B N 1
ATOM 3092 C CA . ARG B 1 57 ? -17.062 -3.623 -4.223 1 93.75 57 ARG B CA 1
ATOM 3093 C C . ARG B 1 57 ? -17.922 -3.199 -3.029 1 93.75 57 ARG B C 1
ATOM 3095 O O . ARG B 1 57 ? -18.516 -2.127 -3.041 1 93.75 57 ARG B O 1
ATOM 3102 N N . ARG B 1 58 ? -17.938 -4.02 -1.976 1 95.19 58 ARG B N 1
ATOM 3103 C CA . ARG B 1 58 ? -18.75 -3.723 -0.798 1 95.19 58 ARG B CA 1
ATOM 3104 C C . ARG B 1 58 ? -18.281 -2.441 -0.118 1 95.19 58 ARG B C 1
ATOM 3106 O O . ARG B 1 58 ? -19.094 -1.615 0.297 1 95.19 58 ARG B O 1
ATOM 3113 N N . LEU B 1 59 ? -17 -2.258 -0.015 1 97.44 59 LEU B N 1
ATOM 3114 C CA . LEU B 1 59 ? -16.438 -1.079 0.63 1 97.44 59 LEU B CA 1
ATOM 3115 C C . LEU B 1 59 ? -16.75 0.181 -0.17 1 97.44 59 LEU B C 1
ATOM 3117 O O . LEU B 1 59 ? -17.188 1.186 0.393 1 97.44 59 LEU B O 1
ATOM 3121 N N . ARG B 1 60 ? -16.469 0.126 -1.496 1 97.88 60 ARG B N 1
ATOM 3122 C CA . ARG B 1 60 ? -16.734 1.284 -2.346 1 97.88 60 ARG B CA 1
ATOM 3123 C C . ARG B 1 60 ? -18.219 1.652 -2.334 1 97.88 60 ARG B C 1
ATOM 3125 O O . ARG B 1 60 ? -18.562 2.834 -2.336 1 97.88 60 ARG B O 1
ATOM 3132 N N . ARG B 1 61 ? -19.062 0.662 -2.254 1 97.62 61 ARG B N 1
ATOM 3133 C CA . ARG B 1 61 ? -20.5 0.912 -2.148 1 97.62 61 ARG B CA 1
ATOM 3134 C C . ARG B 1 61 ? -20.844 1.606 -0.834 1 97.62 61 ARG B C 1
ATOM 3136 O O . ARG B 1 61 ? -21.625 2.562 -0.814 1 97.62 61 ARG B O 1
ATOM 3143 N N . ALA B 1 62 ? -20.312 1.096 0.239 1 98.44 62 ALA B N 1
ATOM 3144 C CA . ALA B 1 62 ? -20.578 1.688 1.549 1 98.44 62 ALA B CA 1
ATOM 3145 C C . ALA B 1 62 ? -20.125 3.145 1.592 1 98.44 62 ALA B C 1
ATOM 3147 O O . ALA B 1 62 ? -20.859 4.012 2.088 1 98.44 62 ALA B O 1
ATOM 3148 N N . LEU B 1 63 ? -18.969 3.441 1.044 1 98.75 63 LEU B N 1
ATOM 3149 C CA . LEU B 1 63 ? -18.469 4.809 0.983 1 98.75 63 LEU B CA 1
ATOM 3150 C C . LEU B 1 63 ? -19.359 5.672 0.09 1 98.75 63 LEU B C 1
ATOM 3152 O O . LEU B 1 63 ? -19.703 6.797 0.457 1 98.75 63 LEU B O 1
ATOM 3156 N N . ALA B 1 64 ? -19.672 5.145 -1.049 1 98.62 64 ALA B N 1
ATOM 3157 C CA . ALA B 1 64 ? -20.531 5.859 -1.99 1 98.62 64 ALA B CA 1
ATOM 3158 C C . ALA B 1 64 ? -21.859 6.238 -1.344 1 98.62 64 ALA B C 1
ATOM 3160 O O . ALA B 1 64 ? -22.328 7.375 -1.481 1 98.62 64 ALA B O 1
ATOM 3161 N N . GLU B 1 65 ? -22.469 5.297 -0.674 1 98.56 65 GLU B N 1
ATOM 3162 C CA . GLU B 1 65 ? -23.734 5.531 0.01 1 98.56 65 GLU B CA 1
ATOM 3163 C C . GLU B 1 65 ? -23.594 6.613 1.078 1 98.56 65 GLU B C 1
ATOM 3165 O O . GLU B 1 65 ? -24.469 7.48 1.211 1 98.56 65 GLU B O 1
ATOM 3170 N N . HIS B 1 66 ? -22.562 6.566 1.768 1 98.12 66 HIS B N 1
ATOM 3171 C CA . HIS B 1 66 ? -22.312 7.535 2.832 1 98.12 66 HIS B CA 1
ATOM 3172 C C . HIS B 1 66 ? -22.281 8.961 2.283 1 98.12 66 HIS B C 1
ATOM 3174 O O . HIS B 1 66 ? -22.781 9.883 2.924 1 98.12 66 HIS B O 1
ATOM 3180 N N . TYR B 1 67 ? -21.703 9.133 1.112 1 97.62 67 TYR B N 1
ATOM 3181 C CA . TYR B 1 67 ? -21.5 10.469 0.568 1 97.62 67 TYR B CA 1
ATOM 3182 C C . TYR B 1 67 ? -22.578 10.805 -0.452 1 97.62 67 TYR B C 1
ATOM 3184 O O . TYR B 1 67 ? -22.625 11.922 -0.977 1 97.62 67 TYR B O 1
ATOM 3192 N N . GLY B 1 68 ? -23.422 9.867 -0.732 1 97.88 68 GLY B N 1
ATOM 3193 C CA . GLY B 1 68 ? -24.5 10.094 -1.686 1 97.88 68 GLY B CA 1
ATOM 3194 C C . GLY B 1 68 ? -24.016 10.258 -3.111 1 97.88 68 GLY B C 1
ATOM 3195 O O . GLY B 1 68 ? -24.469 11.141 -3.838 1 97.88 68 GLY B O 1
ATOM 3196 N N . VAL B 1 69 ? -23.016 9.484 -3.523 1 98.06 69 VAL B N 1
ATOM 3197 C CA . VAL B 1 69 ? -22.469 9.531 -4.875 1 98.06 69 VAL B CA 1
ATOM 3198 C C . VAL B 1 69 ? -22.516 8.133 -5.496 1 98.06 69 VAL B C 1
ATOM 3200 O O . VAL B 1 69 ? -22.719 7.141 -4.793 1 98.06 69 VAL B O 1
ATOM 3203 N N . PRO B 1 70 ? -22.391 8.047 -6.824 1 97.94 70 PRO B N 1
ATOM 3204 C CA . PRO B 1 70 ? -22.297 6.727 -7.445 1 97.94 70 PRO B CA 1
ATOM 3205 C C . PRO B 1 70 ? -21.047 5.957 -6.988 1 97.94 70 PRO B C 1
ATOM 3207 O O . PRO B 1 70 ? -20.016 6.559 -6.715 1 97.94 70 PRO B O 1
ATOM 3210 N N . GLU B 1 71 ? -21.172 4.645 -6.926 1 97.12 71 GLU B N 1
ATOM 3211 C CA . GLU B 1 71 ? -20.062 3.781 -6.535 1 97.12 71 GLU B CA 1
ATOM 3212 C C . GLU B 1 71 ? -18.828 4.035 -7.406 1 97.12 71 GLU B C 1
ATOM 3214 O O . GLU B 1 71 ? -17.703 3.959 -6.93 1 97.12 71 GLU B O 1
ATOM 3219 N N . THR B 1 72 ? -19.047 4.367 -8.656 1 97.5 72 THR B N 1
ATOM 3220 C CA . THR B 1 72 ? -17.953 4.57 -9.609 1 97.5 72 THR B CA 1
ATOM 3221 C C . THR B 1 72 ? -17.203 5.855 -9.297 1 97.5 72 THR B C 1
ATOM 3223 O O . THR B 1 72 ? -16.125 6.098 -9.844 1 97.5 72 THR B O 1
ATOM 3226 N N . HIS B 1 73 ? -17.703 6.672 -8.367 1 98.5 73 HIS B N 1
ATOM 3227 C CA . HIS B 1 73 ? -17.047 7.934 -8.023 1 98.5 73 HIS B CA 1
ATOM 3228 C C . HIS B 1 73 ? -16.125 7.762 -6.824 1 98.5 73 HIS B C 1
ATOM 3230 O O . HIS B 1 73 ? -15.625 8.75 -6.277 1 98.5 73 HIS B O 1
ATOM 3236 N N . VAL B 1 74 ? -15.93 6.477 -6.418 1 98.75 74 VAL B N 1
ATOM 3237 C CA . VAL B 1 74 ? -15.117 6.18 -5.242 1 98.75 74 VAL B CA 1
ATOM 3238 C C . VAL B 1 74 ? -13.938 5.293 -5.641 1 98.75 74 VAL B C 1
ATOM 3240 O O . VAL B 1 74 ? -14.117 4.281 -6.328 1 98.75 74 VAL B O 1
ATOM 3243 N N . ALA B 1 75 ? -12.773 5.688 -5.281 1 98.56 75 ALA B N 1
ATOM 3244 C CA . ALA B 1 75 ? -11.586 4.844 -5.379 1 98.56 75 ALA B CA 1
ATOM 3245 C C . ALA B 1 75 ? -10.898 4.707 -4.023 1 98.56 75 ALA B C 1
ATOM 3247 O O . ALA B 1 75 ? -10.961 5.617 -3.193 1 98.56 75 ALA B O 1
ATOM 3248 N N . VAL B 1 76 ? -10.273 3.537 -3.779 1 98.56 76 VAL B N 1
ATOM 3249 C CA . VAL B 1 76 ? -9.586 3.279 -2.52 1 98.56 76 VAL B CA 1
ATOM 3250 C C . VAL B 1 76 ? -8.117 2.971 -2.787 1 98.56 76 VAL B C 1
ATOM 3252 O O . VAL B 1 76 ? -7.746 2.615 -3.91 1 98.56 76 VAL B O 1
ATOM 3255 N N . GLY B 1 77 ? -7.266 3.193 -1.778 1 97.88 77 GLY B N 1
ATOM 3256 C CA . GLY B 1 77 ? -5.84 2.945 -1.899 1 97.88 77 GLY B CA 1
ATOM 3257 C C . GLY B 1 77 ? -5.148 2.773 -0.561 1 97.88 77 GLY B C 1
ATOM 3258 O O . GLY B 1 77 ? -5.773 2.918 0.491 1 97.88 77 GLY B O 1
ATOM 3259 N N . THR B 1 78 ? -3.797 2.404 -0.603 1 96.25 78 THR B N 1
ATOM 3260 C CA . THR B 1 78 ? -2.971 2.145 0.572 1 96.25 78 THR B CA 1
ATOM 3261 C C . THR B 1 78 ? -2.631 3.447 1.29 1 96.25 78 THR B C 1
ATOM 3263 O O . THR B 1 78 ? -1.456 3.787 1.446 1 96.25 78 THR B O 1
ATOM 3266 N N . GLY B 1 79 ? -3.488 4.309 1.466 1 96 79 GLY B N 1
ATOM 3267 C CA . GLY B 1 79 ? -3.301 5.645 2.012 1 96 79 GLY B CA 1
ATOM 3268 C C . GLY B 1 79 ? -3.383 6.734 0.961 1 96 79 GLY B C 1
ATOM 3269 O O . GLY B 1 79 ? -3.338 6.453 -0.239 1 96 79 GLY B O 1
ATOM 3270 N N . THR B 1 80 ? -3.426 7.941 1.452 1 97.25 80 THR B N 1
ATOM 3271 C CA . THR B 1 80 ? -3.584 9.039 0.507 1 97.25 80 THR B CA 1
ATOM 3272 C C . THR B 1 80 ? -2.273 9.32 -0.224 1 97.25 80 THR B C 1
ATOM 3274 O O . THR B 1 80 ? -2.279 9.797 -1.36 1 97.25 80 THR B O 1
ATOM 3277 N N . SER B 1 81 ? -1.129 8.984 0.395 1 96.62 81 SER B N 1
ATOM 3278 C CA . SER B 1 81 ? 0.132 9.125 -0.325 1 96.62 81 SER B CA 1
ATOM 3279 C C . SER B 1 81 ? 0.126 8.312 -1.617 1 96.62 81 SER B C 1
ATOM 3281 O O . SER B 1 81 ? 0.514 8.82 -2.674 1 96.62 81 SER B O 1
ATOM 3283 N N . GLU B 1 82 ? -0.313 7.062 -1.508 1 97.5 82 GLU B N 1
ATOM 3284 C CA . GLU B 1 82 ? -0.404 6.227 -2.701 1 97.5 82 GLU B CA 1
ATOM 3285 C C . GLU B 1 82 ? -1.391 6.809 -3.709 1 97.5 82 GLU B C 1
ATOM 3287 O O . GLU B 1 82 ? -1.132 6.805 -4.914 1 97.5 82 GLU B O 1
ATOM 3292 N N . LEU B 1 83 ? -2.504 7.309 -3.279 1 98.56 83 LEU B N 1
ATOM 3293 C CA . LEU B 1 83 ? -3.514 7.887 -4.156 1 98.56 83 LEU B CA 1
ATOM 3294 C C . LEU B 1 83 ? -2.979 9.133 -4.852 1 98.56 83 LEU B C 1
ATOM 3296 O O . LEU B 1 83 ? -3.275 9.375 -6.027 1 98.56 83 LEU B O 1
ATOM 3300 N N . ILE B 1 84 ? -2.209 9.93 -4.156 1 98.25 84 ILE B N 1
ATOM 3301 C CA . ILE B 1 84 ? -1.578 11.117 -4.723 1 98.25 84 ILE B CA 1
ATOM 3302 C C . ILE B 1 84 ? -0.641 10.711 -5.859 1 98.25 84 ILE B C 1
ATOM 3304 O O . ILE B 1 84 ? -0.698 11.273 -6.953 1 98.25 84 ILE B O 1
ATOM 3308 N N . HIS B 1 85 ? 0.156 9.727 -5.602 1 96.62 85 HIS B N 1
ATOM 3309 C CA . HIS B 1 85 ? 1.071 9.242 -6.629 1 96.62 85 HIS B CA 1
ATOM 3310 C C . HIS B 1 85 ? 0.31 8.656 -7.812 1 96.62 85 HIS B C 1
ATOM 3312 O O . HIS B 1 85 ? 0.711 8.836 -8.961 1 96.62 85 HIS B O 1
ATOM 3318 N N . ARG B 1 86 ? -0.75 7.91 -7.52 1 96.69 86 ARG B N 1
ATOM 3319 C CA . ARG B 1 86 ? -1.556 7.316 -8.586 1 96.69 86 ARG B CA 1
ATOM 3320 C C . ARG B 1 86 ? -2.227 8.398 -9.43 1 96.69 86 ARG B C 1
ATOM 3322 O O . ARG B 1 86 ? -2.281 8.289 -10.656 1 96.69 86 ARG B O 1
ATOM 3329 N N . LEU B 1 87 ? -2.729 9.469 -8.789 1 97.75 87 LEU B N 1
ATOM 3330 C CA . LEU B 1 87 ? -3.297 10.602 -9.516 1 97.75 87 LEU B CA 1
ATOM 3331 C C . LEU B 1 87 ? -2.271 11.211 -10.469 1 97.75 87 LEU B C 1
ATOM 3333 O O . LEU B 1 87 ? -2.59 11.516 -11.617 1 97.75 87 LEU B O 1
ATOM 3337 N N . ALA B 1 88 ? -1.067 11.352 -9.992 1 95.38 88 ALA B N 1
ATOM 3338 C CA . ALA B 1 88 ? -0.008 11.945 -10.805 1 95.38 88 ALA B CA 1
ATOM 3339 C C . ALA B 1 88 ? 0.275 11.086 -12.039 1 95.38 88 ALA B C 1
ATOM 3341 O O . ALA B 1 88 ? 0.64 11.609 -13.094 1 95.38 88 ALA B O 1
ATOM 3342 N N . ARG B 1 89 ? 0.083 9.812 -11.922 1 92.56 89 ARG B N 1
ATOM 3343 C CA . ARG B 1 89 ? 0.419 8.891 -13 1 92.56 89 ARG B CA 1
ATOM 3344 C C . ARG B 1 89 ? -0.73 8.758 -13.992 1 92.56 89 ARG B C 1
ATOM 3346 O O . ARG B 1 89 ? -0.557 8.219 -15.086 1 92.56 89 ARG B O 1
ATOM 3353 N N . TRP B 1 90 ? -1.896 9.125 -13.578 1 94.56 90 TRP B N 1
ATOM 3354 C CA . TRP B 1 90 ? -3.084 8.969 -14.406 1 94.56 90 TRP B CA 1
ATOM 3355 C C . TRP B 1 90 ? -3.01 9.867 -15.641 1 94.56 90 TRP B C 1
ATOM 3357 O O . TRP B 1 90 ? -3.121 11.086 -15.539 1 94.56 90 TRP B O 1
ATOM 3367 N N . THR B 1 91 ? -2.869 9.336 -16.797 1 89.94 91 THR B N 1
ATOM 3368 C CA . THR B 1 91 ? -2.643 10.062 -18.047 1 89.94 91 THR B CA 1
ATOM 3369 C C . THR B 1 91 ? -3.807 11.008 -18.344 1 89.94 91 THR B C 1
ATOM 3371 O O . THR B 1 91 ? -3.643 12.008 -19.047 1 89.94 91 THR B O 1
ATOM 3374 N N . TYR B 1 92 ? -4.949 10.672 -17.781 1 88.69 92 TYR B N 1
ATOM 3375 C CA . TYR B 1 92 ? -6.129 11.516 -17.938 1 88.69 92 TYR B CA 1
ATOM 3376 C C . TYR B 1 92 ? -5.863 12.922 -17.406 1 88.69 92 TYR B C 1
ATOM 3378 O O . TYR B 1 92 ? -6.434 13.898 -17.891 1 88.69 92 TYR B O 1
ATOM 3386 N N . LEU B 1 93 ? -4.98 13.016 -16.453 1 91.81 93 LEU B N 1
ATOM 3387 C CA . LEU B 1 93 ? -4.695 14.281 -15.789 1 91.81 93 LEU B CA 1
ATOM 3388 C C . LEU B 1 93 ? -3.346 14.836 -16.234 1 91.81 93 LEU B C 1
ATOM 3390 O O . LEU B 1 93 ? -2.73 15.641 -15.523 1 91.81 93 LEU B O 1
ATOM 3394 N N . ARG B 1 94 ? -2.873 14.438 -17.297 1 86.81 94 ARG B N 1
ATOM 3395 C CA . ARG B 1 94 ? -1.544 14.844 -17.734 1 86.81 94 ARG B CA 1
ATOM 3396 C C . ARG B 1 94 ? -1.436 16.359 -17.828 1 86.81 94 ARG B C 1
ATOM 3398 O O . ARG B 1 94 ? -2.377 17.031 -18.266 1 86.81 94 ARG B O 1
ATOM 3405 N N . GLY B 1 95 ? -0.355 16.953 -17.406 1 92.88 95 GLY B N 1
ATOM 3406 C CA . GLY B 1 95 ? -0.085 18.375 -17.297 1 92.88 95 GLY B CA 1
ATOM 3407 C C . GLY B 1 95 ? 0.66 18.75 -16.031 1 92.88 95 GLY B C 1
ATOM 3408 O O . GLY B 1 95 ? 1.113 17.891 -15.289 1 92.88 95 GLY B O 1
ATOM 3409 N N . PRO B 1 96 ? 0.772 20.094 -15.875 1 97.12 96 PRO B N 1
ATOM 3410 C CA . PRO B 1 96 ? 1.469 20.547 -14.672 1 97.12 96 PRO B CA 1
ATOM 3411 C C . PRO B 1 96 ? 0.69 20.25 -13.391 1 97.12 96 PRO B C 1
ATOM 3413 O O . PRO B 1 96 ? -0.543 20.281 -13.398 1 97.12 96 PRO B O 1
ATOM 3416 N N . ILE B 1 97 ? 1.413 19.938 -12.406 1 98.44 97 ILE B N 1
ATOM 3417 C CA . ILE B 1 97 ? 0.857 19.844 -11.062 1 98.44 97 ILE B CA 1
ATOM 3418 C C . ILE B 1 97 ? 1.05 21.172 -10.336 1 98.44 97 ILE B C 1
ATOM 3420 O O . ILE B 1 97 ? 2.16 21.703 -10.289 1 98.44 97 ILE B O 1
ATOM 3424 N N . LEU B 1 98 ? -0.058 21.734 -9.805 1 98.81 98 LEU B N 1
ATOM 3425 C CA . LEU B 1 98 ? -0.05 23.047 -9.188 1 98.81 98 LEU B CA 1
ATOM 3426 C C . LEU B 1 98 ? -0.188 22.953 -7.676 1 98.81 98 LEU B C 1
ATOM 3428 O O . LEU B 1 98 ? -1.066 22.25 -7.172 1 98.81 98 LEU B O 1
ATOM 3432 N N . LEU B 1 99 ? 0.679 23.641 -7 1 98.69 99 LEU B N 1
ATOM 3433 C CA . LEU B 1 99 ? 0.678 23.688 -5.543 1 98.69 99 LEU B CA 1
ATOM 3434 C C . LEU B 1 99 ? 0.688 25.125 -5.035 1 98.69 99 LEU B C 1
ATOM 3436 O O . LEU B 1 99 ? 0.997 26.047 -5.789 1 98.69 99 LEU B O 1
ATOM 3440 N N . LEU B 1 100 ? 0.324 25.281 -3.795 1 98.62 100 LEU B N 1
ATOM 3441 C CA . LEU B 1 100 ? 0.441 26.547 -3.055 1 98.62 100 LEU B CA 1
ATOM 3442 C C . LEU B 1 100 ? 1.278 26.344 -1.794 1 98.62 100 LEU B C 1
ATOM 3444 O O . LEU B 1 100 ? 0.738 26.078 -0.72 1 98.62 100 LEU B O 1
ATOM 3448 N N . PRO B 1 101 ? 2.635 26.438 -1.883 1 97.12 101 PRO B N 1
ATOM 3449 C CA . PRO B 1 101 ? 3.494 26.266 -0.709 1 97.12 101 PRO B CA 1
ATOM 3450 C C . PRO B 1 101 ? 3.344 27.406 0.304 1 97.12 101 PRO B C 1
ATOM 3452 O O . PRO B 1 101 ? 2.91 28.5 -0.053 1 97.12 101 PRO B O 1
ATOM 3455 N N . PRO B 1 102 ? 3.775 27.188 1.565 1 97.19 102 PRO B N 1
ATOM 3456 C CA . PRO B 1 102 ? 4.188 25.891 2.1 1 97.19 102 PRO B CA 1
ATOM 3457 C C . PRO B 1 102 ? 3.023 24.922 2.236 1 97.19 102 PRO B C 1
ATOM 3459 O O . PRO B 1 102 ? 1.919 25.312 2.615 1 97.19 102 PRO B O 1
ATOM 3462 N N . THR B 1 103 ? 3.188 23.719 1.839 1 97.38 103 THR B N 1
ATOM 3463 C CA . THR B 1 103 ? 2.164 22.688 1.948 1 97.38 103 THR B CA 1
ATOM 3464 C C . THR B 1 103 ? 2.801 21.297 2.016 1 97.38 103 THR B C 1
ATOM 3466 O O . THR B 1 103 ? 4.023 21.172 2.119 1 97.38 103 THR B O 1
ATOM 3469 N N . PHE B 1 104 ? 1.99 20.328 2.125 1 95.12 104 PHE B N 1
ATOM 3470 C CA . PHE B 1 104 ? 2.438 18.938 2.254 1 95.12 104 PHE B CA 1
ATOM 3471 C C . PHE B 1 104 ? 3.367 18.562 1.107 1 95.12 104 PHE B C 1
ATOM 3473 O O . PHE B 1 104 ? 3.031 18.766 -0.062 1 95.12 104 PHE B O 1
ATOM 3480 N N . SER B 1 105 ? 4.465 17.953 1.346 1 93.62 105 SER B N 1
ATOM 3481 C CA . SER B 1 105 ? 5.566 17.766 0.407 1 93.62 105 SER B CA 1
ATOM 3482 C C . SER B 1 105 ? 5.285 16.594 -0.545 1 93.62 105 SER B C 1
ATOM 3484 O O . SER B 1 105 ? 5.91 16.5 -1.604 1 93.62 105 SER B O 1
ATOM 3486 N N . GLU B 1 106 ? 4.387 15.703 -0.176 1 94.75 106 GLU B N 1
ATOM 3487 C CA . GLU B 1 106 ? 4.133 14.492 -0.96 1 94.75 106 GLU B CA 1
ATOM 3488 C C . GLU B 1 106 ? 3.654 14.844 -2.367 1 94.75 106 GLU B C 1
ATOM 3490 O O . GLU B 1 106 ? 3.91 14.102 -3.316 1 94.75 106 GLU B O 1
ATOM 3495 N N . TYR B 1 107 ? 2.988 15.992 -2.545 1 96.88 107 TYR B N 1
ATOM 3496 C CA . TYR B 1 107 ? 2.506 16.406 -3.857 1 96.88 107 TYR B CA 1
ATOM 3497 C C . TYR B 1 107 ? 3.668 16.641 -4.816 1 96.88 107 TYR B C 1
ATOM 3499 O O . TYR B 1 107 ? 3.666 16.141 -5.938 1 96.88 107 TYR B O 1
ATOM 3507 N N . ALA B 1 108 ? 4.609 17.406 -4.309 1 95.5 108 ALA B N 1
ATOM 3508 C CA . ALA B 1 108 ? 5.801 17.688 -5.105 1 95.5 108 ALA B CA 1
ATOM 3509 C C . ALA B 1 108 ? 6.598 16.406 -5.379 1 95.5 108 ALA B C 1
ATOM 3511 O O . ALA B 1 108 ? 7.137 16.234 -6.473 1 95.5 108 ALA B O 1
ATOM 3512 N N . ARG B 1 109 ? 6.684 15.562 -4.391 1 94 109 ARG B N 1
ATOM 3513 C CA . ARG B 1 109 ? 7.395 14.297 -4.555 1 94 109 ARG B CA 1
ATOM 3514 C C . ARG B 1 109 ? 6.777 13.461 -5.676 1 94 109 ARG B C 1
ATOM 3516 O O . ARG B 1 109 ? 7.496 12.844 -6.461 1 94 109 ARG B O 1
ATOM 3523 N N . ALA B 1 110 ? 5.457 13.43 -5.711 1 94.62 110 ALA B N 1
ATOM 3524 C CA . ALA B 1 110 ? 4.758 12.68 -6.746 1 94.62 110 ALA B CA 1
ATOM 3525 C C . ALA B 1 110 ? 5.082 13.219 -8.133 1 94.62 110 ALA B C 1
ATOM 3527 O O . ALA B 1 110 ? 5.297 12.453 -9.078 1 94.62 110 ALA B O 1
ATOM 3528 N N . ALA B 1 111 ? 5.125 14.508 -8.273 1 94.31 111 ALA B N 1
ATOM 3529 C CA . ALA B 1 111 ? 5.477 15.141 -9.547 1 94.31 111 ALA B CA 1
ATOM 3530 C C . ALA B 1 111 ? 6.906 14.797 -9.953 1 94.31 111 ALA B C 1
ATOM 3532 O O . ALA B 1 111 ? 7.156 14.398 -11.094 1 94.31 111 ALA B O 1
ATOM 3533 N N . LYS B 1 112 ? 7.809 14.898 -9.016 1 92.12 112 LYS B N 1
ATOM 3534 C CA . LYS B 1 112 ? 9.227 14.688 -9.273 1 92.12 112 LYS B CA 1
ATOM 3535 C C . LYS B 1 112 ? 9.508 13.227 -9.633 1 92.12 112 LYS B C 1
ATOM 3537 O O . LYS B 1 112 ? 10.359 12.945 -10.477 1 92.12 112 LYS B O 1
ATOM 3542 N N . ALA B 1 113 ? 8.797 12.352 -9 1 89.19 113 ALA B N 1
ATOM 3543 C CA . ALA B 1 113 ? 8.977 10.922 -9.242 1 89.19 113 ALA B CA 1
ATOM 3544 C C . ALA B 1 113 ? 8.703 10.57 -10.703 1 89.19 113 ALA B C 1
ATOM 3546 O O . ALA B 1 113 ? 9.234 9.586 -11.219 1 89.19 113 ALA B O 1
ATOM 3547 N N . LEU B 1 114 ? 7.887 11.352 -11.375 1 88.5 114 LEU B N 1
ATOM 3548 C CA . LEU B 1 114 ? 7.492 11.07 -12.75 1 88.5 114 LEU B CA 1
ATOM 3549 C C . LEU B 1 114 ? 8.039 12.133 -13.695 1 88.5 114 LEU B C 1
ATOM 3551 O O . LEU B 1 114 ? 7.672 12.172 -14.875 1 88.5 114 LEU B O 1
ATOM 3555 N N . ASP B 1 115 ? 8.859 13.047 -13.148 1 89.31 115 ASP B N 1
ATOM 3556 C CA . ASP B 1 115 ? 9.422 14.156 -13.922 1 89.31 115 ASP B CA 1
ATOM 3557 C C . ASP B 1 115 ? 8.32 14.992 -14.562 1 89.31 115 ASP B C 1
ATOM 3559 O O . ASP B 1 115 ? 8.422 15.359 -15.742 1 89.31 115 ASP B O 1
ATOM 3563 N N . LEU B 1 116 ? 7.254 15.211 -13.844 1 93.12 116 LEU B N 1
ATOM 3564 C CA . LEU B 1 116 ? 6.164 16.062 -14.312 1 93.12 116 LEU B CA 1
ATOM 3565 C C . LEU B 1 116 ? 6.441 17.531 -14 1 93.12 116 LEU B C 1
ATOM 3567 O O . LEU B 1 116 ? 7.117 17.844 -13.016 1 93.12 116 LEU B O 1
ATOM 3571 N N . PRO B 1 117 ? 5.91 18.438 -14.859 1 96.94 117 PRO B N 1
ATOM 3572 C CA . PRO B 1 117 ? 6.035 19.859 -14.508 1 96.94 117 PRO B CA 1
ATOM 3573 C C . PRO B 1 117 ? 5.355 20.203 -13.188 1 96.94 117 PRO B C 1
ATOM 3575 O O . PRO B 1 117 ? 4.203 19.812 -12.961 1 96.94 117 PRO B O 1
ATOM 3578 N N . LEU B 1 118 ? 6.066 20.859 -12.352 1 97.88 118 LEU B N 1
ATOM 3579 C CA . LEU B 1 118 ? 5.594 21.281 -11.039 1 97.88 118 LEU B CA 1
ATOM 3580 C C . LEU B 1 118 ? 5.535 22.797 -10.953 1 97.88 118 LEU B C 1
ATOM 3582 O O . LEU B 1 118 ? 6.551 23.484 -11.117 1 97.88 118 LEU B O 1
ATOM 3586 N N . TRP B 1 119 ? 4.332 23.359 -10.734 1 98.56 119 TRP B N 1
ATOM 3587 C CA . TRP B 1 119 ? 4.121 24.781 -10.539 1 98.56 119 TRP B CA 1
ATOM 3588 C C . TRP B 1 119 ? 3.84 25.109 -9.07 1 98.56 119 TRP B C 1
ATOM 3590 O O . TRP B 1 119 ? 2.943 24.516 -8.469 1 98.56 119 TRP B O 1
ATOM 3600 N N . GLU B 1 120 ? 4.57 25.984 -8.586 1 98.38 120 GLU B N 1
ATOM 3601 C CA . GLU B 1 120 ? 4.371 26.469 -7.219 1 98.38 120 GLU B CA 1
ATOM 3602 C C . GLU B 1 120 ? 3.926 27.938 -7.211 1 98.38 120 GLU B C 1
ATOM 3604 O O . GLU B 1 120 ? 4.695 28.828 -7.57 1 98.38 120 GLU B O 1
ATOM 3609 N N . ALA B 1 121 ? 2.729 28.156 -6.812 1 98.75 121 ALA B N 1
ATOM 3610 C CA . ALA B 1 121 ? 2.18 29.516 -6.785 1 98.75 121 ALA B CA 1
ATOM 3611 C C . ALA B 1 121 ? 2.779 30.312 -5.637 1 98.75 121 ALA B C 1
ATOM 3613 O O . ALA B 1 121 ? 3.043 29.781 -4.559 1 98.75 121 ALA B O 1
ATOM 3614 N N . ARG B 1 122 ? 2.863 31.594 -5.832 1 97.88 122 ARG B N 1
ATOM 3615 C CA . ARG B 1 122 ? 3.465 32.5 -4.852 1 97.88 122 ARG B CA 1
ATOM 3616 C C . ARG B 1 122 ? 2.451 32.906 -3.787 1 97.88 122 ARG B C 1
ATOM 3618 O O . ARG B 1 122 ? 2.826 33.219 -2.654 1 97.88 122 ARG B O 1
ATOM 3625 N N . ASP B 1 123 ? 1.223 33 -4.195 1 97.62 123 ASP B N 1
ATOM 3626 C CA . ASP B 1 123 ? 0.116 33.406 -3.338 1 97.62 123 ASP B CA 1
ATOM 3627 C C . ASP B 1 123 ? -1.223 32.938 -3.904 1 97.62 123 ASP B C 1
ATOM 3629 O O . ASP B 1 123 ? -1.268 32.312 -4.969 1 97.62 123 ASP B O 1
ATOM 3633 N N . PRO B 1 124 ? -2.303 33.125 -3.152 1 98.19 124 PRO B N 1
ATOM 3634 C CA . PRO B 1 124 ? -3.617 32.656 -3.588 1 98.19 124 PRO B CA 1
ATOM 3635 C C . PRO B 1 124 ? -4.031 33.219 -4.941 1 98.19 124 PRO B C 1
ATOM 3637 O O . PRO B 1 124 ? -4.605 32.5 -5.77 1 98.19 124 PRO B O 1
ATOM 3640 N N . GLU B 1 125 ? -3.799 34.469 -5.172 1 98.25 125 GLU B N 1
ATOM 3641 C CA . GLU B 1 125 ? -4.156 35.062 -6.449 1 98.25 125 GLU B CA 1
ATOM 3642 C C . GLU B 1 125 ? -3.406 34.406 -7.602 1 98.25 125 GLU B C 1
ATOM 3644 O O . GLU B 1 125 ? -3.99 34.125 -8.648 1 98.25 125 GLU B O 1
ATOM 3649 N N . HIS B 1 126 ? -2.164 34.219 -7.402 1 98.69 126 HIS B N 1
ATOM 3650 C CA . HIS B 1 126 ? -1.349 33.531 -8.398 1 98.69 126 HIS B CA 1
ATOM 3651 C C . HIS B 1 126 ? -1.834 32.094 -8.625 1 98.69 126 HIS B C 1
ATOM 3653 O O . HIS B 1 126 ? -1.863 31.625 -9.758 1 98.69 126 HIS B O 1
ATOM 3659 N N . PHE B 1 127 ? -2.188 31.406 -7.562 1 98.75 127 PHE B N 1
ATOM 3660 C CA . PHE B 1 127 ? -2.736 30.062 -7.648 1 98.75 127 PHE B CA 1
ATOM 3661 C C . PHE B 1 127 ? -3.973 30.031 -8.539 1 98.75 127 PHE B C 1
ATOM 3663 O O . PHE B 1 127 ? -4.066 29.219 -9.453 1 98.75 127 PHE B O 1
ATOM 3670 N N . LEU B 1 128 ? -4.855 30.953 -8.297 1 98.69 128 LEU B N 1
ATOM 3671 C CA . LEU B 1 128 ? -6.105 31 -9.047 1 98.69 128 LEU B CA 1
ATOM 3672 C C . LEU B 1 128 ? -5.844 31.297 -10.516 1 98.69 128 LEU B C 1
ATOM 3674 O O . LEU B 1 128 ? -6.555 30.797 -11.391 1 98.69 128 LEU B O 1
ATOM 3678 N N . ARG B 1 129 ? -4.844 32.062 -10.82 1 98.31 129 ARG B N 1
ATOM 3679 C CA . ARG B 1 129 ? -4.504 32.406 -12.195 1 98.31 129 ARG B CA 1
ATOM 3680 C C . ARG B 1 129 ? -3.951 31.188 -12.945 1 98.31 129 ARG B C 1
ATOM 3682 O O . ARG B 1 129 ? -4.234 31.016 -14.133 1 98.31 129 ARG B O 1
ATOM 3689 N N . LEU B 1 130 ? -3.195 30.359 -12.266 1 98.44 130 LEU B N 1
ATOM 3690 C CA . LEU B 1 130 ? -2.531 29.219 -12.891 1 98.44 130 LEU B CA 1
ATOM 3691 C C . LEU B 1 130 ? -3.475 28.031 -12.992 1 98.44 130 LEU B C 1
ATOM 3693 O O . LEU B 1 130 ? -3.291 27.156 -13.844 1 98.44 130 LEU B O 1
ATOM 3697 N N . LEU B 1 131 ? -4.453 28.047 -12.156 1 98.5 131 LEU B N 1
ATOM 3698 C CA . LEU B 1 131 ? -5.289 26.891 -11.891 1 98.5 131 LEU B CA 1
ATOM 3699 C C . LEU B 1 131 ? -5.926 26.375 -13.18 1 98.5 131 LEU B C 1
ATOM 3701 O O . LEU B 1 131 ? -5.84 25.188 -13.492 1 98.5 131 LEU B O 1
ATOM 3705 N N . PRO B 1 132 ? -6.445 27.172 -14.078 1 96.88 132 PRO B N 1
ATOM 3706 C CA . PRO B 1 132 ? -7.117 26.656 -15.266 1 96.88 132 PRO B CA 1
ATOM 3707 C C . PRO B 1 132 ? -6.148 26.031 -16.266 1 96.88 132 PRO B C 1
ATOM 3709 O O . PRO B 1 132 ? -6.574 25.375 -17.219 1 96.88 132 PRO B O 1
ATOM 3712 N N . ARG B 1 133 ? -4.883 26.188 -16.047 1 96.31 133 ARG B N 1
ATOM 3713 C CA . ARG B 1 133 ? -3.881 25.703 -16.984 1 96.31 133 ARG B CA 1
ATOM 3714 C C . ARG B 1 133 ? -3.219 24.422 -16.453 1 96.31 133 ARG B C 1
ATOM 3716 O O . ARG B 1 133 ? -2.422 23.797 -17.156 1 96.31 133 ARG B O 1
ATOM 3723 N N . ALA B 1 134 ? -3.533 24.047 -15.258 1 97.75 134 ALA B N 1
ATOM 3724 C CA . ALA B 1 134 ? -2.9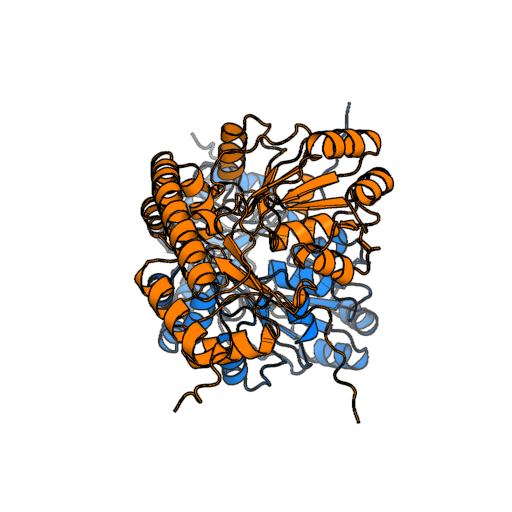38 22.859 -14.641 1 97.75 134 ALA B CA 1
ATOM 3725 C C . ALA B 1 134 ? -3.754 21.609 -14.953 1 97.75 134 ALA B C 1
ATOM 3727 O O . ALA B 1 134 ? -4.934 21.703 -15.297 1 97.75 134 ALA B O 1
ATOM 3728 N N . GLY B 1 135 ? -3.111 20.453 -14.977 1 97 135 GLY B N 1
ATOM 3729 C CA . GLY B 1 135 ? -3.828 19.188 -15.047 1 97 135 GLY B CA 1
ATOM 3730 C C . GLY B 1 135 ? -4.383 18.734 -13.711 1 97 135 GLY B C 1
ATOM 3731 O O . GLY B 1 135 ? -5.52 18.281 -13.633 1 97 135 GLY B O 1
ATOM 3732 N N . LEU B 1 136 ? -3.566 18.891 -12.711 1 98.19 136 LEU B N 1
ATOM 3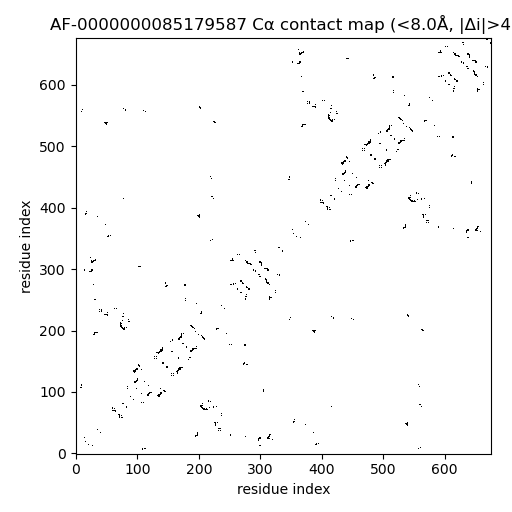733 C CA . LEU B 1 136 ? -3.826 18.484 -11.336 1 98.19 136 LEU B CA 1
ATOM 3734 C C . LEU B 1 136 ? -3.395 19.562 -10.352 1 98.19 136 LEU B C 1
ATOM 3736 O O . LEU B 1 136 ? -2.332 20.172 -10.516 1 98.19 136 LEU B O 1
ATOM 3740 N N . ALA B 1 137 ? -4.215 19.875 -9.406 1 98.81 137 ALA B N 1
ATOM 3741 C CA . ALA B 1 137 ? -3.898 20.828 -8.344 1 98.81 137 ALA B CA 1
ATOM 3742 C C . ALA B 1 137 ? -4.305 20.297 -6.977 1 98.81 137 ALA B C 1
ATOM 3744 O O . ALA B 1 137 ? -5.336 19.625 -6.848 1 98.81 137 ALA B O 1
ATOM 3745 N N . PHE B 1 138 ? -3.488 20.609 -5.977 1 98.81 138 PHE B N 1
ATOM 3746 C CA . PHE B 1 138 ? -3.785 20.172 -4.617 1 98.81 138 PHE B CA 1
ATOM 3747 C C . PHE B 1 138 ? -3.943 21.359 -3.68 1 98.81 138 PHE B C 1
ATOM 3749 O O . PHE B 1 138 ? -3.178 22.312 -3.756 1 98.81 138 PHE B O 1
ATOM 3756 N N . LEU B 1 139 ? -4.922 21.328 -2.832 1 98.75 139 LEU B N 1
ATOM 3757 C CA . LEU B 1 139 ? -5.062 22.156 -1.644 1 98.75 139 LEU B CA 1
ATOM 3758 C C . LEU B 1 139 ? -5.34 21.297 -0.411 1 98.75 139 LEU B C 1
ATOM 3760 O O . LEU B 1 139 ? -6.258 20.484 -0.415 1 98.75 139 LEU B O 1
ATOM 3764 N N . CYS B 1 140 ? -4.543 21.453 0.511 1 98 140 CYS B N 1
ATOM 3765 C CA . CYS B 1 140 ? -4.742 20.766 1.785 1 98 140 CYS B CA 1
ATOM 3766 C C . CYS B 1 140 ? -5.676 21.562 2.691 1 98 140 CYS B C 1
ATOM 3768 O O . CYS B 1 140 ? -5.461 22.75 2.914 1 98 140 CYS B O 1
ATOM 3770 N N . VAL B 1 141 ? -6.73 20.891 3.293 1 98 141 VAL B N 1
ATOM 3771 C CA . VAL B 1 141 ? -7.758 21.578 4.059 1 98 141 VAL B CA 1
ATOM 3772 C C . VAL B 1 141 ? -8.008 20.844 5.371 1 98 141 VAL B C 1
ATOM 3774 O O . VAL B 1 141 ? -8.711 19.828 5.395 1 98 141 VAL B O 1
ATOM 3777 N N . PRO B 1 142 ? -7.605 21.406 6.566 1 97.69 142 PRO B N 1
ATOM 3778 C CA . PRO B 1 142 ? -6.715 22.562 6.699 1 97.69 142 PRO B CA 1
ATOM 3779 C C . PRO B 1 142 ? -5.309 22.281 6.172 1 97.69 142 PRO B C 1
ATOM 3781 O O . PRO B 1 142 ? -4.918 21.125 6.023 1 97.69 142 PRO B O 1
ATOM 3784 N N . ASN B 1 143 ? -4.637 23.375 5.871 1 98.12 143 ASN B N 1
ATOM 3785 C CA . ASN B 1 143 ? -3.32 23.219 5.258 1 98.12 143 ASN B CA 1
ATOM 3786 C C . ASN B 1 143 ? -2.295 22.688 6.254 1 98.12 143 ASN B C 1
ATOM 3788 O O . ASN B 1 143 ? -2.273 23.109 7.414 1 98.12 143 ASN B O 1
ATOM 3792 N N . ASN B 1 144 ? -1.604 21.719 5.914 1 96.81 144 ASN B N 1
ATOM 3793 C CA . ASN B 1 144 ? -0.377 21.281 6.574 1 96.81 144 ASN B CA 1
ATOM 3794 C C . ASN B 1 144 ? 0.857 21.922 5.934 1 96.81 144 ASN B C 1
ATOM 3796 O O . ASN B 1 144 ? 1.131 21.688 4.754 1 96.81 144 ASN B O 1
ATOM 3800 N N . PRO B 1 145 ? 1.531 22.781 6.602 1 96.75 145 PRO B N 1
ATOM 3801 C CA . PRO B 1 145 ? 1.701 22.766 8.055 1 96.75 145 PRO B CA 1
ATOM 3802 C C . PRO B 1 145 ? 1.005 23.938 8.734 1 96.75 145 PRO B C 1
ATOM 3804 O O . PRO B 1 145 ? 0.976 24.016 9.969 1 96.75 145 PRO B O 1
ATOM 3807 N N . THR B 1 146 ? 0.404 24.812 8 1 97.06 146 THR B N 1
ATOM 3808 C CA . THR B 1 146 ? 0.054 26.125 8.555 1 97.06 146 THR B CA 1
ATOM 3809 C C . THR B 1 146 ? -1.274 26.047 9.305 1 97.06 146 THR B C 1
ATOM 3811 O O . THR B 1 146 ? -1.601 26.953 10.086 1 97.06 146 THR B O 1
ATOM 3814 N N . GLY B 1 147 ? -2.061 25.078 8.977 1 97.19 147 GLY B N 1
ATOM 3815 C CA . GLY B 1 147 ? -3.303 24.844 9.695 1 97.19 147 GLY B CA 1
ATOM 3816 C C . GLY B 1 147 ? -4.453 25.688 9.195 1 97.19 147 GLY B C 1
ATOM 3817 O O . GLY B 1 147 ? -5.598 25.5 9.609 1 97.19 147 GLY B O 1
ATOM 3818 N N . GLU B 1 148 ? -4.242 26.594 8.281 1 95.44 148 GLU B N 1
ATOM 3819 C CA . GLU B 1 148 ? -5.281 27.516 7.836 1 95.44 148 GLU B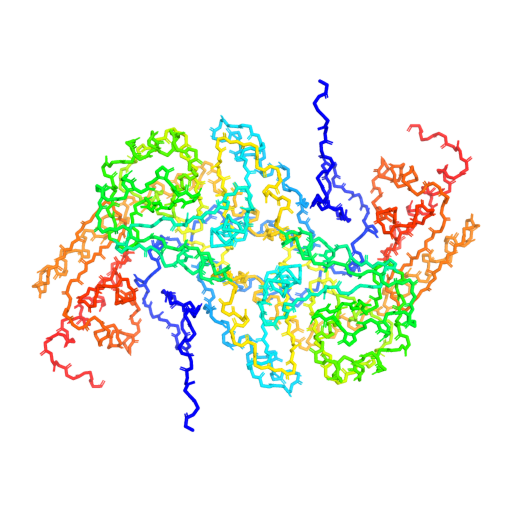 CA 1
ATOM 3820 C C . GLU B 1 148 ? -6.266 26.828 6.895 1 95.44 148 GLU B C 1
ATOM 3822 O O . GLU B 1 148 ? -5.918 25.844 6.23 1 95.44 148 GLU B O 1
ATOM 3827 N N . VAL B 1 149 ? -7.461 27.312 6.871 1 97.38 149 VAL B N 1
ATOM 3828 C CA . VAL B 1 149 ? -8.461 27 5.848 1 97.38 149 VAL B CA 1
ATOM 3829 C C . VAL B 1 149 ? -8.492 28.125 4.805 1 97.38 149 VAL B C 1
ATOM 3831 O O . VAL B 1 149 ? -8.695 29.297 5.145 1 97.38 149 VAL B O 1
ATOM 3834 N N . TYR B 1 150 ? -8.273 27.75 3.572 1 97.06 150 TYR B N 1
ATOM 3835 C CA . TYR B 1 150 ? -8.227 28.75 2.508 1 97.06 150 TYR B CA 1
ATOM 3836 C C . TYR B 1 150 ? -9.594 29.375 2.277 1 97.06 150 TYR B C 1
ATOM 3838 O O . TYR B 1 150 ? -10.57 28.656 2.008 1 97.06 150 TYR B O 1
ATOM 3846 N N . PRO B 1 151 ? -9.719 30.672 2.357 1 96.12 151 PRO B N 1
ATOM 3847 C CA . PRO B 1 151 ? -11.016 31.312 2.158 1 96.12 151 PRO B CA 1
ATOM 3848 C C . PRO B 1 151 ? -11.477 31.266 0.705 1 96.12 151 PRO B C 1
ATOM 3850 O O . PRO B 1 151 ? -12.648 31.531 0.418 1 96.12 151 PRO B O 1
ATOM 3853 N N . PHE B 1 152 ? -10.648 30.906 -0.245 1 97.69 152 PHE B N 1
ATOM 3854 C CA . PHE B 1 152 ? -10.961 30.984 -1.666 1 97.69 152 PHE B CA 1
ATOM 3855 C C . PHE B 1 152 ? -11.289 29.609 -2.223 1 97.69 152 PHE B C 1
ATOM 3857 O O . PHE B 1 152 ? -11.195 29.375 -3.43 1 97.69 152 PHE B O 1
ATOM 3864 N N . LEU B 1 153 ? -11.633 28.672 -1.429 1 98.12 153 LEU B N 1
ATOM 3865 C CA . LEU B 1 153 ? -11.891 27.297 -1.859 1 98.12 153 LEU B CA 1
ATOM 3866 C C . LEU B 1 153 ? -12.992 27.25 -2.908 1 98.12 153 LEU B C 1
ATOM 3868 O O . LEU B 1 153 ? -12.875 26.547 -3.914 1 98.12 153 LEU B O 1
ATOM 3872 N N . GLU B 1 154 ? -14.094 27.953 -2.645 1 97.69 154 GLU B N 1
ATOM 3873 C CA . GLU B 1 154 ? -15.211 27.969 -3.584 1 97.69 154 GLU B CA 1
ATOM 3874 C C . GLU B 1 154 ? -14.781 28.547 -4.934 1 97.69 154 GLU B C 1
ATOM 3876 O O . GLU B 1 154 ? -15.125 28 -5.98 1 97.69 154 GLU B O 1
ATOM 3881 N N . GLU B 1 155 ? -14.102 29.656 -4.867 1 97.94 155 GLU B N 1
ATOM 3882 C CA . GLU B 1 155 ? -13.602 30.266 -6.094 1 97.94 155 GLU B CA 1
ATOM 3883 C C . GLU B 1 155 ? -12.641 29.328 -6.828 1 97.94 155 GLU B C 1
ATOM 3885 O O . GLU B 1 155 ? -12.672 29.25 -8.055 1 97.94 155 GLU B O 1
ATOM 3890 N N . ALA B 1 156 ? -11.805 28.656 -6.094 1 98.56 156 ALA B N 1
ATOM 3891 C CA . ALA B 1 156 ? -10.859 27.703 -6.68 1 98.56 156 ALA B CA 1
ATOM 3892 C C . ALA B 1 156 ? -11.594 26.578 -7.398 1 98.56 156 ALA B C 1
ATOM 3894 O O . ALA B 1 156 ? -11.227 26.203 -8.516 1 98.56 156 ALA B O 1
ATOM 3895 N N . ALA B 1 157 ? -12.609 26.062 -6.746 1 98.06 157 ALA B N 1
ATOM 3896 C CA . ALA B 1 157 ? -13.375 24.969 -7.348 1 98.06 157 ALA B CA 1
ATOM 3897 C C . ALA B 1 157 ? -14.039 25.406 -8.648 1 98.06 157 ALA B C 1
ATOM 3899 O O . ALA B 1 157 ? -14.008 24.688 -9.648 1 98.06 157 ALA B O 1
ATOM 3900 N N . ARG B 1 158 ? -14.633 26.547 -8.648 1 97.25 158 ARG B N 1
ATOM 3901 C CA . ARG B 1 158 ? -15.273 27.094 -9.852 1 97.25 158 ARG B CA 1
ATOM 3902 C C . ARG B 1 158 ? -14.25 27.297 -10.961 1 97.25 158 ARG B C 1
ATOM 3904 O O . ARG B 1 158 ? -14.516 26.984 -12.125 1 97.25 158 ARG B O 1
ATOM 3911 N N . THR B 1 159 ? -13.156 27.859 -10.594 1 97.69 159 THR B N 1
ATOM 3912 C CA . THR B 1 159 ? -12.086 28.125 -11.555 1 97.69 159 THR B CA 1
ATOM 3913 C C . THR B 1 159 ? -11.562 26.828 -12.156 1 97.69 159 THR B C 1
ATOM 3915 O O . THR B 1 159 ? -11.32 26.75 -13.359 1 97.69 159 THR B O 1
ATOM 3918 N N . ALA B 1 160 ? -11.367 25.828 -11.32 1 97.56 160 ALA B N 1
ATOM 3919 C CA . ALA B 1 160 ? -10.891 24.516 -11.773 1 97.56 160 ALA B CA 1
ATOM 3920 C C . ALA B 1 160 ? -11.867 23.906 -12.773 1 97.56 160 ALA B C 1
ATOM 3922 O O . ALA B 1 160 ? -11.453 23.312 -13.773 1 97.56 160 ALA B O 1
ATOM 3923 N N . GLN B 1 161 ? -13.125 24 -12.484 1 94.88 161 GLN B N 1
ATOM 3924 C CA . GLN B 1 161 ? -14.156 23.453 -13.367 1 94.88 161 GLN B CA 1
ATOM 3925 C C . GLN B 1 161 ? -14.102 24.109 -14.742 1 94.88 161 GLN B C 1
ATOM 3927 O O . GLN B 1 161 ? -14.25 23.438 -15.758 1 94.88 161 GLN B O 1
ATOM 3932 N N . ARG B 1 162 ? -13.883 25.344 -14.742 1 92.69 162 ARG B N 1
ATOM 3933 C CA . ARG B 1 162 ? -13.805 26.078 -16 1 92.69 162 ARG B CA 1
ATOM 3934 C C . ARG B 1 162 ? -12.617 25.625 -16.828 1 92.69 162 ARG B C 1
ATOM 3936 O O . ARG B 1 162 ? -12.695 25.562 -18.062 1 92.69 162 ARG B O 1
ATOM 3943 N N . GLY B 1 163 ? -11.539 25.312 -16.234 1 92.31 163 GLY B N 1
ATOM 3944 C CA . GLY B 1 163 ? -10.32 24.906 -16.922 1 92.31 163 GLY B CA 1
ATOM 3945 C C . GLY B 1 163 ? -10.203 23.406 -17.078 1 92.31 163 GLY B C 1
ATOM 3946 O O . GLY B 1 163 ? -9.188 22.906 -17.578 1 92.31 163 GLY B O 1
ATOM 3947 N N . HIS B 1 164 ? -11.141 22.672 -16.547 1 92.44 164 HIS B N 1
ATOM 3948 C CA . HIS B 1 164 ? -11.117 21.203 -16.547 1 92.44 164 HIS B CA 1
ATOM 3949 C C . HIS B 1 164 ? -9.914 20.672 -15.789 1 92.44 164 HIS B C 1
ATOM 3951 O O . HIS B 1 164 ? -9.258 19.734 -16.234 1 92.44 164 HIS B O 1
ATOM 3957 N N . THR B 1 165 ? -9.484 21.391 -14.789 1 96.31 165 THR B N 1
ATOM 3958 C CA . THR B 1 165 ? -8.43 20.969 -13.867 1 96.31 165 THR B CA 1
ATOM 3959 C C . THR B 1 165 ? -9 20.125 -12.734 1 96.31 165 THR B C 1
ATOM 3961 O O . THR B 1 165 ? -10.07 20.422 -12.203 1 96.31 165 THR B O 1
ATOM 3964 N N . ALA B 1 166 ? -8.359 19.031 -12.414 1 98.12 166 ALA B N 1
ATOM 3965 C CA . ALA B 1 166 ? -8.719 18.266 -11.211 1 98.12 166 ALA B CA 1
ATOM 3966 C C . ALA B 1 166 ? -8.188 18.953 -9.953 1 98.12 166 ALA B C 1
ATOM 3968 O O . ALA B 1 166 ? -7 18.875 -9.641 1 98.12 166 ALA B O 1
ATOM 3969 N N . LEU B 1 167 ? -9.016 19.734 -9.297 1 98.69 167 LEU B N 1
ATOM 3970 C CA . LEU B 1 167 ? -8.664 20.297 -7.996 1 98.69 167 LEU B CA 1
ATOM 3971 C C . LEU B 1 167 ? -8.938 19.297 -6.883 1 98.69 167 LEU B C 1
ATOM 3973 O O . LEU B 1 167 ? -10.094 18.969 -6.602 1 98.69 167 LEU B O 1
ATOM 3977 N N . VAL B 1 168 ? -7.891 18.797 -6.262 1 98.88 168 VAL B N 1
ATOM 3978 C CA . VAL B 1 168 ? -7.992 17.812 -5.191 1 98.88 168 VAL B CA 1
ATOM 3979 C C . VAL B 1 168 ? -7.852 18.5 -3.836 1 98.88 168 VAL B C 1
ATOM 3981 O O . VAL B 1 168 ? -6.836 19.156 -3.57 1 98.88 168 VAL B O 1
ATOM 3984 N N . LEU B 1 169 ? -8.844 18.406 -3.041 1 98.81 169 LEU B N 1
ATOM 3985 C CA . LEU B 1 169 ? -8.75 18.812 -1.643 1 98.81 169 LEU B CA 1
ATOM 3986 C C . LEU B 1 169 ? -8.273 17.656 -0.771 1 98.81 169 LEU B C 1
ATOM 3988 O O . LEU B 1 169 ? -8.945 16.641 -0.666 1 98.81 169 LEU B O 1
ATOM 3992 N N . ASP B 1 170 ? -7.102 17.797 -0.26 1 98.62 170 ASP B N 1
ATOM 3993 C CA . ASP B 1 170 ? -6.582 16.844 0.712 1 98.62 170 ASP B CA 1
ATOM 3994 C C . ASP B 1 170 ? -7.16 17.109 2.102 1 98.62 170 ASP B C 1
ATOM 3996 O O . ASP B 1 170 ? -6.836 18.109 2.74 1 98.62 170 ASP B O 1
ATOM 4000 N N . LEU B 1 171 ? -7.887 16.141 2.617 1 98.44 171 LEU B N 1
ATOM 4001 C CA . LEU B 1 171 ? -8.695 16.344 3.811 1 98.44 171 LEU B CA 1
ATOM 4002 C C . LEU B 1 171 ? -8.156 15.539 4.984 1 98.44 171 LEU B C 1
ATOM 4004 O O . LEU B 1 171 ? -8.93 15.094 5.844 1 98.44 171 LEU B O 1
ATOM 4008 N N . ALA B 1 172 ? -6.852 15.352 5.016 1 97.06 172 ALA B N 1
ATOM 4009 C CA . ALA B 1 172 ? -6.18 14.508 6.004 1 97.06 172 ALA B CA 1
ATOM 4010 C C . ALA B 1 172 ? -6.559 14.922 7.422 1 97.06 172 ALA B C 1
ATOM 4012 O O . ALA B 1 172 ? -6.676 14.07 8.312 1 97.06 172 ALA B O 1
ATOM 4013 N N . TYR B 1 173 ? -6.785 16.234 7.652 1 97.25 173 TYR B N 1
ATOM 4014 C CA . TYR B 1 173 ? -7.035 16.703 9.016 1 97.25 173 TYR B CA 1
ATOM 4015 C C . TYR B 1 173 ? -8.391 17.391 9.109 1 97.25 173 TYR B C 1
ATOM 4017 O O . TYR B 1 173 ? -8.688 18.062 10.102 1 97.25 173 TYR B O 1
ATOM 4025 N N . HIS B 1 174 ? -9.18 17.234 8.078 1 97.62 174 HIS B N 1
ATOM 4026 C CA . HIS B 1 174 ? -10.461 17.938 8.016 1 97.62 174 HIS B CA 1
ATOM 4027 C C . HIS B 1 174 ? -11.359 17.531 9.18 1 97.62 174 HIS B C 1
ATOM 4029 O O . HIS B 1 174 ? -12.023 18.391 9.781 1 97.62 174 HIS B O 1
ATOM 4035 N N . ASP B 1 175 ? -11.383 16.281 9.5 1 97 175 ASP B N 1
ATOM 4036 C CA . ASP B 1 175 ? -12.25 15.758 10.555 1 97 175 ASP B CA 1
ATOM 4037 C C . ASP B 1 175 ? -11.82 16.266 11.93 1 97 175 ASP B C 1
ATOM 4039 O O . ASP B 1 175 ? -12.562 16.141 12.898 1 97 175 ASP B O 1
ATOM 4043 N N . LEU B 1 176 ? -10.68 16.812 12.008 1 97.5 176 LEU B N 1
ATOM 4044 C CA . LEU B 1 176 ? -10.148 17.25 13.289 1 97.5 176 LEU B CA 1
ATOM 4045 C C . LEU B 1 176 ? -10.266 18.766 13.438 1 97.5 176 LEU B C 1
ATOM 4047 O O . LEU B 1 176 ? -9.828 19.328 14.438 1 97.5 176 LEU B O 1
ATOM 4051 N N . LEU B 1 177 ? -10.828 19.406 12.461 1 97.25 177 LEU B N 1
ATOM 4052 C CA . LEU B 1 177 ? -11.086 20.844 12.57 1 97.25 177 LEU B CA 1
ATOM 4053 C C . LEU B 1 177 ? -12.031 21.141 13.734 1 97.25 177 LEU B C 1
ATOM 4055 O O . LEU B 1 177 ? -12.938 20.344 14.016 1 97.25 177 LEU B O 1
ATOM 4059 N N . GLU B 1 178 ? -11.828 22.219 14.312 1 93.5 178 GLU B N 1
ATOM 4060 C CA . GLU B 1 178 ? -12.656 22.609 15.445 1 93.5 178 GLU B CA 1
ATOM 4061 C C . GLU B 1 178 ? -14.125 22.734 15.039 1 93.5 178 GLU B C 1
ATOM 4063 O O . GLU B 1 178 ? -15.008 22.266 15.758 1 93.5 178 GLU B O 1
ATOM 4068 N N . ALA B 1 179 ? -14.352 23.375 13.938 1 92.19 179 ALA B N 1
ATOM 4069 C CA . ALA B 1 179 ? -15.68 23.5 13.336 1 92.19 179 ALA B CA 1
ATOM 4070 C C . ALA B 1 179 ? -15.68 22.969 11.898 1 92.19 179 ALA B C 1
ATOM 4072 O O . ALA B 1 179 ? -14.68 23.094 11.188 1 92.19 179 ALA B O 1
ATOM 4073 N N . PRO B 1 180 ? -16.781 22.375 11.57 1 88.06 180 PRO B N 1
ATOM 4074 C CA . PRO B 1 180 ? -16.844 21.859 10.203 1 88.06 180 PRO B CA 1
ATOM 4075 C C . PRO B 1 180 ? -16.703 22.953 9.148 1 88.06 180 PRO B C 1
ATOM 4077 O O . PRO B 1 180 ? -17.188 24.062 9.344 1 88.06 180 PRO B O 1
ATOM 4080 N N . VAL B 1 181 ? -15.945 22.719 8.164 1 92.94 181 VAL B N 1
ATOM 4081 C CA . VAL B 1 181 ? -15.789 23.625 7.02 1 92.94 181 VAL B CA 1
ATOM 4082 C C . VAL B 1 181 ? -16.438 23 5.785 1 92.94 181 VAL B C 1
ATOM 4084 O O . VAL B 1 181 ? -16.156 21.859 5.426 1 92.94 181 VAL B O 1
ATOM 4087 N N . PRO B 1 182 ? -17.359 23.75 5.211 1 93.69 182 PRO B N 1
ATOM 4088 C CA . PRO B 1 182 ? -17.969 23.234 3.99 1 93.69 182 PRO B CA 1
ATOM 4089 C C . PRO B 1 182 ? -16.969 23.078 2.846 1 93.69 182 PRO B C 1
ATOM 4091 O O . PRO B 1 182 ? -16.062 23.891 2.697 1 93.69 182 PRO B O 1
ATOM 4094 N N . LEU B 1 183 ? -17.172 22.062 2.121 1 96.31 183 LEU B N 1
ATOM 4095 C CA . LEU B 1 183 ? -16.328 21.797 0.96 1 96.31 183 LEU B CA 1
ATOM 4096 C C . LEU B 1 183 ? -17.062 22.109 -0.334 1 96.31 183 LEU B C 1
ATOM 4098 O O . LEU B 1 183 ? -18.266 21.812 -0.458 1 96.31 183 LEU B O 1
ATOM 4102 N N . PRO B 1 184 ? -16.406 22.75 -1.259 1 96.94 184 PRO B N 1
ATOM 4103 C CA . PRO B 1 184 ? -17.078 23.109 -2.514 1 96.94 184 PRO B CA 1
ATOM 4104 C C . PRO B 1 184 ? -17.453 21.875 -3.344 1 96.94 184 PRO B C 1
ATOM 4106 O O . PRO B 1 184 ? -16.75 20.875 -3.338 1 96.94 184 PRO B O 1
ATOM 4109 N N . GLU B 1 185 ? -18.531 22.047 -4.059 1 92.75 185 GLU B N 1
ATOM 4110 C CA . GLU B 1 185 ? -18.953 21.016 -5.008 1 92.75 185 GLU B CA 1
ATOM 4111 C C . GLU B 1 185 ? -17.969 20.922 -6.18 1 92.75 185 GLU B C 1
ATOM 4113 O O . GLU B 1 185 ? -17.328 21.906 -6.539 1 92.75 185 GLU B O 1
ATOM 4118 N N . GLY B 1 186 ? -17.75 19.828 -6.664 1 92.56 186 GLY B N 1
ATOM 4119 C CA . GLY B 1 186 ? -16.953 19.656 -7.867 1 92.56 186 GLY B CA 1
ATOM 4120 C C . GLY B 1 186 ? -15.5 19.344 -7.578 1 92.56 186 GLY B C 1
ATOM 4121 O O . GLY B 1 186 ? -14.789 18.828 -8.445 1 92.56 186 GLY B O 1
ATOM 4122 N N . ALA B 1 187 ? -15.055 19.75 -6.391 1 97.12 187 ALA B N 1
ATOM 4123 C CA . ALA B 1 187 ? -13.672 19.438 -6.035 1 97.12 187 ALA B CA 1
ATOM 4124 C C . ALA B 1 187 ? -13.516 17.953 -5.715 1 97.12 187 ALA B C 1
ATOM 4126 O O . ALA B 1 187 ? -14.453 17.312 -5.227 1 97.12 187 ALA B O 1
ATOM 4127 N N . TRP B 1 188 ? -12.422 17.375 -6.125 1 98.56 188 TRP B N 1
ATOM 4128 C CA . TRP B 1 188 ? -12.086 16.031 -5.68 1 98.56 188 TRP B CA 1
ATOM 4129 C C . TRP B 1 188 ? -11.703 16.031 -4.207 1 98.56 188 TRP B C 1
ATOM 4131 O O . TRP B 1 188 ? -11.219 17.031 -3.68 1 98.56 188 TRP B O 1
ATOM 4141 N N . ARG B 1 189 ? -11.984 14.938 -3.531 1 98.75 189 ARG B N 1
ATOM 4142 C CA . ARG B 1 189 ? -11.758 14.891 -2.09 1 98.75 189 ARG B CA 1
ATOM 4143 C C . ARG B 1 189 ? -10.938 13.664 -1.707 1 98.75 189 ARG B C 1
ATOM 4145 O O . ARG B 1 189 ? -11.289 12.539 -2.061 1 98.75 189 ARG B O 1
ATOM 4152 N N . LEU B 1 190 ? -9.852 13.883 -1.096 1 98.75 190 LEU B N 1
ATOM 4153 C CA . LEU B 1 190 ? -8.961 12.844 -0.606 1 98.75 190 LEU B CA 1
ATOM 4154 C C . LEU B 1 190 ? -9.078 12.688 0.906 1 98.75 190 LEU B C 1
ATOM 4156 O O . LEU B 1 190 ? -8.883 13.648 1.65 1 98.75 190 LEU B O 1
ATOM 4160 N N . PHE B 1 191 ? -9.352 11.461 1.388 1 98.62 191 PHE B N 1
ATOM 4161 C CA . PHE B 1 191 ? -9.609 11.219 2.803 1 98.62 191 PHE B CA 1
ATOM 4162 C C . PHE B 1 191 ? -8.594 10.234 3.375 1 98.62 191 PHE B C 1
ATOM 4164 O O . PHE B 1 191 ? -8.289 9.211 2.756 1 98.62 191 PHE B O 1
ATOM 4171 N N . SER B 1 192 ? -8.039 10.531 4.492 1 97.44 192 SER B N 1
ATOM 4172 C CA . SER B 1 192 ? -7.156 9.688 5.285 1 97.44 192 SER B CA 1
ATOM 4173 C C . SER B 1 192 ? -7.664 9.539 6.715 1 97.44 192 SER B C 1
ATOM 4175 O O . SER B 1 192 ? -7.105 10.133 7.641 1 97.44 192 SER B O 1
ATOM 4177 N N . PRO B 1 193 ? -8.547 8.695 6.965 1 98 193 PRO B N 1
ATOM 4178 C CA . PRO B 1 193 ? -9.211 8.633 8.266 1 98 193 PRO B CA 1
ATOM 4179 C C . PRO B 1 193 ? -8.281 8.156 9.383 1 98 193 PRO B C 1
ATOM 4181 O O . PRO B 1 193 ? -8.578 8.352 10.562 1 98 193 PRO B O 1
ATOM 4184 N N . ASN B 1 194 ? -7.191 7.48 9.062 1 98.06 194 ASN B N 1
ATOM 4185 C CA . ASN B 1 194 ? -6.316 6.922 10.086 1 98.06 194 ASN B CA 1
ATOM 4186 C C . ASN B 1 194 ? -5.797 8 11.031 1 98.06 194 ASN B C 1
ATOM 4188 O O . ASN B 1 194 ? -5.609 7.75 12.219 1 98.06 194 ASN B O 1
ATOM 4192 N N . LYS B 1 195 ? -5.629 9.273 10.562 1 97.38 195 LYS B N 1
ATOM 4193 C CA . LYS B 1 195 ? -5.141 10.375 11.383 1 97.38 195 LYS B CA 1
ATOM 4194 C C . LYS B 1 195 ? -6.184 10.781 12.422 1 97.38 195 LYS B C 1
ATOM 4196 O O . LYS B 1 195 ? -5.871 10.891 13.609 1 97.38 195 LYS B O 1
ATOM 4201 N N . ALA B 1 196 ? -7.379 10.953 11.969 1 98 196 ALA B N 1
ATOM 4202 C CA . ALA B 1 196 ? -8.445 11.414 12.844 1 98 196 ALA B CA 1
ATOM 4203 C C . ALA B 1 196 ? -8.734 10.391 13.945 1 98 196 ALA B C 1
ATOM 4205 O O . ALA B 1 196 ? -9.148 10.758 15.047 1 98 196 ALA B O 1
ATOM 4206 N N . HIS B 1 197 ? -8.453 9.156 13.672 1 98.69 197 HIS B N 1
ATOM 4207 C CA . HIS B 1 197 ? -8.844 8.094 14.594 1 98.69 197 HIS B CA 1
ATOM 4208 C C . HIS B 1 197 ? -7.641 7.586 15.375 1 98.69 197 HIS B C 1
ATOM 4210 O O . HIS B 1 197 ? -7.762 6.633 16.156 1 98.69 197 HIS B O 1
ATOM 4216 N N . GLY B 1 198 ? -6.496 8.172 15.203 1 97.94 198 GLY B N 1
ATOM 4217 C CA . GLY B 1 198 ? -5.305 7.758 15.93 1 97.94 198 GLY B CA 1
ATOM 4218 C C . GLY B 1 198 ? -4.836 6.363 15.555 1 97.94 198 GLY B C 1
ATOM 4219 O O . GLY B 1 198 ? -4.426 5.59 16.422 1 97.94 198 GLY B O 1
ATOM 4220 N N . LEU B 1 199 ? -4.934 6.008 14.352 1 98.31 199 LEU B N 1
ATOM 4221 C CA . LEU B 1 199 ? -4.59 4.68 13.852 1 98.31 199 LEU B CA 1
ATOM 4222 C C . LEU B 1 199 ? -3.617 4.773 12.68 1 98.31 199 LEU B C 1
ATOM 4224 O O . LEU B 1 199 ? -3.818 4.133 11.648 1 98.31 199 LEU B O 1
ATOM 4228 N N . THR B 1 200 ? -2.555 5.547 12.844 1 96.12 200 THR B N 1
ATOM 4229 C CA . THR B 1 200 ? -1.652 5.891 11.75 1 96.12 200 THR B CA 1
ATOM 4230 C C . THR B 1 200 ? -0.886 4.66 11.273 1 96.12 200 THR B C 1
ATOM 4232 O O . THR B 1 200 ? -0.347 4.652 10.164 1 96.12 200 THR B O 1
ATOM 4235 N N . GLY B 1 201 ? -0.835 3.586 12.016 1 97.19 201 GLY B N 1
ATOM 4236 C CA . GLY B 1 201 ? -0.158 2.363 11.609 1 97.19 201 GLY B CA 1
ATOM 4237 C C . GLY B 1 201 ? -0.938 1.559 10.586 1 97.19 201 GLY B C 1
ATOM 4238 O O . GLY B 1 201 ? -0.402 0.627 9.984 1 97.19 201 GLY B O 1
ATOM 4239 N N . VAL B 1 202 ? -2.219 1.843 10.438 1 98.38 202 VAL B N 1
ATOM 4240 C CA . VAL B 1 202 ? -3.064 1.2 9.438 1 98.38 202 VAL B CA 1
ATOM 4241 C C . VAL B 1 202 ? -3.109 2.053 8.172 1 98.38 202 VAL B C 1
ATOM 4243 O O . VAL B 1 202 ? -3.328 3.264 8.242 1 98.38 202 VAL B O 1
ATOM 4246 N N . ARG B 1 203 ? -2.834 1.459 7.035 1 97.69 203 ARG B N 1
ATOM 4247 C CA . ARG B 1 203 ? -2.723 2.223 5.797 1 97.69 203 ARG B CA 1
ATOM 4248 C C . ARG B 1 203 ? -3.971 2.057 4.938 1 97.69 203 ARG B C 1
ATOM 4250 O O . ARG B 1 203 ? -4.254 0.962 4.445 1 97.69 203 ARG B O 1
ATOM 4257 N N . ALA B 1 204 ? -4.699 3.119 4.793 1 98.44 204 ALA B N 1
ATOM 4258 C CA . ALA B 1 204 ? -5.879 3.15 3.936 1 98.44 204 ALA B CA 1
ATOM 4259 C C . ALA B 1 204 ? -6.348 4.582 3.697 1 98.44 204 ALA B C 1
ATOM 4261 O O . ALA B 1 204 ? -6.258 5.43 4.59 1 98.44 204 ALA B O 1
ATOM 4262 N N . GLY B 1 205 ? -6.785 4.895 2.547 1 98.62 205 GLY B N 1
ATOM 4263 C CA . GLY B 1 205 ? -7.418 6.141 2.152 1 98.62 205 GLY B CA 1
ATOM 4264 C C . GLY B 1 205 ? -8.367 5.984 0.982 1 98.62 205 GLY B C 1
ATOM 4265 O O . GLY B 1 205 ? -8.477 4.898 0.403 1 98.62 205 GLY B O 1
ATOM 4266 N N . TYR B 1 206 ? -9.078 6.988 0.691 1 98.88 206 TYR B N 1
ATOM 4267 C CA . TYR B 1 206 ? -9.984 6.91 -0.448 1 98.88 206 TYR B CA 1
ATOM 4268 C C . TYR B 1 206 ? -10.148 8.273 -1.106 1 98.88 206 TYR B C 1
ATOM 4270 O O . TYR B 1 206 ? -9.828 9.305 -0.509 1 98.88 206 TYR B O 1
ATOM 4278 N N . LEU B 1 207 ? -10.531 8.258 -2.369 1 98.88 207 LEU B N 1
ATOM 4279 C CA . LEU B 1 207 ? -10.727 9.422 -3.23 1 98.88 207 LEU B CA 1
ATOM 4280 C C . LEU B 1 207 ? -12.164 9.484 -3.729 1 98.88 207 LEU B C 1
ATOM 4282 O O . LEU B 1 207 ? -12.734 8.469 -4.145 1 98.88 207 LEU B O 1
ATOM 4286 N N . LEU B 1 208 ? -12.812 10.609 -3.572 1 98.75 208 LEU B N 1
ATOM 4287 C CA . LEU B 1 208 ? -14.07 10.938 -4.23 1 98.75 208 LEU B CA 1
ATOM 4288 C C . LEU B 1 208 ? -13.844 11.938 -5.363 1 98.75 208 LEU B C 1
ATOM 4290 O O . LEU B 1 208 ? -13.125 12.922 -5.191 1 98.75 208 LEU B O 1
ATOM 4294 N N . ALA B 1 209 ? -14.367 11.695 -6.465 1 98.12 209 ALA B N 1
ATOM 4295 C CA . ALA B 1 209 ? -14.305 12.617 -7.594 1 98.12 209 ALA B CA 1
ATOM 4296 C C . ALA B 1 209 ? -15.641 12.688 -8.32 1 98.12 209 ALA B C 1
ATOM 4298 O O . ALA B 1 209 ? -16.438 11.75 -8.266 1 98.12 209 ALA B O 1
ATOM 4299 N N . PRO B 1 210 ? -15.938 13.836 -9 1 96.19 210 PRO B N 1
ATOM 4300 C CA . PRO B 1 210 ? -17.203 14.008 -9.703 1 96.19 210 PRO B CA 1
ATOM 4301 C C . PRO B 1 210 ? -17.203 13.375 -11.094 1 96.19 210 PRO B C 1
ATOM 4303 O O . PRO B 1 210 ? -17.672 13.984 -12.055 1 96.19 210 PRO B O 1
ATOM 4306 N N . LEU B 1 211 ? -16.562 12.242 -11.227 1 96.38 211 LEU B N 1
ATOM 4307 C CA . LEU B 1 211 ? -16.531 11.477 -12.469 1 96.38 211 LEU B CA 1
ATOM 4308 C C . LEU B 1 211 ? -16.297 10 -12.188 1 96.38 211 LEU B C 1
ATOM 4310 O O . LEU B 1 211 ? -16.078 9.602 -11.039 1 96.38 211 LEU B O 1
ATOM 4314 N N . ASP B 1 212 ? -16.422 9.18 -13.211 1 97.12 212 ASP B N 1
ATOM 4315 C CA . ASP B 1 212 ? -16.203 7.738 -13.094 1 97.12 212 ASP B CA 1
ATOM 4316 C C . ASP B 1 212 ? -14.734 7.418 -12.859 1 97.12 212 ASP B C 1
ATOM 4318 O O . ASP B 1 212 ? -13.883 7.703 -13.711 1 97.12 212 ASP B O 1
ATOM 4322 N N . LEU B 1 213 ? -14.422 6.812 -11.68 1 97.38 213 LEU B N 1
ATOM 4323 C CA . LEU B 1 213 ? -13.055 6.512 -11.273 1 97.38 213 LEU B CA 1
ATOM 4324 C C . LEU B 1 213 ? -12.719 5.043 -11.531 1 97.38 213 LEU B C 1
ATOM 4326 O O . LEU B 1 213 ? -11.727 4.527 -11.016 1 97.38 213 LEU B O 1
ATOM 4330 N N . THR B 1 214 ? -13.5 4.332 -12.273 1 94.44 214 THR B N 1
ATOM 4331 C CA . THR B 1 214 ? -13.297 2.906 -12.492 1 94.44 214 THR B CA 1
ATOM 4332 C C . THR B 1 214 ? -11.914 2.641 -13.078 1 94.44 214 THR B C 1
ATOM 4334 O O . THR B 1 214 ? -11.164 1.803 -12.562 1 94.44 214 THR B O 1
ATOM 4337 N N . HIS B 1 215 ? -11.586 3.389 -14.125 1 93.44 215 HIS B N 1
ATOM 4338 C CA . HIS B 1 215 ? -10.273 3.223 -14.742 1 93.44 215 HIS B CA 1
ATOM 4339 C C . HIS B 1 215 ? -9.156 3.582 -13.773 1 93.44 215 HIS B C 1
ATOM 4341 O O . HIS B 1 215 ? -8.133 2.896 -13.719 1 93.44 215 HIS B O 1
ATOM 4347 N N . PHE B 1 216 ? -9.367 4.641 -13.039 1 96.06 216 PHE B N 1
ATOM 4348 C CA . PHE B 1 216 ? -8.398 5.055 -12.039 1 96.06 216 PHE B CA 1
ATOM 4349 C C . PHE B 1 216 ? -8.18 3.955 -11.008 1 96.06 216 PHE B C 1
ATOM 4351 O O . PHE B 1 216 ? -7.039 3.686 -10.609 1 96.06 216 PHE B O 1
ATOM 4358 N N . GLN B 1 217 ? -9.258 3.316 -10.547 1 96 217 GLN B N 1
ATOM 4359 C CA . GLN B 1 217 ? -9.156 2.215 -9.594 1 96 217 GLN B CA 1
ATOM 4360 C C . GLN B 1 217 ? -8.344 1.06 -10.18 1 96 217 GLN B C 1
ATOM 4362 O O . GLN B 1 217 ? -7.531 0.451 -9.477 1 96 217 GLN B O 1
ATOM 4367 N N . HIS B 1 218 ? -8.523 0.845 -11.469 1 92.94 218 HIS B N 1
ATOM 4368 C CA . HIS B 1 218 ? -7.848 -0.264 -12.125 1 92.94 218 HIS B CA 1
ATOM 4369 C C . HIS B 1 218 ? -6.359 0.026 -12.305 1 92.94 218 HIS B C 1
ATOM 4371 O O . HIS B 1 218 ? -5.566 -0.891 -12.531 1 92.94 218 HIS B O 1
ATOM 4377 N N . LEU B 1 219 ? -5.938 1.27 -12.188 1 94.25 219 LEU B N 1
ATOM 4378 C CA . LEU B 1 219 ? -4.539 1.66 -12.312 1 94.25 219 LEU B CA 1
ATOM 4379 C C . LEU B 1 219 ? -3.74 1.209 -11.094 1 94.25 219 LEU B C 1
ATOM 4381 O O . LEU B 1 219 ? -2.508 1.17 -11.133 1 94.25 219 LEU B O 1
ATOM 4385 N N . ALA B 1 220 ? -4.457 0.906 -10.016 1 94.5 220 ALA B N 1
ATOM 4386 C CA . ALA B 1 220 ? -3.781 0.487 -8.789 1 94.5 220 ALA B CA 1
ATOM 4387 C C . ALA B 1 220 ? -3.113 -0.873 -8.969 1 94.5 220 ALA B C 1
ATOM 4389 O O . ALA B 1 220 ? -3.607 -1.721 -9.719 1 94.5 220 ALA B O 1
ATOM 4390 N N . PRO B 1 221 ? -1.94 -1.043 -8.273 1 93.88 221 PRO B N 1
ATOM 4391 C CA . PRO B 1 221 ? -1.494 -2.432 -8.133 1 93.88 221 PRO B CA 1
ATOM 4392 C C . PRO B 1 221 ? -2.555 -3.334 -7.512 1 93.88 221 PRO B C 1
ATOM 4394 O O . PRO B 1 221 ? -3.449 -2.852 -6.812 1 93.88 221 PRO B O 1
ATOM 4397 N N . SER B 1 222 ? -2.469 -4.586 -7.789 1 93.06 222 SER B N 1
ATOM 4398 C CA . SER B 1 222 ? -3.459 -5.527 -7.273 1 93.06 222 SER B CA 1
ATOM 4399 C C . SER B 1 222 ? -3.498 -5.508 -5.75 1 93.06 222 SER B C 1
A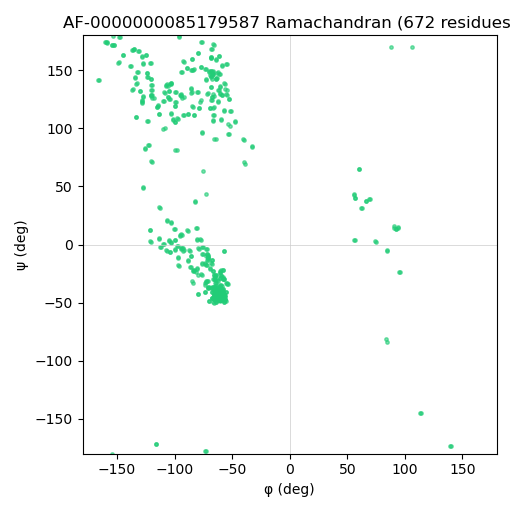TOM 4401 O O . SER B 1 222 ? -2.453 -5.535 -5.094 1 93.06 222 SER B O 1
ATOM 4403 N N . TRP B 1 223 ? -4.715 -5.355 -5.184 1 94.06 223 TRP B N 1
ATOM 4404 C CA . TRP B 1 223 ? -5.035 -5.395 -3.76 1 94.06 223 TRP B CA 1
ATOM 4405 C C . TRP B 1 223 ? -4.273 -4.312 -3.002 1 94.06 223 TRP B C 1
ATOM 4407 O O . TRP B 1 223 ? -3.486 -4.609 -2.1 1 94.06 223 TRP B O 1
ATOM 4417 N N . PRO B 1 224 ? -4.598 -3.125 -3.316 1 95.12 224 PRO B N 1
ATOM 4418 C CA . PRO B 1 224 ? -3.914 -2.031 -2.619 1 95.12 224 PRO B CA 1
ATOM 4419 C C . PRO B 1 224 ? -4.258 -1.974 -1.134 1 95.12 224 PRO B C 1
ATOM 4421 O O . PRO B 1 224 ? -3.469 -1.469 -0.332 1 95.12 224 PRO B O 1
ATOM 4424 N N . LEU B 1 225 ? -5.371 -2.525 -0.752 1 96.94 225 LEU B N 1
ATOM 4425 C CA . LEU B 1 225 ? -5.738 -2.531 0.66 1 96.94 225 LEU B CA 1
ATOM 4426 C C . LEU B 1 225 ? -5.586 -3.928 1.255 1 96.94 225 LEU B C 1
ATOM 4428 O O . LEU B 1 225 ? -5.961 -4.918 0.624 1 96.94 225 LEU B O 1
ATOM 4432 N N . SER B 1 226 ? -5.043 -3.967 2.412 1 98 226 SER B N 1
ATOM 4433 C CA . SER B 1 226 ? -5.125 -5.168 3.238 1 98 226 SER B CA 1
ATOM 4434 C C . SER B 1 226 ? -6.5 -5.301 3.883 1 98 226 SER B C 1
ATOM 4436 O O . SER B 1 226 ? -7.328 -4.391 3.789 1 98 226 SER B O 1
ATOM 4438 N N . VAL B 1 227 ? -6.688 -6.418 4.539 1 97.81 227 VAL B N 1
ATOM 4439 C CA . VAL B 1 227 ? -7.934 -6.609 5.27 1 97.81 227 VAL B CA 1
ATOM 4440 C C . VAL B 1 227 ? -8.023 -5.594 6.41 1 97.81 227 VAL B C 1
ATOM 4442 O O . VAL B 1 227 ? -9.117 -5.18 6.797 1 97.81 227 VAL B O 1
ATOM 4445 N N . TYR B 1 228 ? -6.922 -5.18 6.953 1 98.69 228 TYR B N 1
ATOM 4446 C CA . TYR B 1 228 ? -6.91 -4.199 8.031 1 98.69 228 TYR B CA 1
ATOM 4447 C C . TYR B 1 228 ? -7.238 -2.807 7.512 1 98.69 228 TYR B C 1
ATOM 4449 O O . TYR B 1 228 ? -7.934 -2.037 8.18 1 98.69 228 TYR B O 1
ATOM 4457 N N . GLY B 1 229 ? -6.656 -2.479 6.316 1 98.62 229 GLY B N 1
ATOM 4458 C CA . GLY B 1 229 ? -7.047 -1.23 5.684 1 98.62 229 GLY B CA 1
ATOM 4459 C C . GLY B 1 229 ? -8.531 -1.153 5.383 1 98.62 229 GLY B C 1
ATOM 4460 O O . GLY B 1 229 ? -9.164 -0.123 5.621 1 98.62 229 GLY B O 1
ATOM 4461 N N . GLU B 1 230 ? -9.055 -2.238 4.859 1 98.38 230 GLU B N 1
ATOM 4462 C CA . GLU B 1 230 ? -10.492 -2.305 4.602 1 98.38 230 GLU B CA 1
ATOM 4463 C C . GLU B 1 230 ? -11.289 -2.137 5.891 1 98.38 230 GLU B C 1
ATOM 4465 O O . GLU B 1 230 ? -12.266 -1.38 5.93 1 98.38 230 GLU B O 1
ATOM 4470 N N . ALA B 1 231 ? -10.875 -2.828 6.953 1 98.62 231 ALA B N 1
ATOM 4471 C CA . ALA B 1 231 ? -11.539 -2.756 8.25 1 98.62 231 ALA B CA 1
ATOM 4472 C C . ALA B 1 231 ? -11.531 -1.328 8.797 1 98.62 231 ALA B C 1
ATOM 4474 O O . ALA B 1 231 ? -12.523 -0.874 9.375 1 98.62 231 ALA B O 1
ATOM 4475 N N . LEU B 1 232 ? -10.438 -0.645 8.602 1 98.88 232 LEU B N 1
ATOM 4476 C CA . LEU B 1 232 ? -10.344 0.746 9.039 1 98.88 232 LEU B CA 1
ATOM 4477 C C . LEU B 1 232 ? -11.414 1.599 8.352 1 98.88 232 LEU B C 1
ATOM 4479 O O . LEU B 1 232 ? -12.094 2.393 9.008 1 98.88 232 LEU B O 1
ATOM 4483 N N . LEU B 1 233 ? -11.578 1.441 7.035 1 98.88 233 LEU B N 1
ATOM 4484 C CA . LEU B 1 233 ? -12.5 2.285 6.281 1 98.88 233 LEU B CA 1
ATOM 4485 C C . LEU B 1 233 ? -13.945 1.943 6.617 1 98.88 233 LEU B C 1
ATOM 4487 O O . LEU B 1 233 ? -14.797 2.834 6.703 1 98.88 233 LEU B O 1
ATOM 4491 N N . PHE B 1 234 ? -14.258 0.635 6.824 1 98.69 234 PHE B N 1
ATOM 4492 C CA . PHE B 1 234 ? -15.578 0.277 7.324 1 98.69 234 PHE B CA 1
ATOM 4493 C C . PHE B 1 234 ? -15.812 0.87 8.711 1 98.69 234 PHE B C 1
ATOM 4495 O O . PHE B 1 234 ? -16.891 1.407 8.984 1 98.69 234 PHE B O 1
ATOM 4502 N N . GLY B 1 235 ? -14.82 0.74 9.57 1 98.81 235 GLY B N 1
ATOM 4503 C CA . GLY B 1 235 ? -14.906 1.305 10.906 1 98.81 235 GLY B CA 1
ATOM 4504 C C . GLY B 1 235 ? -15.141 2.803 10.906 1 98.81 235 GLY B C 1
ATOM 4505 O O . GLY B 1 235 ? -15.875 3.322 11.75 1 98.81 235 GLY B O 1
ATOM 4506 N N . HIS B 1 236 ? -14.484 3.504 9.992 1 98.69 236 HIS B N 1
ATOM 4507 C CA . HIS B 1 236 ? -14.633 4.949 9.852 1 98.69 236 HIS B CA 1
ATOM 4508 C C . HIS B 1 236 ? -16.078 5.34 9.617 1 98.69 236 HIS B C 1
ATOM 4510 O O . HIS B 1 236 ? -16.516 6.426 10.016 1 98.69 236 HIS B O 1
ATOM 4516 N N . LEU B 1 237 ? -16.875 4.473 8.992 1 98.62 237 LEU B N 1
ATOM 4517 C CA . LEU B 1 237 ? -18.266 4.75 8.672 1 98.62 237 LEU B CA 1
ATOM 4518 C C . LEU B 1 237 ? -19.188 4.41 9.852 1 98.62 237 LEU B C 1
ATOM 4520 O O . LEU B 1 237 ? -20.375 4.746 9.836 1 98.62 237 LEU B O 1
ATOM 4524 N N . ASP B 1 238 ? -18.656 3.74 10.875 1 98.69 238 ASP B N 1
ATOM 4525 C CA . ASP B 1 238 ? -19.422 3.332 12.039 1 98.69 238 ASP B CA 1
ATOM 4526 C C . ASP B 1 238 ? -19.859 4.543 12.859 1 98.69 238 ASP B C 1
ATOM 4528 O O . ASP B 1 238 ? -19.031 5.355 13.273 1 98.69 238 ASP B O 1
ATOM 4532 N N . PRO B 1 239 ? -21.156 4.637 13.133 1 98.44 239 PRO B N 1
ATOM 4533 C CA . PRO B 1 239 ? -21.641 5.785 13.891 1 98.44 239 PRO B CA 1
ATOM 4534 C C . PRO B 1 239 ? -21 5.902 15.273 1 98.44 239 PRO B C 1
ATOM 4536 O O . PRO B 1 239 ? -20.797 7.012 15.773 1 98.44 239 PRO B O 1
ATOM 4539 N N . GLU B 1 240 ? -20.719 4.797 15.891 1 98.69 240 GLU B N 1
ATOM 4540 C CA . GLU B 1 240 ? -20.078 4.84 17.203 1 98.69 240 GLU B CA 1
ATOM 4541 C C . GLU B 1 240 ? -18.641 5.367 17.094 1 98.69 240 GLU B C 1
ATOM 4543 O O . GLU B 1 240 ? -18.172 6.066 17.984 1 98.69 240 GLU B O 1
ATOM 4548 N N . ALA B 1 241 ? -17.953 5 16.047 1 98.81 241 ALA B N 1
ATOM 4549 C CA . ALA B 1 241 ? -16.625 5.547 15.805 1 98.81 241 ALA B CA 1
ATOM 4550 C C . ALA B 1 241 ? -16.672 7.055 15.578 1 98.81 241 ALA B C 1
ATOM 4552 O O . ALA B 1 241 ? -15.828 7.793 16.078 1 98.81 241 ALA B O 1
ATOM 4553 N N . GLN B 1 242 ? -17.672 7.473 14.836 1 98.12 242 GLN B N 1
ATOM 4554 C CA . GLN B 1 242 ? -17.844 8.898 14.578 1 98.12 242 GLN B CA 1
ATOM 4555 C C . GLN B 1 242 ? -18.188 9.648 15.859 1 98.12 242 GLN B C 1
ATOM 4557 O O . GLN B 1 242 ? -17.75 10.789 16.047 1 98.12 242 GLN B O 1
ATOM 4562 N N . ALA B 1 243 ? -18.953 9.047 16.703 1 98.38 243 ALA B N 1
ATOM 4563 C CA . ALA B 1 243 ? -19.281 9.656 18 1 98.38 243 ALA B CA 1
ATOM 4564 C C . ALA B 1 243 ? -18.016 9.828 18.844 1 98.38 243 ALA B C 1
ATOM 4566 O O . ALA B 1 243 ? -17.828 10.875 19.469 1 98.38 243 ALA B O 1
ATOM 4567 N N . TRP B 1 244 ? -17.203 8.797 18.875 1 98.56 244 TRP B N 1
ATOM 4568 C CA . TRP B 1 244 ? -15.922 8.875 19.578 1 98.56 244 TRP B CA 1
ATOM 4569 C C . TRP B 1 244 ? -15.07 10.023 19.047 1 98.56 244 TRP B C 1
ATOM 4571 O O . TRP B 1 244 ? -14.469 10.773 19.828 1 98.56 244 TRP B O 1
ATOM 4581 N N . LEU B 1 245 ? -15.016 10.195 17.781 1 98.12 245 LEU B N 1
ATOM 4582 C CA . LEU B 1 245 ? -14.234 11.25 17.141 1 98.12 245 LEU B CA 1
ATOM 4583 C C . LEU B 1 245 ? -14.742 12.633 17.547 1 98.12 245 LEU B C 1
ATOM 4585 O O . LEU B 1 245 ? -13.945 13.516 17.859 1 98.12 245 LEU B O 1
ATOM 4589 N N . LYS B 1 246 ? -16 12.805 17.531 1 96.75 246 LYS B N 1
ATOM 4590 C CA . LYS B 1 246 ? -16.594 14.078 17.938 1 96.75 246 LYS B CA 1
ATOM 4591 C C . LYS B 1 246 ? -16.219 14.438 19.375 1 96.75 246 LYS B C 1
ATOM 4593 O O . LYS B 1 246 ? -15.836 15.578 19.656 1 96.75 246 LYS B O 1
ATOM 4598 N N . GLU B 1 247 ? -16.266 13.469 20.219 1 96.94 247 GLU B N 1
ATOM 4599 C CA . GLU B 1 247 ? -15.953 13.688 21.625 1 96.94 247 GLU B CA 1
ATOM 4600 C C . GLU B 1 247 ? -14.477 14.016 21.812 1 96.94 247 GLU B C 1
ATOM 4602 O O . GLU B 1 247 ? -14.133 14.945 22.531 1 96.94 247 GLU B O 1
ATOM 4607 N N . THR B 1 248 ? -13.68 13.297 21.203 1 97.56 248 THR B N 1
ATOM 4608 C CA . THR B 1 248 ? -12.25 13.477 21.391 1 97.56 248 THR B CA 1
ATOM 4609 C C . THR B 1 248 ? -11.766 14.773 20.734 1 97.56 248 THR B C 1
ATOM 4611 O O . THR B 1 248 ? -10.82 15.398 21.219 1 97.56 248 THR B O 1
ATOM 4614 N N . LYS B 1 249 ? -12.391 15.156 19.688 1 96.62 249 LYS B N 1
ATOM 4615 C CA . LYS B 1 249 ? -12.039 16.391 19.016 1 96.62 249 LYS B CA 1
ATOM 4616 C C . LYS B 1 249 ? -12.18 17.594 19.953 1 96.62 249 LYS B C 1
ATOM 4618 O O . LYS B 1 249 ? -11.328 18.484 19.953 1 96.62 249 LYS B O 1
ATOM 4623 N N . GLU B 1 250 ? -13.211 17.609 20.672 1 95.94 250 GLU B N 1
ATOM 4624 C CA . GLU B 1 250 ? -13.43 18.703 21.625 1 95.94 250 GLU B CA 1
ATOM 4625 C C . GLU B 1 250 ? -12.289 18.781 22.641 1 95.94 250 GLU B C 1
ATOM 4627 O O . GLU B 1 250 ? -11.766 19.859 22.922 1 95.94 250 GLU B O 1
ATOM 4632 N N . GLU B 1 251 ? -11.977 17.625 23.156 1 97.5 251 GLU B N 1
ATOM 4633 C CA . GLU B 1 251 ? -10.883 17.562 24.109 1 97.5 251 GLU B CA 1
ATOM 4634 C C . GLU B 1 251 ? -9.555 17.953 23.469 1 97.5 251 GLU B C 1
ATOM 4636 O O . GLU B 1 251 ? -8.734 18.625 24.094 1 97.5 251 GLU B O 1
ATOM 4641 N N . LEU B 1 252 ? -9.344 17.562 22.297 1 97.81 252 LEU B N 1
ATOM 4642 C CA . LEU B 1 252 ? -8.117 17.891 21.578 1 97.81 252 LEU B CA 1
ATOM 4643 C C . LEU B 1 252 ? -7.941 19.391 21.453 1 97.81 252 LEU B C 1
ATOM 4645 O O . LEU B 1 252 ? -6.832 19.906 21.609 1 97.81 252 LEU B O 1
ATOM 4649 N N . HIS B 1 253 ? -8.984 20.062 21.172 1 97.88 253 HIS B N 1
ATOM 4650 C CA . HIS B 1 253 ? -8.898 21.5 20.984 1 97.88 253 HIS B CA 1
ATOM 4651 C C . HIS B 1 253 ? -8.695 22.219 22.312 1 97.88 253 HIS B C 1
ATOM 4653 O O . HIS B 1 253 ? -8.031 23.266 22.375 1 97.88 253 HIS B O 1
ATOM 4659 N N . ARG B 1 254 ? -9.258 21.641 23.344 1 97.88 254 ARG B N 1
ATOM 4660 C CA . ARG B 1 254 ? -8.93 22.141 24.672 1 97.88 254 ARG B CA 1
ATOM 4661 C C . ARG B 1 254 ? -7.438 22.016 24.953 1 97.88 254 ARG B C 1
ATOM 4663 O O . ARG B 1 254 ? -6.805 22.969 25.422 1 97.88 254 ARG B O 1
ATOM 4670 N N . LEU B 1 255 ? -6.934 20.859 24.672 1 98.44 255 LEU B N 1
ATOM 4671 C CA . LEU B 1 255 ? -5.516 20.594 24.891 1 98.44 255 LEU B CA 1
ATOM 4672 C C . LEU B 1 255 ? -4.648 21.484 24 1 98.44 255 LEU B C 1
ATOM 4674 O O . LEU B 1 255 ? -3.592 21.953 24.438 1 98.44 255 LEU B O 1
ATOM 4678 N N . ARG B 1 256 ? -5.031 21.75 22.781 1 98.38 256 ARG B N 1
ATOM 4679 C CA . ARG B 1 256 ? -4.312 22.641 21.875 1 98.38 256 ARG B CA 1
ATOM 4680 C C . ARG B 1 256 ? -4.238 24.047 22.453 1 98.38 256 ARG B C 1
ATOM 4682 O O . ARG B 1 256 ? -3.203 24.719 22.359 1 98.38 256 ARG B O 1
ATOM 4689 N N . ARG B 1 257 ? -5.328 24.516 23 1 98.25 257 ARG B N 1
ATOM 4690 C CA . ARG B 1 257 ? -5.363 25.828 23.609 1 98.25 257 ARG B CA 1
ATOM 4691 C C . ARG B 1 257 ? -4.422 25.906 24.812 1 98.25 257 ARG B C 1
ATOM 4693 O O . ARG B 1 257 ? -3.734 26.906 25 1 98.25 257 ARG B O 1
ATOM 4700 N N . ARG B 1 258 ? -4.438 24.844 25.578 1 98.5 258 ARG B N 1
ATOM 4701 C CA . ARG B 1 258 ? -3.52 24.781 26.719 1 98.5 258 ARG B CA 1
ATOM 4702 C C . ARG B 1 258 ? -2.068 24.859 26.25 1 98.5 258 ARG B C 1
ATOM 4704 O O . ARG B 1 258 ? -1.25 25.547 26.844 1 98.5 258 ARG B O 1
ATOM 4711 N N . LEU B 1 259 ? -1.787 24.109 25.234 1 98.75 259 LEU B N 1
ATOM 4712 C CA . LEU B 1 259 ? -0.452 24.141 24.641 1 98.75 259 LEU B CA 1
ATOM 4713 C C . LEU B 1 259 ? -0.077 25.547 24.188 1 98.75 259 LEU B C 1
ATOM 4715 O O . LEU B 1 259 ? 1.018 26.031 24.5 1 98.75 259 LEU B O 1
ATOM 4719 N N . ALA B 1 260 ? -0.949 26.219 23.484 1 98.81 260 ALA B N 1
ATOM 4720 C CA . ALA B 1 260 ? -0.715 27.562 22.984 1 98.81 260 ALA B CA 1
ATOM 4721 C C . ALA B 1 260 ? -0.455 28.531 24.141 1 98.81 260 ALA B C 1
ATOM 4723 O O . ALA B 1 260 ? 0.469 29.344 24.078 1 98.81 260 ALA B O 1
ATOM 4724 N N . GLU B 1 261 ? -1.262 28.422 25.109 1 98.69 261 GLU B N 1
ATOM 4725 C CA . GLU B 1 261 ? -1.12 29.281 26.281 1 98.69 261 GLU B CA 1
ATOM 4726 C C . GLU B 1 261 ? 0.233 29.094 26.953 1 98.69 261 GLU B C 1
ATOM 4728 O O . GLU B 1 261 ? 0.895 30.062 27.328 1 98.69 261 GLU B O 1
ATOM 4733 N N . GLY B 1 262 ? 0.587 27.844 27.141 1 98.69 262 GLY B N 1
ATOM 4734 C CA . GLY B 1 262 ? 1.88 27.547 27.734 1 98.69 262 GLY B CA 1
ATOM 4735 C C . GLY B 1 262 ? 3.047 28.078 26.938 1 98.69 262 GLY B C 1
ATOM 4736 O O . GLY B 1 262 ? 4.012 28.609 27.5 1 98.69 262 GLY B O 1
ATOM 4737 N N . LEU B 1 263 ? 2.98 27.953 25.672 1 98.75 263 LEU B N 1
ATOM 4738 C CA . LEU B 1 263 ? 4.035 28.438 24.781 1 98.75 263 LEU B CA 1
ATOM 4739 C C . LEU B 1 263 ? 4.137 29.953 24.844 1 98.75 263 LEU B C 1
ATOM 4741 O O . LEU B 1 263 ? 5.238 30.516 24.891 1 98.75 263 LEU B O 1
ATOM 4745 N N . ARG B 1 264 ? 3.014 30.672 24.844 1 98.5 264 ARG B N 1
ATOM 4746 C CA . ARG B 1 264 ? 2.998 32.125 24.938 1 98.5 264 ARG B CA 1
ATOM 4747 C C . ARG B 1 264 ? 3.566 32.594 26.281 1 98.5 264 ARG B C 1
ATOM 4749 O O . ARG B 1 264 ? 4.25 33.594 26.359 1 98.5 264 ARG B O 1
ATOM 4756 N N . ALA B 1 265 ? 3.279 31.797 27.281 1 98 265 ALA B N 1
ATOM 4757 C CA . ALA B 1 265 ? 3.791 32.125 28.609 1 98 265 ALA B CA 1
ATOM 4758 C C . ALA B 1 265 ? 5.312 32.062 28.641 1 98 265 ALA B C 1
ATOM 4760 O O . ALA B 1 265 ? 5.953 32.75 29.453 1 98 265 ALA B O 1
ATOM 4761 N N . LEU B 1 266 ? 5.887 31.25 27.797 1 97.19 266 LEU B N 1
ATOM 4762 C CA . LEU B 1 266 ? 7.336 31.172 27.688 1 97.19 266 LEU B CA 1
ATOM 4763 C C . LEU B 1 266 ? 7.887 32.312 26.844 1 97.19 266 LEU B C 1
ATOM 4765 O O . LEU B 1 266 ? 9.094 32.406 26.625 1 97.19 266 LEU B O 1
ATOM 4769 N N . GLY B 1 267 ? 6.98 33.156 26.297 1 96.88 267 GLY B N 1
ATOM 4770 C CA . GLY B 1 267 ? 7.395 34.312 25.5 1 96.88 267 GLY B CA 1
ATOM 4771 C C . GLY B 1 267 ? 7.512 34 24.031 1 96.88 267 GLY B C 1
ATOM 4772 O O . GLY B 1 267 ? 8.086 34.781 23.266 1 96.88 267 GLY B O 1
ATOM 4773 N N . LEU B 1 268 ? 6.961 32.938 23.609 1 98.06 268 LEU B N 1
ATOM 4774 C CA . LEU B 1 268 ? 7.113 32.531 22.203 1 98.06 268 LEU B CA 1
ATOM 4775 C C . LEU B 1 268 ? 5.941 33.031 21.375 1 98.06 268 LEU B C 1
ATOM 4777 O O . LEU B 1 268 ? 4.824 33.156 21.875 1 98.06 268 LEU B O 1
ATOM 4781 N N . SER B 1 269 ? 6.195 33.344 20.078 1 98.31 269 SER B N 1
ATOM 4782 C CA . SER B 1 269 ? 5.148 33.656 19.109 1 98.31 269 SER B CA 1
ATOM 4783 C C . SER B 1 269 ? 4.445 32.375 18.641 1 98.31 269 SER B C 1
ATOM 4785 O O . SER B 1 269 ? 5.09 31.469 18.141 1 98.31 269 SER B O 1
ATOM 4787 N N . VAL B 1 270 ? 3.162 32.375 18.812 1 98.56 270 VAL B N 1
ATOM 4788 C CA . VAL B 1 270 ? 2.371 31.188 18.469 1 98.56 270 VAL B CA 1
ATOM 4789 C C . VAL B 1 270 ? 1.353 31.547 17.391 1 98.56 270 VAL B C 1
ATOM 4791 O O . VAL B 1 270 ? 0.65 32.562 17.5 1 98.56 270 VAL B O 1
ATOM 4794 N N . ARG B 1 271 ? 1.339 30.828 16.312 1 98.06 271 ARG B N 1
ATOM 4795 C CA . ARG B 1 271 ? 0.305 30.938 15.297 1 98.06 271 ARG B CA 1
ATOM 4796 C C . ARG B 1 271 ? -0.71 29.812 15.422 1 98.06 271 ARG B C 1
ATOM 4798 O O . ARG B 1 271 ? -0.397 28.656 15.141 1 98.06 271 ARG B O 1
ATOM 4805 N N . GLU B 1 272 ? -1.834 30.156 15.859 1 97.06 272 GLU B N 1
ATOM 4806 C CA . GLU B 1 272 ? -2.93 29.188 15.961 1 97.06 272 GLU B CA 1
ATOM 4807 C C . GLU B 1 272 ? -3.783 29.203 14.695 1 97.06 272 GLU B C 1
ATOM 4809 O O . GLU B 1 272 ? -3.684 30.109 13.875 1 97.06 272 GLU B O 1
ATOM 4814 N N . SER B 1 273 ? -4.449 28.172 14.492 1 93.56 273 SER B N 1
ATOM 4815 C CA . SER B 1 273 ? -5.383 27.984 13.383 1 93.56 273 SER B CA 1
ATOM 4816 C C . SER B 1 273 ? -6.543 27.078 13.789 1 93.56 273 SER B C 1
ATOM 4818 O O . SER B 1 273 ? -6.621 26.641 14.938 1 93.56 273 SER B O 1
ATOM 4820 N N . PRO B 1 274 ? -7.488 26.844 12.867 1 95.44 274 PRO B N 1
ATOM 4821 C CA . PRO B 1 274 ? -8.594 25.938 13.195 1 95.44 274 PRO B CA 1
ATOM 4822 C C . PRO B 1 274 ? -8.172 24.484 13.258 1 95.44 274 PRO B C 1
ATOM 4824 O O . PRO B 1 274 ? -8.969 23.609 13.609 1 95.44 274 PRO B O 1
ATOM 4827 N N . ALA B 1 275 ? -7 24.188 12.961 1 96 275 ALA B N 1
ATOM 4828 C CA . ALA B 1 275 ? -6.492 22.812 12.969 1 96 275 ALA B CA 1
ATOM 4829 C C . ALA B 1 275 ? -6.148 22.359 14.383 1 96 275 ALA B C 1
ATOM 4831 O O . ALA B 1 275 ? -6.051 23.188 15.297 1 96 275 ALA B O 1
ATOM 4832 N N . ASN B 1 276 ? -5.973 21.094 14.609 1 96.38 276 ASN B N 1
ATOM 4833 C CA . ASN B 1 276 ? -5.633 20.531 15.914 1 96.38 276 ASN B CA 1
ATOM 4834 C C . ASN B 1 276 ? -4.137 20.656 16.203 1 96.38 276 ASN B C 1
ATOM 4836 O O . ASN B 1 276 ? -3.605 19.922 17.047 1 96.38 276 ASN B O 1
ATOM 4840 N N . PHE B 1 277 ? -3.457 21.438 15.461 1 98.19 277 PHE B N 1
ATOM 4841 C CA . PHE B 1 277 ? -2.035 21.703 15.625 1 98.19 277 PHE B CA 1
ATOM 4842 C C . PHE B 1 277 ? -1.746 23.188 15.469 1 98.19 277 PHE B C 1
ATOM 4844 O O . PHE B 1 277 ? -2.633 23.969 15.102 1 98.19 277 PHE B O 1
ATOM 4851 N N . LEU B 1 278 ? -0.554 23.625 15.836 1 98.5 278 LEU B N 1
ATOM 4852 C CA . LEU B 1 278 ? -0.176 25.031 15.766 1 98.5 278 LEU B CA 1
ATOM 4853 C C . LEU B 1 278 ? 1.295 25.172 15.391 1 98.5 278 LEU B C 1
ATOM 4855 O O . LEU B 1 278 ? 2.031 24.188 15.344 1 98.5 278 LEU B O 1
ATOM 4859 N N . LEU B 1 279 ? 1.653 26.359 14.961 1 98.56 279 LEU B N 1
ATOM 4860 C CA . LEU B 1 279 ? 3.047 26.719 14.719 1 98.56 279 LEU B CA 1
ATOM 4861 C C . LEU B 1 279 ? 3.596 27.594 15.844 1 98.56 279 LEU B C 1
ATOM 4863 O O . LEU B 1 279 ? 2.895 28.469 16.344 1 98.56 279 LEU B O 1
ATOM 4867 N N . VAL B 1 280 ? 4.84 27.328 16.234 1 98.75 280 VAL B N 1
ATOM 4868 C CA . VAL B 1 280 ? 5.504 28.156 17.234 1 98.75 280 VAL B CA 1
ATOM 4869 C C . VAL B 1 280 ? 6.883 28.562 16.734 1 98.75 280 VAL B C 1
ATOM 4871 O O . VAL B 1 280 ? 7.602 27.75 16.141 1 98.75 280 VAL B O 1
ATOM 4874 N N . ARG B 1 281 ? 7.199 29.812 16.844 1 98.44 281 ARG B N 1
ATOM 4875 C CA . ARG B 1 281 ? 8.484 30.328 16.391 1 98.44 281 ARG B CA 1
ATOM 4876 C C . ARG B 1 281 ? 9.555 30.156 17.469 1 98.44 281 ARG B C 1
ATOM 4878 O O . ARG B 1 281 ? 9.438 30.703 18.562 1 98.44 281 ARG B O 1
ATOM 4885 N N . VAL B 1 282 ? 10.594 29.406 17.141 1 97.38 282 VAL B N 1
ATOM 4886 C CA . VAL B 1 282 ? 11.625 29.125 18.141 1 97.38 282 VAL B CA 1
ATOM 4887 C C . VAL B 1 282 ? 12.977 29.625 17.625 1 97.38 282 VAL B C 1
ATOM 4889 O O . VAL B 1 282 ? 14 29.453 18.297 1 97.38 282 VAL B O 1
ATOM 4892 N N . GLY B 1 283 ? 13.016 30.281 16.422 1 94.25 283 GLY B N 1
ATOM 4893 C CA . GLY B 1 283 ? 14.25 30.781 15.836 1 94.25 283 GLY B CA 1
ATOM 4894 C C . GLY B 1 283 ? 15.016 29.734 15.055 1 94.25 283 GLY B C 1
ATOM 4895 O O . GLY B 1 283 ? 14.852 29.609 13.844 1 94.25 283 GLY B O 1
ATOM 4896 N N . ARG B 1 284 ? 15.797 28.875 15.75 1 93.94 284 ARG B N 1
ATOM 4897 C CA . ARG B 1 284 ? 16.531 27.781 15.117 1 93.94 284 ARG B CA 1
ATOM 4898 C C . ARG B 1 284 ? 15.797 26.469 15.281 1 93.94 284 ARG B C 1
ATOM 4900 O O . ARG B 1 284 ? 16.219 25.609 16.062 1 93.94 284 ARG B O 1
ATOM 4907 N N . ALA B 1 285 ? 14.844 26.25 14.453 1 96.44 285 ALA B N 1
ATOM 4908 C CA . ALA B 1 285 ? 13.898 25.156 14.609 1 96.44 285 ALA B CA 1
ATOM 4909 C C . ALA B 1 285 ? 14.625 23.812 14.609 1 96.44 285 ALA B C 1
ATOM 4911 O O . ALA B 1 285 ? 14.344 22.953 15.453 1 96.44 285 ALA B O 1
ATOM 4912 N N . THR B 1 286 ? 15.562 23.625 13.688 1 95.81 286 THR B N 1
ATOM 4913 C CA . THR B 1 286 ? 16.266 22.359 13.57 1 95.81 286 THR B CA 1
ATOM 4914 C C . THR B 1 286 ? 17.031 22.047 14.852 1 95.81 286 THR B C 1
ATOM 4916 O O . THR B 1 286 ? 16.969 20.922 15.359 1 95.81 286 THR B O 1
ATOM 4919 N N . GLU B 1 287 ? 17.75 22.969 15.391 1 95 287 GLU B N 1
ATOM 4920 C CA . GLU B 1 287 ? 18.531 22.781 16.609 1 95 287 GLU B CA 1
ATOM 4921 C C . GLU B 1 287 ? 17.625 22.484 17.812 1 95 287 GLU B C 1
ATOM 4923 O O . GLU B 1 287 ? 17.922 21.609 18.625 1 95 287 GLU B O 1
ATOM 4928 N N . VAL B 1 288 ? 16.594 23.297 17.891 1 96.81 288 VAL B N 1
ATOM 4929 C CA . VAL B 1 288 ? 15.672 23.109 19.016 1 96.81 288 VAL B CA 1
ATOM 4930 C C . VAL B 1 288 ? 15.016 21.734 18.922 1 96.81 288 VAL B C 1
ATOM 4932 O O . VAL B 1 288 ? 14.891 21.031 19.938 1 96.81 288 VAL B O 1
ATOM 4935 N N . ALA B 1 289 ? 14.57 21.359 17.734 1 96.31 289 ALA B N 1
ATOM 4936 C CA . ALA B 1 289 ? 13.961 20.047 17.531 1 96.31 289 ALA B CA 1
ATOM 4937 C C . ALA B 1 289 ? 14.922 18.938 17.938 1 96.31 289 ALA B C 1
ATOM 4939 O O . ALA B 1 289 ? 14.516 17.953 18.562 1 96.31 289 ALA B O 1
ATOM 4940 N N . ARG B 1 290 ? 16.156 19.062 17.562 1 94.5 290 ARG B N 1
ATOM 4941 C CA . ARG B 1 290 ? 17.172 18.062 17.906 1 94.5 290 ARG B CA 1
ATOM 4942 C C . ARG B 1 290 ? 17.344 17.984 19.422 1 94.5 290 ARG B C 1
ATOM 4944 O O . ARG B 1 290 ? 17.484 16.891 19.969 1 94.5 290 ARG B O 1
ATOM 4951 N N . ALA B 1 291 ? 17.406 19.078 20.078 1 95.56 291 ALA B N 1
ATOM 4952 C CA . ALA B 1 291 ? 17.547 19.109 21.516 1 95.56 291 ALA B CA 1
ATOM 4953 C C . ALA B 1 291 ? 16.359 18.469 22.219 1 95.56 291 ALA B C 1
ATOM 4955 O O . ALA B 1 291 ? 16.516 17.75 23.203 1 95.56 291 ALA B O 1
ATOM 4956 N N . LEU B 1 292 ? 15.18 18.766 21.75 1 96.88 292 LEU B N 1
ATOM 4957 C CA . LEU B 1 292 ? 13.969 18.156 22.281 1 96.88 292 LEU B CA 1
ATOM 4958 C C . LEU B 1 292 ? 13.992 16.641 22.094 1 96.88 292 LEU B C 1
ATOM 4960 O O . LEU B 1 292 ? 13.633 15.898 23 1 96.88 292 LEU B O 1
ATOM 4964 N N . ARG B 1 293 ? 14.414 16.234 20.891 1 95.06 293 ARG B N 1
ATOM 4965 C CA . ARG B 1 293 ? 14.484 14.805 20.594 1 95.06 293 ARG B CA 1
ATOM 4966 C C . ARG B 1 293 ? 15.414 14.094 21.578 1 95.06 293 ARG B C 1
ATOM 4968 O O . ARG B 1 293 ? 15.125 12.969 22 1 95.06 293 ARG B O 1
ATOM 4975 N N . ALA B 1 294 ? 16.531 14.672 21.875 1 92.88 294 ALA B N 1
ATOM 4976 C CA . ALA B 1 294 ? 17.484 14.117 22.812 1 92.88 294 ALA B CA 1
ATOM 4977 C C . ALA B 1 294 ? 16.859 13.906 24.188 1 92.88 294 ALA B C 1
ATOM 4979 O O . ALA B 1 294 ? 17.328 13.094 24.984 1 92.88 294 ALA B O 1
ATOM 4980 N N . ARG B 1 295 ? 15.797 14.625 24.438 1 94.12 295 ARG B N 1
ATOM 4981 C CA . ARG B 1 295 ? 15.086 14.531 25.703 1 94.12 295 ARG B CA 1
ATOM 4982 C C . ARG B 1 295 ? 13.852 13.641 25.578 1 94.12 295 ARG B C 1
ATOM 4984 O O . ARG B 1 295 ? 12.992 13.625 26.469 1 94.12 295 ARG B O 1
ATOM 4991 N N . GLY B 1 296 ? 13.641 13.039 24.422 1 94.44 296 GLY B N 1
ATOM 4992 C CA . GLY B 1 296 ? 12.555 12.102 24.219 1 94.44 296 GLY B CA 1
ATOM 4993 C C . GLY B 1 296 ? 11.289 12.75 23.688 1 94.44 296 GLY B C 1
ATOM 4994 O O . GLY B 1 296 ? 10.211 12.164 23.75 1 94.44 296 GLY B O 1
ATOM 4995 N N . ILE B 1 297 ? 11.398 13.977 23.234 1 96.75 297 ILE B N 1
ATOM 4996 C CA . ILE B 1 297 ? 10.242 14.688 22.719 1 96.75 297 ILE B CA 1
ATOM 4997 C C . ILE B 1 297 ? 10.414 14.945 21.219 1 96.75 297 ILE B C 1
ATOM 4999 O O . ILE B 1 297 ? 11.32 15.672 20.812 1 96.75 297 ILE B O 1
ATOM 5003 N N . ARG B 1 298 ? 9.508 14.422 20.484 1 95.31 298 ARG B N 1
ATOM 5004 C CA . ARG B 1 298 ? 9.562 14.602 19.031 1 95.31 298 ARG B CA 1
ATOM 5005 C C . ARG B 1 298 ? 8.617 15.711 18.578 1 95.31 298 ARG B C 1
ATOM 5007 O O . ARG B 1 298 ? 7.469 15.766 19.016 1 95.31 298 ARG B O 1
ATOM 5014 N N . VAL B 1 299 ? 9.125 16.578 17.781 1 96.69 299 VAL B N 1
ATOM 5015 C CA . VAL B 1 299 ? 8.352 17.672 17.203 1 96.69 299 VAL B CA 1
ATOM 5016 C C . VAL B 1 299 ? 8.594 17.75 15.703 1 96.69 299 VAL B C 1
ATOM 5018 O O . VAL B 1 299 ? 9.461 17.047 15.172 1 96.69 299 VAL B O 1
ATOM 5021 N N . ARG B 1 300 ? 7.777 18.484 15.008 1 96.38 300 ARG B N 1
ATOM 5022 C CA . ARG B 1 300 ? 7.98 18.625 13.57 1 96.38 300 ARG B CA 1
ATOM 5023 C C . ARG B 1 300 ? 8.734 19.906 13.25 1 96.38 300 ARG B C 1
ATOM 5025 O O . ARG B 1 300 ? 8.188 21 13.383 1 96.38 300 ARG B O 1
ATOM 5032 N N . ASP B 1 301 ? 10 19.703 12.859 1 95.06 301 ASP B N 1
ATOM 5033 C CA . ASP B 1 301 ? 10.789 20.797 12.305 1 95.06 301 ASP B CA 1
ATOM 5034 C C . ASP B 1 301 ? 10.219 21.266 10.969 1 95.06 301 ASP B C 1
ATOM 5036 O O . ASP B 1 301 ? 10.234 20.516 9.984 1 95.06 301 ASP B O 1
ATOM 5040 N N . ALA B 1 302 ? 9.789 22.516 10.867 1 95.81 302 ALA B N 1
ATOM 5041 C CA . ALA B 1 302 ? 9.086 22.969 9.672 1 95.81 302 ALA B CA 1
ATOM 5042 C C . ALA B 1 302 ? 10.055 23.5 8.625 1 95.81 302 ALA B C 1
ATOM 5044 O O . ALA B 1 302 ? 9.641 24.125 7.641 1 95.81 302 ALA B O 1
ATOM 5045 N N . THR B 1 303 ? 11.352 23.25 8.82 1 93.12 303 THR B N 1
ATOM 5046 C CA . THR B 1 303 ? 12.367 23.703 7.887 1 93.12 303 THR B CA 1
ATOM 5047 C C . THR B 1 303 ? 12.109 23.156 6.488 1 93.12 303 THR B C 1
ATOM 5049 O O . THR B 1 303 ? 12.242 23.891 5.496 1 93.12 303 THR B O 1
ATOM 5052 N N . SER B 1 304 ? 11.656 21.891 6.453 1 89.94 304 SER B N 1
ATOM 5053 C CA . SER B 1 304 ? 11.453 21.25 5.16 1 89.94 304 SER B CA 1
ATOM 5054 C C . SER B 1 304 ? 10.258 21.844 4.426 1 89.94 304 SER B C 1
ATOM 5056 O O . SER B 1 304 ? 10.102 21.656 3.217 1 89.94 304 SER B O 1
ATOM 5058 N N . PHE B 1 305 ? 9.438 22.609 5.129 1 92.44 305 PHE B N 1
ATOM 5059 C CA . PHE B 1 305 ? 8.297 23.281 4.52 1 92.44 305 PHE B CA 1
ATOM 5060 C C . PHE B 1 305 ? 8.688 24.688 4.078 1 92.44 305 PHE B C 1
ATOM 5062 O O . PHE B 1 305 ? 7.859 25.438 3.547 1 92.44 305 PHE B O 1
ATOM 5069 N N . GLY B 1 306 ? 9.93 25.094 4.41 1 92.31 306 GLY B N 1
ATOM 5070 C CA . GLY B 1 306 ? 10.383 26.438 4.133 1 92.31 306 GLY B CA 1
ATOM 5071 C C . GLY B 1 306 ? 10.188 27.391 5.305 1 92.31 306 GLY B C 1
ATOM 5072 O O . GLY B 1 306 ? 10.164 28.609 5.125 1 92.31 306 GLY B O 1
ATOM 5073 N N . LEU B 1 307 ? 9.938 26.844 6.469 1 95.88 307 LEU B N 1
ATOM 5074 C CA . LEU B 1 307 ? 9.719 27.625 7.684 1 95.88 307 LEU B CA 1
ATOM 5075 C C . LEU B 1 307 ? 10.75 27.266 8.75 1 95.88 307 LEU B C 1
ATOM 5077 O O . LEU B 1 307 ? 10.406 26.75 9.805 1 95.88 307 LEU B O 1
ATOM 5081 N N . PRO B 1 308 ? 11.992 27.672 8.578 1 96.12 308 PRO B N 1
ATOM 5082 C CA . PRO B 1 308 ? 13.109 27.188 9.398 1 96.12 308 PRO B CA 1
ATOM 5083 C C . PRO B 1 308 ? 13.078 27.75 10.82 1 96.12 308 PRO B C 1
ATOM 5085 O O . PRO B 1 308 ? 13.828 27.281 11.688 1 96.12 308 PRO B O 1
ATOM 5088 N N . GLN B 1 309 ? 12.219 28.734 11.117 1 97.75 309 GLN B N 1
ATOM 5089 C CA . GLN B 1 309 ? 12.156 29.312 12.453 1 97.75 309 GLN B CA 1
ATOM 5090 C C . GLN B 1 309 ? 11.016 28.688 13.258 1 97.75 309 GLN B C 1
ATOM 5092 O O . GLN B 1 309 ? 10.82 29.031 14.43 1 97.75 309 GLN B O 1
ATOM 5097 N N . TRP B 1 310 ? 10.266 27.766 12.617 1 98 310 TRP B N 1
ATOM 5098 C CA . TRP B 1 310 ? 9.008 27.328 13.211 1 98 310 TRP B CA 1
ATOM 5099 C C . TRP B 1 310 ? 9.023 25.828 13.477 1 98 310 TRP B C 1
ATOM 5101 O O . TRP B 1 310 ? 9.602 25.062 12.703 1 98 310 TRP B O 1
ATOM 5111 N N . LEU B 1 311 ? 8.43 25.438 14.578 1 98.12 311 LEU B N 1
ATOM 5112 C CA . LEU B 1 311 ? 8 24.062 14.844 1 98.12 311 LEU B CA 1
ATOM 5113 C C . LEU B 1 311 ? 6.488 23.922 14.68 1 98.12 311 LEU B C 1
ATOM 5115 O O . LEU B 1 311 ? 5.738 24.844 15.008 1 98.12 311 LEU B O 1
ATOM 5119 N N . ARG B 1 312 ? 6.086 22.891 14.094 1 98.31 312 ARG B N 1
ATOM 5120 C CA . ARG B 1 312 ? 4.676 22.516 14.133 1 98.31 312 ARG B CA 1
ATOM 5121 C C . ARG B 1 312 ? 4.41 21.516 15.258 1 98.31 312 ARG B C 1
ATOM 5123 O O . ARG B 1 312 ? 5.086 20.5 15.352 1 98.31 312 ARG B O 1
ATOM 5130 N N . LEU B 1 313 ? 3.439 21.797 16.078 1 98.44 313 LEU B N 1
ATOM 5131 C CA . LEU B 1 313 ? 3.127 20.984 17.25 1 98.44 313 LEU B CA 1
ATOM 5132 C C . LEU B 1 313 ? 1.657 20.594 17.25 1 98.44 313 LEU B C 1
ATOM 5134 O O . LEU B 1 313 ? 0.774 21.438 17.188 1 98.44 313 LEU B O 1
ATOM 5138 N N . SER B 1 314 ? 1.457 19.312 17.391 1 97.69 314 SER B N 1
ATOM 5139 C CA . SER B 1 314 ? 0.087 18.828 17.5 1 97.69 314 SER B CA 1
ATOM 5140 C C . SER B 1 314 ? -0.423 18.906 18.922 1 97.69 314 SER B C 1
ATOM 5142 O O . SER B 1 314 ? 0.368 18.969 19.875 1 97.69 314 SER B O 1
ATOM 5144 N N . ALA B 1 315 ? -1.713 18.906 19.094 1 97.62 315 ALA B N 1
ATOM 5145 C CA . ALA B 1 315 ? -2.318 18.766 20.406 1 97.62 315 ALA B CA 1
ATOM 5146 C C . ALA B 1 315 ? -1.95 17.422 21.031 1 97.62 315 ALA B C 1
ATOM 5148 O O . ALA B 1 315 ? -1.958 16.391 20.344 1 97.62 315 ALA B O 1
ATOM 5149 N N . GLN B 1 316 ? -1.533 17.438 22.281 1 97.75 316 GLN B N 1
ATOM 5150 C CA . GLN B 1 316 ? -1.151 16.234 23.031 1 97.75 316 GLN B CA 1
ATOM 5151 C C . GLN B 1 316 ? -1.741 16.266 24.438 1 97.75 316 GLN B C 1
ATOM 5153 O O . GLN B 1 316 ? -2.248 17.297 24.891 1 97.75 316 GLN B O 1
ATOM 5158 N N . LYS B 1 317 ? -1.672 15.18 25.094 1 97.38 317 LYS B N 1
ATOM 5159 C CA . LYS B 1 317 ? -2.146 15.07 26.469 1 97.38 317 LYS B CA 1
ATOM 5160 C C . LYS B 1 317 ? -1.378 16.016 27.391 1 97.38 317 LYS B C 1
ATOM 5162 O O . LYS B 1 317 ? -0.264 16.438 27.078 1 97.38 317 LYS B O 1
ATOM 5167 N N . GLU B 1 318 ? -1.928 16.281 28.531 1 98.06 318 GLU B N 1
ATOM 5168 C CA . GLU B 1 318 ? -1.42 17.297 29.438 1 98.06 318 GLU B CA 1
ATOM 5169 C C . GLU B 1 318 ? 0.001 16.969 29.891 1 98.06 318 GLU B C 1
ATOM 5171 O O . GLU B 1 318 ? 0.848 17.875 29.984 1 98.06 318 GLU B O 1
ATOM 5176 N N . GLU B 1 319 ? 0.254 15.711 30.156 1 98.06 319 GLU B N 1
ATOM 5177 C CA . GLU B 1 319 ? 1.587 15.312 30.594 1 98.06 319 GLU B CA 1
ATOM 5178 C C . GLU B 1 319 ? 2.635 15.609 29.531 1 98.06 319 GLU B C 1
ATOM 5180 O O . GLU B 1 319 ? 3.75 16.031 29.844 1 98.06 319 GLU B O 1
ATOM 5185 N N . ALA B 1 320 ? 2.277 15.391 28.328 1 98.25 320 ALA B N 1
ATOM 5186 C CA . ALA B 1 320 ? 3.178 15.68 27.219 1 98.25 320 ALA B CA 1
ATOM 5187 C C . ALA B 1 320 ? 3.406 17.172 27.078 1 98.25 320 ALA B C 1
ATOM 5189 O O . ALA B 1 320 ? 4.531 17.625 26.812 1 98.25 320 ALA B O 1
ATOM 5190 N N . ILE B 1 321 ? 2.355 17.969 27.234 1 98.62 321 ILE B N 1
ATOM 5191 C CA . ILE B 1 321 ? 2.438 19.422 27.125 1 98.62 321 ILE B CA 1
ATOM 5192 C C . ILE B 1 321 ? 3.379 19.953 28.203 1 98.62 321 ILE B C 1
ATOM 5194 O O . ILE B 1 321 ? 4.266 20.766 27.922 1 98.62 321 ILE B O 1
ATOM 5198 N N . GLU B 1 322 ? 3.244 19.453 29.375 1 98.44 322 GLU B N 1
ATOM 5199 C CA . GLU B 1 322 ? 4.09 19.891 30.484 1 98.44 322 GLU B CA 1
ATOM 5200 C C . GLU B 1 322 ? 5.555 19.562 30.219 1 98.44 322 GLU B C 1
ATOM 5202 O O . GLU B 1 322 ? 6.434 20.406 30.438 1 98.44 322 GLU B O 1
ATOM 5207 N N . ALA B 1 323 ? 5.762 18.359 29.781 1 98.44 323 ALA B N 1
ATOM 5208 C CA . ALA B 1 323 ? 7.125 17.938 29.469 1 98.44 323 ALA B CA 1
ATOM 5209 C C . ALA B 1 323 ? 7.742 18.812 28.375 1 98.44 323 ALA B C 1
ATOM 5211 O O . ALA B 1 323 ? 8.914 19.188 28.469 1 98.44 323 ALA B O 1
ATOM 5212 N N . LEU B 1 324 ? 6.965 19.109 27.391 1 98.69 324 LEU B N 1
ATOM 5213 C CA . LEU B 1 324 ? 7.445 19.938 26.297 1 98.69 324 LEU B CA 1
ATOM 5214 C C . LEU B 1 324 ? 7.789 21.344 26.781 1 98.69 324 LEU B C 1
ATOM 5216 O O . LEU B 1 324 ? 8.844 21.891 26.438 1 98.69 324 LEU B O 1
ATOM 5220 N N . LEU B 1 325 ? 6.914 21.938 27.547 1 98.5 325 LEU B N 1
ATOM 5221 C CA . LEU B 1 325 ? 7.109 23.312 28.016 1 98.5 325 LEU B CA 1
ATOM 5222 C C . LEU B 1 325 ? 8.336 23.406 28.906 1 98.5 325 LEU B C 1
ATOM 5224 O O . LEU B 1 325 ? 9.117 24.359 28.797 1 98.5 325 LEU B O 1
ATOM 5228 N N . GLU B 1 326 ? 8.508 22.438 29.75 1 98 326 GLU B N 1
ATOM 5229 C CA . GLU B 1 326 ? 9.68 22.406 30.609 1 98 326 GLU B CA 1
ATOM 5230 C C . GLU B 1 326 ? 10.961 22.297 29.797 1 98 326 GLU B C 1
ATOM 5232 O O . GLU B 1 326 ? 11.93 23.016 30.047 1 98 326 GLU B O 1
ATOM 5237 N N . ALA B 1 327 ? 10.93 21.375 28.875 1 97.94 327 ALA B N 1
ATOM 5238 C CA . ALA B 1 327 ? 12.102 21.156 28.031 1 97.94 327 ALA B CA 1
ATOM 5239 C C . ALA B 1 327 ? 12.422 22.422 27.219 1 97.94 327 ALA B C 1
ATOM 5241 O O . ALA B 1 327 ? 13.594 22.781 27.062 1 97.94 327 ALA B O 1
ATOM 5242 N N . LEU B 1 328 ? 11.43 23.078 26.672 1 97.94 328 LEU B N 1
ATOM 5243 C CA . LEU B 1 328 ? 11.633 24.297 25.875 1 97.94 328 LEU B CA 1
ATOM 5244 C C . LEU B 1 328 ? 12.211 25.406 26.719 1 97.94 328 LEU B C 1
ATOM 5246 O O . LEU B 1 328 ? 13.094 26.156 26.266 1 97.94 328 LEU B O 1
ATOM 5250 N N . GLU B 1 329 ? 11.68 25.547 27.891 1 96.81 329 GLU B N 1
ATOM 5251 C CA . GLU B 1 329 ? 12.203 26.562 28.797 1 96.81 329 GLU B CA 1
ATOM 5252 C C . GLU B 1 329 ? 13.703 26.359 29.031 1 96.81 329 GLU B C 1
ATOM 5254 O O . GLU B 1 329 ? 14.469 27.328 28.969 1 96.81 329 GLU B O 1
ATOM 5259 N N . GLU B 1 330 ? 14.086 25.141 29.25 1 95.69 330 GLU B N 1
ATOM 5260 C CA . GLU B 1 330 ? 15.492 24.812 29.484 1 95.69 330 GLU B CA 1
ATOM 5261 C C . GLU B 1 330 ? 16.344 25.078 28.25 1 95.69 330 GLU B C 1
ATOM 5263 O O . GLU B 1 330 ? 17.438 25.625 28.344 1 95.69 330 GLU B O 1
ATOM 5268 N N . ILE B 1 331 ? 15.875 24.625 27.141 1 95.88 331 ILE B N 1
ATOM 5269 C CA . ILE B 1 331 ? 16.625 24.703 25.891 1 95.88 331 ILE B CA 1
ATOM 5270 C C . ILE B 1 331 ? 16.797 26.156 25.484 1 95.88 331 ILE B C 1
ATOM 5272 O O . ILE B 1 331 ? 17.875 26.562 25.047 1 95.88 331 ILE B O 1
ATOM 5276 N N . LEU B 1 332 ? 15.789 26.938 25.594 1 92.94 332 LEU B N 1
ATOM 5277 C CA . LEU B 1 332 ? 15.805 28.312 25.094 1 92.94 332 LEU B CA 1
ATOM 5278 C C . LEU B 1 332 ? 16.5 29.234 26.094 1 92.94 332 LEU B C 1
ATOM 5280 O O . LEU B 1 332 ? 16.984 30.312 25.703 1 92.94 332 LEU B O 1
ATOM 5284 N N . SER B 1 333 ? 16.547 28.875 27.375 1 87.88 333 SER B N 1
ATOM 5285 C CA . SER B 1 333 ? 17.266 29.641 28.391 1 87.88 333 SER B CA 1
ATOM 5286 C C . SER B 1 333 ? 18.766 29.328 28.359 1 87.88 333 SER B C 1
ATOM 5288 O O . SER B 1 333 ? 19.547 30 29.031 1 87.88 333 SER B O 1
ATOM 5290 N N . GLY B 1 334 ? 19.359 28.5 27.438 1 76.75 334 GLY B N 1
ATOM 5291 C CA . GLY B 1 334 ? 20.766 28.156 27.359 1 76.75 334 GLY B CA 1
ATOM 5292 C C . GLY B 1 334 ? 21.203 27.172 28.438 1 76.75 334 GLY B C 1
ATOM 5293 O O . GLY B 1 334 ? 22.391 27.078 28.766 1 76.75 334 GLY B O 1
ATOM 5294 N N . VAL B 1 335 ? 20.391 26.641 29.328 1 51.91 335 VAL B N 1
ATOM 5295 C CA . VAL B 1 335 ? 20.766 25.703 30.391 1 51.91 335 VAL B CA 1
ATOM 5296 C C . VAL B 1 335 ? 21.219 24.375 29.766 1 51.91 335 VAL B C 1
ATOM 5298 O O . VAL B 1 335 ? 20.469 23.75 29.031 1 51.91 335 VAL B O 1
ATOM 5301 N N . PRO B 1 336 ? 22.562 24.031 29.766 1 44.06 336 PRO B N 1
ATOM 5302 C CA . PRO B 1 336 ? 23.125 22.797 29.203 1 44.06 336 PRO B CA 1
ATOM 5303 C C . PRO B 1 336 ? 22.422 21.547 29.734 1 44.06 336 PRO B C 1
ATOM 5305 O O . PRO B 1 336 ? 21.938 21.531 30.875 1 44.06 336 PRO B O 1
ATOM 5308 N N . VAL B 1 337 ? 21.703 20.75 28.891 1 45.03 337 VAL B N 1
ATOM 5309 C CA . VAL B 1 337 ? 21.266 19.422 29.312 1 45.03 337 VAL B CA 1
ATOM 5310 C C . VAL B 1 337 ? 22.422 18.672 29.953 1 45.03 337 VAL B C 1
ATOM 5312 O O . VAL B 1 337 ? 23.516 18.594 29.391 1 45.03 337 VAL B O 1
ATOM 5315 N N . ASP B 1 338 ? 22.484 18.5 31.297 1 36.22 338 ASP B N 1
ATOM 5316 C CA . ASP B 1 338 ? 23.438 17.562 31.891 1 36.22 338 ASP B CA 1
ATOM 5317 C C . ASP B 1 338 ? 23.266 16.156 31.328 1 36.22 338 ASP B C 1
ATOM 5319 O O . ASP B 1 338 ? 22.125 15.695 31.141 1 36.22 338 ASP B O 1
#

Solvent-accessible surface area (backbone atoms only — not comparable to full-atom values): 34654 Å² total; per-residue (Å²): 137,81,73,78,72,79,61,86,46,56,84,84,72,54,71,46,61,97,56,77,83,56,80,33,75,27,28,69,63,37,34,64,83,42,54,45,66,59,32,51,52,37,41,70,67,43,57,45,54,39,56,49,45,68,76,37,59,69,58,31,40,53,52,13,60,74,72,71,48,58,46,45,23,36,34,73,26,40,16,49,47,37,45,51,39,49,54,65,59,36,71,92,38,59,58,32,37,36,37,58,64,63,38,64,61,64,62,57,42,34,29,59,68,68,70,42,54,73,43,71,26,87,44,72,69,51,35,58,69,48,37,40,71,21,17,32,32,55,46,47,37,38,24,43,72,69,15,44,67,70,88,53,50,56,60,45,32,54,46,14,60,75,37,68,18,48,41,32,35,36,32,49,48,40,85,42,30,78,61,90,72,89,75,53,74,78,39,23,41,36,37,27,62,28,30,54,36,10,26,49,6,43,37,30,19,35,38,40,43,87,50,80,28,58,68,64,47,31,66,47,45,70,51,51,43,28,28,52,21,49,23,44,57,56,23,63,72,32,66,68,36,47,49,51,43,56,56,48,43,56,52,39,48,52,33,31,51,52,46,52,51,55,43,43,72,74,68,38,56,70,47,78,40,59,31,49,33,32,35,35,49,69,57,54,14,64,62,52,38,52,55,36,39,77,71,28,33,39,51,23,54,27,43,87,49,74,35,47,33,24,32,34,39,25,27,46,57,67,69,49,45,52,53,49,52,55,50,48,54,36,60,74,69,67,54,77,84,127,137,79,74,78,73,77,61,85,45,57,82,85,72,54,70,46,60,98,60,77,84,56,80,34,76,27,28,69,62,36,34,65,83,42,55,44,66,60,31,51,53,36,42,70,68,42,57,46,54,38,57,50,45,67,78,36,60,71,58,31,40,55,52,13,61,75,70,70,48,59,45,45,23,37,33,73,25,39,14,50,47,40,44,50,39,50,53,65,59,34,71,92,38,59,58,31,36,36,37,58,66,63,40,66,61,65,61,58,41,34,28,57,68,68,70,40,54,74,43,71,28,88,43,70,68,51,34,60,70,48,37,40,72,23,18,31,32,54,44,48,37,38,24,43,72,69,15,44,69,72,87,54,49,56,61,45,32,55,46,14,60,74,37,68,18,50,40,32,35,37,32,51,47,40,85,41,30,77,60,89,73,89,75,52,73,78,39,24,41,34,38,26,61,29,29,55,36,10,26,48,6,44,36,30,19,37,37,39,40,86,50,79,27,56,67,63,47,32,66,48,46,71,51,50,43,26,28,52,19,49,24,45,57,56,22,63,69,31,66,69,36,47,52,53,44,57,55,50,42,56,54,38,47,51,35,32,49,51,48,50,51,54,43,42,72,75,70,37,56,69,48,76,41,57,29,48,33,30,36,36,49,67,59,53,14,63,62,53,37,52,54,36,40,77,71,28,33,40,52,23,55,28,42,88,49,74,35,47,32,23,33,34,39,25,28,46,56,68,71,49,45,52,52,50,52,54,50,47,53,38,59,74,70,68,54,77,84,127

Secondary structure (DSSP, 8-state):
-------TT----SS--SSPPPSEE-SS-S-TT---HHHHHHHHH--TTSPPPTT-HHHHHHHHHHHTS-GGGEEEESHHHHHHHHHHH-GGG-S-EEE-SSS-THHHHHHHHTT--EEE-SSHHHHHHHGGG-SEEEEESS-TTT-PPPTTHHHHHHHHHHHT-EEEEE-TTGGGSSS-----TT-EEEE-HHHHTT-TTS--EEEE-SS--HHHHHTSPS--S-HHHHHHHHHHT-HHHHHHHHHHHHHHHHHHHHHHHHHHHTT-EEE--SSSEEEEE-SSHHHHHHHHHHTTEE-EEGGGGT-TTEEEEE---HHHHHHHHHHHHHHHTT----/-------TT----SS--SSPPPSEE-SS-S-TT---HHHHHHHHH--TTSPPPTT-HHHHHHHHHHHTS-GGGEEEESSHHHHHHHHHH-GGG-S-EEE-SSS-THHHHHHHHTT--EEE-SSHHHHHHHGGG-SEEEEESS-TTT-PPPTTHHHHHHHHHHHT-EEEEE-TTGGGSSS-----TT-EEEE-HHHHTT-TTS--EEEE-SS--HHHHHTSPS--S-HHHHHHHHHHT-HHHHHHHHHHHHHHHHHHHHHHHHHHHTT--EE--SSSEEEEE-SSHHHHHHHHHHTTEE-EEGGGGT-TTEEEEE---HHHHHHHHHHHHHHHTT----

Foldseek 3Di:
DDDPPPPLLPDDAFDDDPDDAFPAEFGQLFQQPDQQVLLVVLLVPFDQVDADDQLNQVLLVLVCVLVVHDSLQKAKFQAVLVVLLLVLVPVQLAFEEEEEFLADCSNVSSCVVVVHHYHYAPDDVRSLVCQLRGSEYEDEVLGPPAQAGDPCQQVSQVSNVVSVHAYEYECAQQLLFPDHDDHYPQHKYKYGCCRLNVNVVATMIMIGGPDRCSVSNVSDDGRRHGSSRSSNSVSSSDPSSSVVSVVSSVVLVVQQVVLQVLLVVLVWDWRDYRTQKTKIFQQQQVVLQVQCVVVRYHWAQCVVRVRRRIIIGGRHDPVNSVSVSVSSSCVSVVNDDD/DDDPPPPLLPDDAFDDDPDDAFPAEFGQLFQQPDQQVLLVVLLVPFDQVDADDQLNQVLLVLVCVLVVHDSLQKAKFQAVLVVLLLVLVPVQLAFEEEEEFLADCSNVSSCVVVVGHYHYAPDPVRRLVCQLRGSEYEDEALGPPAQAGDPCQQVSQVSNVVSVHAYEYECAQQLLFPDHDDHHPQHKYKYDCCRLNVNVVGTMIMIGGPDRCSVSNVSDDGRRHGSSRSSSSVSSSDPSSSVVSVVSSVVLQVQQVVLQVLLVVLVWDWRDYRTQKTKIFQQQQVVLQVQCVVVSYHWAQCVVRVRRRIIIGGRHDPVNSVSVSVSSSCVSVVNDPD

Sequence (676 aa):
MGGVIDDVLKPIHGGTDDGPEPLYDFSTNANALGPNPVILEHLRRADPSRYPDPLYRRLRRALAEHYGVPETHVAVGTGTSELIHRLARWTYLRGPILLLPPTFSEYARAAKALDLPLWEARDPEHFLRLLPRAGLAFLCVPNNPTGEVYPFLEEAARTAQRGHTALVLDLAYHDLLEAPVPLPEGAWRLFSPNKAHGLTGVRAGYLLAPLDLTHFQHLAPSWPLSVYGEALLFGHLDPEAQAWLKETKEELHRLRRRLAEGLRALGLSVRESPANFLLVRVGRATEVARALRARGIRVRDATSFGLPQWLRLSAQKEEAIEALLEALEEILSGVPVDMGGVIDDVLKPIHGGTDDGPEPLYDFSTNANALGPNPVILEHLRRADPSRYPDPLYRRLRRALAEHYGVPETHVAVGTGTSELIHRLARWTYLRGPILLLPPTFSEYARAAKALDLPLWEARDPEHFLRLLPRAGLAFLCVPNNPTGEVYPFLEEAARTAQRGHTALVLDLAYHDLLEAPVPLPEGAWRLFSPNKAHGLTGVRAGYLLAPLDLTHFQHLAPSWPLSVYGEALLFGHLDPEAQAWLKETKEELHRLRRRLAEGLRALGLSVRESPANFLLVRVGRATEVARALRARGIRVRDATSFGLPQWLRLSAQKEEAIEALLEALEEILSGVPVD

Nearest PDB structures (foldseek):
  3p1t-assembly1_A  TM=8.554E-01  e=1.237E-24  Burkholderia pseudomallei
  3fkd-assembly2_B  TM=8.691E-01  e=1.151E-21  Porphyromonas gingivalis
  3ffh-assembly1_A  TM=8.566E-01  e=1.294E-21  Listeria innocua
  3ffh-assembly1_B  TM=8.122E-01  e=1.179E-22  Listeria innocua
  3fkd-assembly1_D  TM=8.166E-01  e=1.071E-18  Porphyromonas gingivalis

pLDDT: mean 93.16, std 12.79, range [20.31, 98.88]

Radius of gyration: 26.18 Å; Cα contacts (8 Å, |Δi|>4): 1432; chains: 2; bounding box: 66×76×61 Å

Organism: NCBI:txid751945